Protein AF-0000000084679901 (afdb_homodimer)

Nearest PDB structures (foldseek):
  5kia-assembly1_A-2  TM=9.602E-01  e=1.419E-52  Burkholderia thailandensis E264
  2dfv-assembly3_C  TM=9.747E-01  e=1.383E-44  Pyrococcus horikoshii OT3
  3gfb-assembly1_D  TM=9.696E-01  e=1.530E-42  Thermococcus kodakarensis KOD1
  2d8a-assembly1_A  TM=9.591E-01  e=1.874E-41  Pyrococcus horikoshii OT3
  4ilk-assembly1_A  TM=9.335E-01  e=5.267E-32  Escherichia coli CFT073

InterPro domains:
  IPR002328 Alcohol dehydrogenase, zinc-type, conserved site [PS00059] (62-76)
  IPR004627 L-threonine 3-dehydrogenase [MF_00627] (1-340)
  IPR004627 L-threonine 3-dehydrogenase [TIGR00692] (3-340)
  IPR011032 GroES-like superfamily [SSF50129] (1-173)
  IPR013149 Alcohol dehydrogenase-like, C-terminal [PF00107] (174-300)
  IPR013154 Alcohol dehydrogenase-like, N-terminal [PF08240] (24-133)
  IPR036291 NAD(P)-binding domain superfamily [SSF51735] (142-297)
  IPR050129 Zinc-containing alcohol dehydrogenase [PTHR43401] (1-340)

Organism: Streptomyces collinus (strain DSM 40733 / Tue 365) (NCBI:txid1214242)

Sequence (684 aa):
MKALVKEKAEPGLWLTDVPEPAIGPGDVLIKVMRTGICGTDLHIRAWDGWAQQAISTPLVLGHEFVGQVVETGRDVTEIRVGDRVSGEGHLVCGKCRNCLAGRRHLCRATVGLGVGRDGAFAEYVALPASNVWVHRVAVDLDVAAIFDPFGNAVHTALSFPLVGEDVLITGAGPIGLMAAAVARHAGARNVVVTDVSEERLELARKIGATLALNVSRSSIADGQRELGLREGFDIGLEMSGRPEAMRDMIANMTHGGRIAMLGLPAEEFPVDWARIVTSMITIKGIYGREMFETWYAMSVLLEGGLDLAPVITGRYGYRDFEAAFADAASGTGGKVILDWTAMKALVKEKAEPGLWLTDVPEPAIGPGDVLIKVMRTGICGTDLHIRAWDGWAQQAISTPLVLGHEFVGQVVETGRDVTEIRVGDRVSGEGHLVCGKCRNCLAGRRHLCRATVGLGVGRDGAFAEYVALPASNVWVHRVAVDLDVAAIFDPFGNAVHTALSFPLVGEDVLITGAGPIGLMAAAVARHAGARNVVVTDVSEERLELARKIGATLALNVSRSSIADGQRELGLREGFDIGLEMSGRPEAMRDMIANMTHGGRIAMLGLPAEEFPVDWARIVTSMITIKGIYGREMFETWYAMSVLLEGGLDLAPVITGRYGYRDFEAAFADAASGTGGKVILDWTA

Solvent-accessible surface area (backbone atoms only — not comparable to full-atom values): 34429 Å² total; per-residue (Å²): 71,54,28,40,22,35,63,55,98,46,67,45,73,42,80,42,78,44,82,72,73,77,66,52,48,53,16,26,33,26,41,32,38,29,27,33,65,50,73,68,55,53,40,44,30,55,43,36,77,63,30,66,72,65,47,64,68,64,33,33,27,33,44,25,29,19,26,30,28,71,41,64,19,85,70,47,79,90,67,52,68,67,41,44,29,32,42,56,35,68,40,56,72,66,68,50,74,36,27,67,68,58,40,41,52,42,35,90,65,53,38,35,38,26,52,70,41,64,20,44,38,26,46,49,32,55,42,51,52,91,34,54,42,72,56,86,58,94,65,60,58,74,61,41,4,37,43,49,56,47,22,32,15,50,36,43,53,62,70,51,90,41,63,66,30,36,34,39,32,34,26,44,44,48,46,31,40,50,22,50,37,50,39,52,73,58,41,29,65,36,39,34,38,28,32,74,50,66,59,25,36,51,51,34,46,72,62,59,37,70,38,58,43,46,58,81,80,42,54,70,68,55,51,32,58,76,72,65,52,86,63,55,25,45,35,35,38,37,47,55,30,45,67,69,54,54,45,53,48,65,75,43,38,22,58,58,12,37,32,30,32,52,30,66,37,94,63,66,51,60,41,63,54,44,56,33,18,70,32,26,27,32,40,31,25,34,51,59,40,48,70,59,64,30,56,51,48,51,52,51,40,44,74,71,64,56,78,63,65,83,43,54,68,42,79,34,49,54,89,44,42,68,62,44,51,48,52,54,67,65,68,50,59,41,34,32,35,32,34,52,76,115,71,54,27,39,22,36,66,55,98,45,65,46,72,40,81,42,79,44,82,72,70,77,64,53,49,52,15,26,35,26,39,32,39,29,28,33,66,51,72,68,55,53,40,46,29,56,42,38,76,64,31,66,73,64,48,65,67,64,33,32,27,33,43,26,30,21,25,31,28,69,41,65,19,86,68,46,80,89,67,53,69,66,41,44,29,32,44,56,35,67,43,57,72,66,69,49,74,38,28,66,69,58,41,42,52,43,34,90,63,54,38,36,38,26,53,70,42,64,20,44,38,27,45,50,32,53,42,51,51,90,34,54,41,71,56,86,59,95,65,60,58,74,62,42,4,38,43,49,55,48,21,34,16,49,37,43,51,61,70,50,93,40,64,67,30,36,35,39,31,33,27,44,45,47,46,31,40,50,22,49,38,49,39,52,73,57,40,29,65,35,38,35,38,28,34,77,49,65,60,26,35,52,50,34,45,73,61,58,38,68,40,57,43,46,59,81,80,42,55,70,68,56,52,33,57,75,73,65,52,87,63,53,26,44,35,34,38,37,46,56,28,44,66,67,52,54,44,53,49,65,74,42,39,22,59,58,12,37,32,31,32,51,30,66,36,94,63,64,49,58,41,64,57,44,54,34,17,71,32,26,27,32,40,32,24,36,50,57,42,49,68,58,63,30,57,51,48,50,54,50,42,45,74,70,64,55,76,63,65,81,42,54,66,43,81,34,48,53,88,45,43,66,61,45,51,50,52,54,67,65,67,48,59,41,35,30,36,32,34,52,78,119

Secondary structure (DSSP, 8-state):
-EEEEE-SSSS--EEEE-PPPP--TTEEEEEEEEEE--HHHHHHHHT-HHHHHH--SSEE---EEEEEEEEE-TT--S--TT-EEEE-SEE--S-SHHHHTT-GGG-TT-EEBTTTB--SSBSEEEEEGGGEEE--S---HHHHHTHHHHHHHHHHHTTS--TT-EEEEE--SHHHHHHHHHHHHHT-SEEEEEES-HHHHHHHHHHT-SEEEETTTS-HHHHHHHHT-SS-EEEEEE-S--HHHHHHHHHTEEEEEEEEE----SS-EEE-HHHHHHTT-EEEE--S--TTHHHHHHHHHHHTT---GGGEEEEEEGGGHHHHHHHHHH-SSSEEEEE---/-EEEEE-SSSS--EEEE-PPPP--TTEEEEEEEEEE--HHHHHHHHT-HHHHHH--SSEE---EEEEEEEEE-TT--S--TT-EEEE-SEE--S-SHHHHTT-GGG-TT-EEBTTTB--SSBSEEEEEGGGEEE--S---HHHHHTHHHHHHHHHHHTTS--TT-EEEEE--SHHHHHHHHHHHHHT-SEEEEEES-HHHHHHHHHHT-SEEEETTTS-HHHHHHHHT-SS-EEEEEE-S--HHHHHHHHHTEEEEEEEEE----SS-EEE-HHHHHHTT-EEEE--S--TTHHHHHHHHHHHTT---GGGEEEEEEGGGHHHHHHHHHH-SSSEEEEE---

Foldseek 3Di:
DWFWWPADLAAAIDTDDDDQDDEAQQKWKWFWFKAWDDPVNLCCNHSDPVVVVQADPGAGAGQFTKTFTQDHHNNDDPHDGGFIKHWAQWDAPCPDPCNVVLQRLPGPPTAGARGNHHHDRGRMDMDGPLGIGTCPDDDDRHVSRHLFLLQLLLCQLVVDQAAQFAEEEEDLAQSSLSNLLVSVLSHHPAAEYEDQFVLSLVLSVVSPHPYYYNCVVDAVVVVCVVVVNDFFGQEYEYAAQDPVRVQSNLVGHGQQHEYEYAHNHPDDDDHDVVSCVVSVYHYHYGDTHSVPVSVVVSSVSVVVPRDSVSQEDAEEESVVVVVQSVVVVVRNGGMYMYGDPD/DWFWWPADLAAAIDTDDDDQDDEAQQKWKWFWFKAWDDPVNLCCNHSDPVVVVQADPGAGAGQFTKTFTQGHHNNDDPHDGGFIKHWAQWDADCPDPCNVVLQRLPGPPTAGARTNHHHDRGRMDMDGPLGIGTCPDDDDRHVSRHLFLLQLLLCQLVVDQAAQFAEEEEDLAQSSLSNLLVSVLSHHPAAEYEDQFVLSLVLSVVSPHPYYYNCVVDAVVVVCVVVVNDFFGQEYEYAAQDPVRVQSNLVGHGQQHEYEYEHNHPDDDDHDVVSCVVSVYHYHYGDTHSVPVSVVVSSVSVVVPRDSPSQEDAEEASVVVVVQSVVVVVRNGGMYMYGDPD

pLDDT: mean 97.23, std 2.23, range [77.19, 98.94]

Structure (mmCIF, N/CA/C/O backbone):
data_AF-0000000084679901-model_v1
#
loop_
_entity.id
_entity.type
_entity.pdbx_description
1 polymer 'L-threonine 3-dehydrogenase'
#
loop_
_atom_site.group_PDB
_atom_site.id
_atom_site.type_symbol
_atom_site.label_atom_id
_atom_site.label_alt_id
_atom_site.label_comp_id
_atom_site.label_asym_id
_atom_site.label_entity_id
_atom_site.label_seq_id
_atom_site.pdbx_PDB_ins_code
_atom_site.Cartn_x
_atom_site.Cartn_y
_atom_site.Cartn_z
_atom_site.occupancy
_atom_site.B_iso_or_equiv
_atom_site.auth_seq_id
_atom_site.auth_comp_id
_atom_site.auth_asym_id
_atom_site.auth_atom_id
_atom_site.pdbx_PDB_model_num
ATOM 1 N N . MET A 1 1 ? -7.996 -41.875 -18.469 1 97.38 1 MET A N 1
ATOM 2 C CA . MET A 1 1 ? -6.641 -41.344 -18.406 1 97.38 1 MET A CA 1
ATOM 3 C C . MET A 1 1 ? -6.125 -41.375 -16.969 1 97.38 1 MET A C 1
ATOM 5 O O . MET A 1 1 ? -6.91 -41.406 -16.016 1 97.38 1 MET A O 1
ATOM 9 N N . LYS A 1 2 ? -4.879 -41.469 -16.891 1 98.31 2 LYS A N 1
ATOM 10 C CA . LYS A 1 2 ? -4.277 -41.375 -15.555 1 98.31 2 LYS A CA 1
ATOM 11 C C . LYS A 1 2 ? -4.344 -39.938 -15.016 1 98.31 2 LYS A C 1
ATOM 13 O O . LYS A 1 2 ? -4.133 -38.969 -15.758 1 98.31 2 LYS A O 1
ATOM 18 N N . ALA A 1 3 ? -4.633 -39.812 -13.734 1 98.75 3 ALA A N 1
ATOM 19 C CA . ALA A 1 3 ? -4.648 -38.531 -13.062 1 98.75 3 ALA A CA 1
ATOM 20 C C . ALA A 1 3 ? -4.328 -38.656 -11.578 1 98.75 3 ALA A C 1
ATOM 22 O O . ALA A 1 3 ? -4.57 -39.719 -10.984 1 98.75 3 ALA A O 1
ATOM 23 N N . LEU A 1 4 ? -3.721 -37.75 -11.031 1 98.75 4 LEU A N 1
ATOM 24 C CA . LEU A 1 4 ? -3.574 -37.625 -9.586 1 98.75 4 LEU A CA 1
ATOM 25 C C . LEU A 1 4 ? -4.781 -36.938 -8.969 1 98.75 4 LEU A C 1
ATOM 27 O O . LEU A 1 4 ? -5.008 -35.75 -9.219 1 98.75 4 LEU A O 1
ATOM 31 N N . VAL A 1 5 ? -5.531 -37.625 -8.109 1 98.69 5 VAL A N 1
ATOM 32 C CA . VAL A 1 5 ? -6.855 -37.188 -7.684 1 98.69 5 VAL A CA 1
ATOM 33 C C . VAL A 1 5 ? -6.906 -37.125 -6.16 1 98.69 5 VAL A C 1
ATOM 35 O O . VAL A 1 5 ? -6.383 -38 -5.465 1 98.69 5 VAL A O 1
ATOM 38 N N . LYS A 1 6 ? -7.332 -35.938 -5.656 1 98.56 6 LYS A N 1
ATOM 39 C CA . LYS A 1 6 ? -7.875 -35.969 -4.301 1 98.56 6 LYS A CA 1
ATOM 40 C C . LYS A 1 6 ? -9.219 -36.688 -4.258 1 98.56 6 LYS A C 1
ATOM 42 O O . LYS A 1 6 ? -10.273 -36.031 -4.312 1 98.56 6 LYS A O 1
ATOM 47 N N . GLU A 1 7 ? -9.195 -37.969 -4.039 1 97.75 7 GLU A N 1
ATOM 48 C CA . GLU A 1 7 ? -10.383 -38.812 -4.168 1 97.75 7 GLU A CA 1
ATOM 49 C C . GLU A 1 7 ? -11.227 -38.75 -2.9 1 97.75 7 GLU A C 1
ATOM 51 O O . GLU A 1 7 ? -12.453 -38.844 -2.965 1 97.75 7 GLU A O 1
ATOM 56 N N . LYS A 1 8 ? -10.484 -38.719 -1.784 1 97.44 8 LYS A N 1
ATOM 57 C CA . LYS A 1 8 ? -11.133 -38.781 -0.479 1 97.44 8 LYS A CA 1
ATOM 58 C C . LYS A 1 8 ? -10.797 -37.562 0.368 1 97.44 8 LYS A C 1
ATOM 60 O O . LYS A 1 8 ? -9.719 -36.969 0.219 1 97.44 8 LYS A O 1
ATOM 65 N N . ALA A 1 9 ? -11.672 -37.219 1.255 1 97.25 9 ALA A N 1
ATOM 66 C CA . ALA A 1 9 ? -11.492 -36.125 2.182 1 97.25 9 ALA A CA 1
ATOM 67 C C . ALA A 1 9 ? -10.586 -36.5 3.344 1 97.25 9 ALA A C 1
ATOM 69 O O . ALA A 1 9 ? -11 -36.469 4.504 1 97.25 9 ALA A O 1
ATOM 70 N N . GLU A 1 10 ? -9.43 -36.906 3.141 1 97.94 10 GLU A N 1
ATOM 71 C CA . GLU A 1 10 ? -8.391 -37.281 4.098 1 97.94 10 GLU A CA 1
ATOM 72 C C . GLU A 1 10 ? -7 -37.062 3.506 1 97.94 10 GLU A C 1
ATOM 74 O O . GLU A 1 10 ? -6.855 -36.875 2.299 1 97.94 10 GLU A O 1
ATOM 79 N N . PRO A 1 11 ? -5.953 -37.094 4.266 1 98.12 11 PRO A N 1
ATOM 80 C CA . PRO A 1 11 ? -4.602 -36.938 3.727 1 98.12 11 PRO A CA 1
ATOM 81 C C . PRO A 1 11 ? -4.25 -37.969 2.662 1 98.12 11 PRO A C 1
ATOM 83 O O . PRO A 1 11 ? -4.613 -39.125 2.791 1 98.12 11 PRO A O 1
ATOM 86 N N . GLY A 1 12 ? -3.645 -37.438 1.631 1 97.81 12 GLY A N 1
ATOM 87 C CA . GLY A 1 12 ? -3.221 -38.344 0.567 1 97.81 12 GLY A CA 1
ATOM 88 C C . GLY A 1 12 ? -3.73 -37.906 -0.801 1 97.81 12 GLY A C 1
ATOM 89 O O . GLY A 1 12 ? -4.641 -37.094 -0.907 1 97.81 12 GLY A O 1
ATOM 90 N N . LEU A 1 13 ? -3.094 -38.438 -1.842 1 98.38 13 LEU A N 1
ATOM 91 C CA . LEU A 1 13 ? -3.484 -38.375 -3.246 1 98.38 13 LEU A CA 1
ATOM 92 C C . LEU A 1 13 ? -3.477 -39.75 -3.877 1 98.38 13 LEU A C 1
ATOM 94 O O . LEU A 1 13 ? -2.756 -40.656 -3.422 1 98.38 13 LEU A O 1
ATOM 98 N N . TRP A 1 14 ? -4.262 -39.906 -4.84 1 98.38 14 TRP A N 1
ATOM 99 C CA . TRP A 1 14 ? -4.371 -41.219 -5.496 1 98.38 14 TRP A CA 1
ATOM 100 C C . TRP A 1 14 ? -4.176 -41.094 -7.004 1 98.38 14 TRP A C 1
ATOM 102 O O . TRP A 1 14 ? -4.812 -40.25 -7.648 1 98.38 14 TRP A O 1
ATOM 112 N N . LEU A 1 15 ? -3.262 -41.844 -7.531 1 98.44 15 LEU A N 1
ATOM 113 C CA . LEU A 1 15 ? -3.141 -42 -8.977 1 98.44 15 LEU A CA 1
ATOM 114 C C . LEU A 1 15 ? -4.168 -43 -9.508 1 98.44 15 LEU A C 1
ATOM 116 O O . LEU A 1 15 ? -4.098 -44.188 -9.203 1 98.44 15 LEU A O 1
ATOM 120 N N . THR A 1 16 ? -5.117 -42.531 -10.242 1 97.94 16 THR A N 1
ATOM 121 C CA . THR A 1 16 ? -6.215 -43.375 -10.672 1 97.94 16 THR A CA 1
ATOM 122 C C . THR A 1 16 ? -6.645 -43.031 -12.094 1 97.94 16 THR A C 1
ATOM 124 O O . THR A 1 16 ? -6.102 -42.125 -12.711 1 97.94 16 THR A O 1
ATOM 127 N N . ASP A 1 17 ? -7.496 -43.906 -12.648 1 98.25 17 ASP A N 1
ATOM 128 C CA . ASP A 1 17 ? -8.078 -43.656 -13.961 1 98.25 17 ASP A CA 1
ATOM 129 C C . ASP A 1 17 ? -9.344 -42.812 -13.859 1 98.25 17 ASP A C 1
ATOM 131 O O . ASP A 1 17 ? -10.219 -43.094 -13.039 1 98.25 17 ASP A O 1
ATOM 135 N N . VAL A 1 18 ? -9.383 -41.75 -14.578 1 98.06 18 VAL A N 1
ATOM 136 C CA . VAL A 1 18 ? -10.562 -40.906 -14.68 1 98.06 18 VAL A CA 1
ATOM 137 C C . VAL A 1 18 ? -10.922 -40.688 -16.141 1 98.06 18 VAL A C 1
ATOM 139 O O . VAL A 1 18 ? -10.109 -40.938 -17.031 1 98.06 18 VAL A O 1
ATOM 142 N N . PRO A 1 19 ? -12.164 -40.281 -16.391 1 97.56 19 PRO A N 1
ATOM 143 C CA . PRO A 1 19 ? -12.508 -39.969 -17.781 1 97.56 19 PRO A CA 1
ATOM 144 C C . PRO A 1 19 ? -11.664 -38.812 -18.344 1 97.56 19 PRO A C 1
ATOM 146 O O . PRO A 1 19 ? -11.312 -37.875 -17.625 1 97.56 19 PRO A O 1
ATOM 149 N N . GLU A 1 20 ? -11.289 -38.938 -19.609 1 97.69 20 GLU A N 1
ATOM 150 C CA . GLU A 1 20 ? -10.68 -37.812 -20.281 1 97.69 20 GLU A CA 1
ATOM 151 C C . GLU A 1 20 ? -11.609 -36.594 -20.281 1 97.69 20 GLU A C 1
ATOM 153 O O . GLU A 1 20 ? -12.828 -36.75 -20.453 1 97.69 20 GLU A O 1
ATOM 158 N N . PRO A 1 21 ? -11.07 -35.406 -20.109 1 97.69 21 PRO A N 1
ATOM 159 C CA . PRO A 1 21 ? -11.945 -34.25 -20.078 1 97.69 21 PRO A CA 1
ATOM 160 C C . PRO A 1 21 ? -12.602 -33.969 -21.422 1 97.69 21 PRO A C 1
ATOM 162 O O . PRO A 1 21 ? -11.969 -34.125 -22.469 1 97.69 21 PRO A O 1
ATOM 165 N N . ALA A 1 22 ? -13.797 -33.562 -21.344 1 96.88 22 ALA A N 1
ATOM 166 C CA . ALA A 1 22 ? -14.492 -33.094 -22.547 1 96.88 22 ALA A CA 1
ATOM 167 C C . ALA A 1 22 ? -14.211 -31.609 -22.781 1 96.88 22 ALA A C 1
ATOM 169 O O . ALA A 1 22 ? -13.914 -30.859 -21.859 1 96.88 22 ALA A O 1
ATOM 170 N N . ILE A 1 23 ? -14.242 -31.219 -24.047 1 97.88 23 ILE A N 1
ATOM 171 C CA . ILE A 1 23 ? -14.023 -29.812 -24.359 1 97.88 23 ILE A CA 1
ATOM 172 C C . ILE A 1 23 ? -15.25 -29.25 -25.078 1 97.88 23 ILE A C 1
ATOM 174 O O . ILE A 1 23 ? -15.906 -29.953 -25.844 1 97.88 23 ILE A O 1
ATOM 178 N N . GLY A 1 24 ? -15.594 -28.047 -24.703 1 97.94 24 GLY A N 1
ATOM 179 C CA . GLY A 1 24 ? -16.625 -27.312 -25.406 1 97.94 24 GLY A CA 1
ATOM 180 C C . GLY A 1 24 ? -16.109 -26.547 -26.609 1 97.94 24 GLY A C 1
ATOM 181 O O . GLY A 1 24 ? -14.938 -26.672 -26.969 1 97.94 24 GLY A O 1
ATOM 182 N N . PRO A 1 25 ? -16.969 -25.75 -27.281 1 98.31 25 PRO A N 1
ATOM 183 C CA . PRO A 1 25 ? -16.609 -25.047 -28.531 1 98.31 25 PRO A CA 1
ATOM 184 C C . PRO A 1 25 ? -15.469 -24.062 -28.344 1 98.31 25 PRO A C 1
ATOM 186 O O . PRO A 1 25 ? -14.727 -23.781 -29.281 1 98.31 25 PRO A O 1
ATOM 189 N N . GLY A 1 26 ? -15.258 -23.516 -27.188 1 98.31 26 GLY A N 1
ATOM 190 C CA . GLY A 1 26 ? -14.242 -22.516 -26.938 1 98.31 26 GLY A CA 1
ATOM 191 C C . GLY A 1 26 ? -13.047 -23.047 -26.156 1 98.31 26 GLY A C 1
ATOM 192 O O . GLY A 1 26 ? -12.203 -22.281 -25.703 1 98.31 26 GLY A O 1
ATOM 193 N N . ASP A 1 27 ? -12.953 -24.375 -26.031 1 98.56 27 ASP A N 1
ATOM 194 C CA . ASP A 1 27 ? -11.938 -25.016 -25.203 1 98.56 27 ASP A CA 1
ATOM 195 C C . ASP A 1 27 ? -10.875 -25.688 -26.062 1 98.56 27 ASP A C 1
ATOM 197 O O . ASP A 1 27 ? -11.055 -25.844 -27.266 1 98.56 27 ASP A O 1
ATOM 201 N N . VAL A 1 28 ? -9.797 -26.031 -25.422 1 98.88 28 VAL A N 1
ATOM 202 C CA . VAL A 1 28 ? -8.758 -26.875 -26.016 1 98.88 28 VAL A CA 1
ATOM 203 C C . VAL A 1 28 ? -8.453 -28.047 -25.109 1 98.88 28 VAL A C 1
ATOM 205 O O . VAL A 1 28 ? -8.602 -27.953 -23.875 1 98.88 28 VAL A O 1
ATOM 208 N N . LEU A 1 29 ? -8.109 -29.078 -25.719 1 98.88 29 LEU A N 1
ATOM 209 C CA . LEU A 1 29 ? -7.578 -30.219 -24.984 1 98.88 29 LEU A CA 1
ATOM 210 C C . LEU A 1 29 ? -6.059 -30.281 -25.109 1 98.88 29 LEU A C 1
ATOM 212 O O . LEU A 1 29 ? -5.508 -30.156 -26.203 1 98.88 29 LEU A O 1
ATOM 216 N N . ILE A 1 30 ? -5.418 -30.406 -24.031 1 98.88 30 ILE A N 1
ATOM 217 C CA . ILE A 1 30 ? -3.959 -30.344 -23.984 1 98.88 30 ILE A CA 1
ATOM 218 C C . ILE A 1 30 ? -3.4 -31.656 -23.422 1 98.88 30 ILE A C 1
ATOM 220 O O . ILE A 1 30 ? -3.824 -32.094 -22.344 1 98.88 30 ILE A O 1
ATOM 224 N N . LYS A 1 31 ? -2.562 -32.281 -24.141 1 98.94 31 LYS A N 1
ATOM 225 C CA . LYS A 1 31 ? -1.781 -33.406 -23.594 1 98.94 31 LYS A CA 1
ATOM 226 C C . LYS A 1 31 ? -0.655 -32.875 -22.703 1 98.94 31 LYS A C 1
ATOM 228 O O . LYS A 1 31 ? 0.28 -32.25 -23.172 1 98.94 31 LYS A O 1
ATOM 233 N N . VAL A 1 32 ? -0.704 -33.188 -21.438 1 98.88 32 VAL A N 1
ATOM 234 C CA . VAL A 1 32 ? 0.226 -32.656 -20.453 1 98.88 32 VAL A CA 1
ATOM 235 C C . VAL A 1 32 ? 1.584 -33.344 -20.594 1 98.88 32 VAL A C 1
ATOM 237 O O . VAL A 1 32 ? 1.659 -34.562 -20.75 1 98.88 32 VAL A O 1
ATOM 240 N N . MET A 1 33 ? 2.623 -32.562 -20.562 1 98.81 33 MET A N 1
ATOM 241 C CA . MET A 1 33 ? 3.977 -33.094 -20.672 1 98.81 33 MET A CA 1
ATOM 242 C C . MET A 1 33 ? 4.703 -33 -19.328 1 98.81 33 MET A C 1
ATOM 244 O O . MET A 1 33 ? 5.324 -33.969 -18.891 1 98.81 33 MET A O 1
ATOM 248 N N . ARG A 1 34 ? 4.711 -31.844 -18.719 1 98.81 34 ARG A N 1
ATOM 249 C CA . ARG A 1 34 ? 5.309 -31.578 -17.406 1 98.81 34 ARG A CA 1
ATOM 250 C C . ARG A 1 34 ? 4.352 -30.797 -16.516 1 98.81 34 ARG A C 1
ATOM 252 O O . ARG A 1 34 ? 3.58 -29.969 -17 1 98.81 34 ARG A O 1
ATOM 259 N N . THR A 1 35 ? 4.387 -31.109 -15.258 1 98.81 35 THR A N 1
ATOM 260 C CA . THR A 1 35 ? 3.705 -30.312 -14.25 1 98.81 35 THR A CA 1
ATOM 261 C C . THR A 1 35 ? 4.652 -29.953 -13.109 1 98.81 35 THR A C 1
ATOM 263 O O . THR A 1 35 ? 5.645 -30.641 -12.883 1 98.81 35 THR A O 1
ATOM 266 N N . GLY A 1 36 ? 4.406 -28.797 -12.523 1 98.56 36 GLY A N 1
ATOM 267 C CA . GLY A 1 36 ? 5.07 -28.453 -11.281 1 98.56 36 GLY A CA 1
ATOM 268 C C . GLY A 1 36 ? 4.203 -28.688 -10.055 1 98.56 36 GLY A C 1
ATOM 269 O O . GLY A 1 36 ? 2.973 -28.688 -10.148 1 98.56 36 GLY A O 1
ATOM 270 N N . ILE A 1 37 ? 4.836 -28.953 -8.93 1 98.5 37 ILE A N 1
ATOM 271 C CA . ILE A 1 37 ? 4.125 -29.078 -7.66 1 98.5 37 ILE A CA 1
ATOM 272 C C . ILE A 1 37 ? 4.145 -27.75 -6.918 1 98.5 37 ILE A C 1
ATOM 274 O O . ILE A 1 37 ? 5.203 -27.141 -6.762 1 98.5 37 ILE A O 1
ATOM 278 N N . CYS A 1 38 ? 3.041 -27.234 -6.539 1 96.56 38 CYS A N 1
ATOM 279 C CA . CYS A 1 38 ? 2.887 -25.984 -5.824 1 96.56 38 CYS A CA 1
ATOM 280 C C . CYS A 1 38 ? 2.576 -26.219 -4.352 1 96.56 38 CYS A C 1
ATOM 282 O O . CYS A 1 38 ? 2.129 -27.312 -3.977 1 96.56 38 CYS A O 1
ATOM 284 N N . GLY A 1 39 ? 2.877 -25.219 -3.496 1 93.44 39 GLY A N 1
ATOM 285 C CA . GLY A 1 39 ? 2.482 -25.312 -2.1 1 93.44 39 GLY A CA 1
ATOM 286 C C . GLY A 1 39 ? 1.013 -25.641 -1.915 1 93.44 39 GLY A C 1
ATOM 287 O O . GLY A 1 39 ? 0.645 -26.359 -0.992 1 93.44 39 GLY A O 1
ATOM 288 N N . THR A 1 40 ? 0.183 -25.125 -2.748 1 94.12 40 THR A N 1
ATOM 289 C CA . THR A 1 40 ? -1.25 -25.391 -2.732 1 94.12 40 THR A CA 1
ATOM 290 C C . THR A 1 40 ? -1.517 -26.891 -2.832 1 94.12 40 THR A C 1
ATOM 292 O O . THR A 1 40 ? -2.377 -27.422 -2.129 1 94.12 40 THR A O 1
ATOM 295 N N . ASP A 1 41 ? -0.808 -27.562 -3.613 1 97.62 41 ASP A N 1
ATOM 296 C CA . ASP A 1 41 ? -0.973 -29 -3.783 1 97.62 41 ASP A CA 1
ATOM 297 C C . ASP A 1 41 ? -0.617 -29.75 -2.5 1 97.62 41 ASP A C 1
ATOM 299 O O . ASP A 1 41 ? -1.249 -30.766 -2.166 1 97.62 41 ASP A O 1
ATOM 303 N N . LEU A 1 42 ? 0.387 -29.25 -1.813 1 97.06 42 LEU A N 1
ATOM 304 C CA . LEU A 1 42 ? 0.808 -29.859 -0.559 1 97.06 42 LEU A CA 1
ATOM 305 C C . LEU A 1 42 ? -0.274 -29.719 0.506 1 97.06 42 LEU A C 1
ATOM 307 O O . LEU A 1 42 ? -0.528 -30.656 1.269 1 97.06 42 LEU A O 1
ATOM 311 N N . HIS A 1 43 ? -0.911 -28.562 0.534 1 95.31 43 HIS A N 1
ATOM 312 C CA . HIS A 1 43 ? -2.016 -28.359 1.463 1 95.31 43 HIS A CA 1
ATOM 313 C C . HIS A 1 43 ? -3.16 -29.328 1.187 1 95.31 43 HIS A C 1
ATOM 315 O O . HIS A 1 43 ? -3.752 -29.875 2.117 1 95.31 43 HIS A O 1
ATOM 321 N N . ILE A 1 44 ? -3.48 -29.5 -0.071 1 97.5 44 ILE A N 1
ATOM 322 C CA . ILE A 1 44 ? -4.566 -30.391 -0.457 1 97.5 44 ILE A CA 1
ATOM 323 C C . ILE A 1 44 ? -4.211 -31.828 -0.085 1 97.5 44 ILE A C 1
ATOM 325 O O . ILE A 1 44 ? -5.031 -32.562 0.494 1 97.5 44 ILE A O 1
ATOM 329 N N . ARG A 1 45 ? -2.982 -32.25 -0.367 1 97.94 45 ARG A N 1
ATOM 330 C CA . ARG A 1 45 ? -2.539 -33.594 -0.008 1 97.94 45 ARG A CA 1
ATOM 331 C C . ARG A 1 45 ? -2.645 -33.812 1.496 1 97.94 45 ARG A C 1
ATOM 333 O O . ARG A 1 45 ? -3.086 -34.875 1.94 1 97.94 45 ARG A O 1
ATOM 340 N N . ALA A 1 46 ? -2.262 -32.781 2.221 1 97.06 46 ALA A N 1
ATOM 341 C CA . ALA A 1 46 ? -2.25 -32.875 3.678 1 97.06 46 ALA A CA 1
ATOM 342 C C . ALA A 1 46 ? -3.666 -32.781 4.242 1 97.06 46 ALA A C 1
ATOM 344 O O . ALA A 1 46 ? -3.9 -33.156 5.398 1 97.06 46 ALA A O 1
ATOM 345 N N . TRP A 1 47 ? -4.633 -32.281 3.451 1 97.44 47 TRP A N 1
ATOM 346 C CA . TRP A 1 47 ? -6.023 -32.094 3.844 1 97.44 47 TRP A CA 1
ATOM 347 C C . TRP A 1 47 ? -6.105 -31.234 5.113 1 97.44 47 TRP A C 1
ATOM 349 O O . TRP A 1 47 ? -6.758 -31.625 6.082 1 97.44 47 TRP A O 1
ATOM 359 N N . ASP A 1 48 ? -5.32 -30.188 5.094 1 93.88 48 ASP A N 1
ATOM 360 C CA . ASP A 1 48 ? -5.285 -29.328 6.266 1 93.88 48 ASP A CA 1
ATOM 361 C C . ASP A 1 48 ? -6.516 -28.422 6.32 1 93.88 48 ASP A C 1
ATOM 363 O O . ASP A 1 48 ? -7.457 -28.594 5.543 1 93.88 48 ASP A O 1
ATOM 367 N N . GLY A 1 49 ? -6.602 -27.531 7.27 1 89.38 49 GLY A N 1
ATOM 368 C CA . GLY A 1 49 ? -7.781 -26.719 7.516 1 89.38 49 GLY A CA 1
ATOM 369 C C . GLY A 1 49 ? -8.25 -25.953 6.289 1 89.38 49 GLY A C 1
ATOM 370 O O . GLY A 1 49 ? -9.445 -25.906 6.008 1 89.38 49 GLY A O 1
ATOM 371 N N . TRP A 1 50 ? -7.359 -25.406 5.566 1 87.25 50 TRP A N 1
ATOM 372 C CA . TRP A 1 50 ? -7.734 -24.688 4.355 1 87.25 50 TRP A CA 1
ATOM 373 C C . TRP A 1 50 ? -8.352 -25.625 3.328 1 87.25 50 TRP A C 1
ATOM 375 O O . TRP A 1 50 ? -9.406 -25.328 2.762 1 87.25 50 TRP A O 1
ATOM 385 N N . ALA A 1 51 ? -7.637 -26.703 3.027 1 93.56 51 ALA A N 1
ATOM 386 C CA . ALA A 1 51 ? -8.109 -27.656 2.025 1 93.56 51 ALA A CA 1
ATOM 387 C C . ALA A 1 51 ? -9.508 -28.156 2.373 1 93.56 51 ALA A C 1
ATOM 389 O O . ALA A 1 51 ? -10.359 -28.312 1.492 1 93.56 51 ALA A O 1
ATOM 390 N N . GLN A 1 52 ? -9.742 -28.375 3.662 1 94.56 52 GLN A N 1
ATOM 391 C CA . GLN A 1 52 ? -11.047 -28.859 4.113 1 94.56 52 GLN A CA 1
ATOM 392 C C . GLN A 1 52 ? -12.148 -27.875 3.773 1 94.56 52 GLN A C 1
ATOM 394 O O . GLN A 1 52 ? -13.297 -28.266 3.541 1 94.56 52 GLN A O 1
ATOM 399 N N . GLN A 1 53 ? -11.82 -26.688 3.686 1 91.31 53 GLN A N 1
ATOM 400 C CA . GLN A 1 53 ? -12.812 -25.656 3.42 1 91.31 53 GLN A CA 1
ATOM 401 C C . GLN A 1 53 ? -12.898 -25.344 1.927 1 91.31 53 GLN A C 1
ATOM 403 O O . GLN A 1 53 ? -13.984 -25.047 1.412 1 91.31 53 GLN A O 1
ATOM 408 N N . ALA A 1 54 ? -11.836 -25.516 1.202 1 91.19 54 ALA A N 1
ATOM 409 C CA . ALA A 1 54 ? -11.719 -24.953 -0.144 1 91.19 54 ALA A CA 1
ATOM 410 C C . ALA A 1 54 ? -11.938 -26.031 -1.202 1 91.19 54 ALA A C 1
ATOM 412 O O . ALA A 1 54 ? -12.258 -25.734 -2.354 1 91.19 54 ALA A O 1
ATOM 413 N N . ILE A 1 55 ? -11.789 -27.266 -0.838 1 96.31 55 ILE A N 1
ATOM 414 C CA . ILE A 1 55 ? -11.695 -28.312 -1.847 1 96.31 55 ILE A CA 1
ATOM 415 C C . ILE A 1 55 ? -12.906 -29.234 -1.739 1 96.31 55 ILE A C 1
ATOM 417 O O . ILE A 1 55 ? -13.297 -29.641 -0.64 1 96.31 55 ILE A O 1
ATOM 421 N N . SER A 1 56 ? -13.484 -29.516 -2.848 1 97.12 56 SER A N 1
ATOM 422 C CA . SER A 1 56 ? -14.508 -30.562 -2.949 1 97.12 56 SER A CA 1
ATOM 423 C C . SER A 1 56 ? -13.961 -31.797 -3.641 1 97.12 56 SER A C 1
ATOM 425 O O . SER A 1 56 ? -13.406 -31.719 -4.738 1 97.12 56 SER A O 1
ATOM 427 N N . THR A 1 57 ? -14.102 -32.969 -3.059 1 97 57 THR A N 1
ATOM 428 C CA . THR A 1 57 ? -13.633 -34.219 -3.629 1 97 57 THR A CA 1
ATOM 429 C C . THR A 1 57 ? -14.742 -34.906 -4.418 1 97 57 THR A C 1
ATOM 431 O O . THR A 1 57 ? -15.922 -34.781 -4.094 1 97 57 THR A O 1
ATOM 434 N N . PRO A 1 58 ? -14.445 -35.656 -5.406 1 97.69 58 PRO A N 1
ATOM 435 C CA . PRO A 1 58 ? -13.109 -35.875 -5.961 1 97.69 58 PRO A CA 1
ATOM 436 C C . PRO A 1 58 ? -12.633 -34.688 -6.816 1 97.69 58 PRO A C 1
ATOM 438 O O . PRO A 1 58 ? -13.453 -34 -7.406 1 97.69 58 PRO A O 1
ATOM 441 N N . LEU A 1 59 ? -11.312 -34.438 -6.902 1 98.31 59 LEU A N 1
ATOM 442 C CA . LEU A 1 59 ? -10.719 -33.344 -7.656 1 98.31 59 LEU A CA 1
ATOM 443 C C . LEU A 1 59 ? -9.375 -33.75 -8.234 1 98.31 59 LEU A C 1
ATOM 445 O O . LEU A 1 59 ? -8.508 -34.25 -7.516 1 98.31 59 LEU A O 1
ATOM 449 N N . VAL A 1 60 ? -9.242 -33.656 -9.578 1 98.69 60 VAL A N 1
ATOM 450 C CA . VAL A 1 60 ? -7.902 -33.719 -10.156 1 98.69 60 VAL A CA 1
ATOM 451 C C . VAL A 1 60 ? -7.129 -32.438 -9.82 1 98.69 60 VAL A C 1
ATOM 453 O O . VAL A 1 60 ? -7.578 -31.344 -10.125 1 98.69 60 VAL A O 1
ATOM 456 N N . LEU A 1 61 ? -5.918 -32.594 -9.211 1 98.19 61 LEU A N 1
ATOM 457 C CA . LEU A 1 61 ? -5.156 -31.422 -8.758 1 98.19 61 LEU A CA 1
ATOM 458 C C . LEU A 1 61 ? -4.23 -30.922 -9.859 1 98.19 61 LEU A C 1
ATOM 460 O O . LEU A 1 61 ? -4.266 -31.406 -10.984 1 98.19 61 LEU A O 1
ATOM 464 N N . GLY A 1 62 ? -3.498 -29.875 -9.5 1 98.44 62 GLY A N 1
ATOM 465 C CA . GLY A 1 62 ? -2.424 -29.375 -10.344 1 98.44 62 GLY A CA 1
ATOM 466 C C . GLY A 1 62 ? -2.834 -28.172 -11.172 1 98.44 62 GLY A C 1
ATOM 467 O O . GLY A 1 62 ? -3.859 -28.203 -11.859 1 98.44 62 GLY A O 1
ATOM 468 N N . HIS A 1 63 ? -1.998 -27.125 -11.117 1 98.38 63 HIS A N 1
ATOM 469 C CA . HIS A 1 63 ? -2.32 -25.938 -11.898 1 98.38 63 HIS A CA 1
ATOM 470 C C . HIS A 1 63 ? -1.09 -25.406 -12.633 1 98.38 63 HIS A C 1
ATOM 472 O O . HIS A 1 63 ? -1.191 -24.484 -13.438 1 98.38 63 HIS A O 1
ATOM 478 N N . GLU A 1 64 ? 0.073 -25.953 -12.422 1 98.62 64 GLU A N 1
ATOM 479 C CA . GLU A 1 64 ? 1.303 -25.641 -13.141 1 98.62 64 GLU A CA 1
ATOM 480 C C . GLU A 1 64 ? 1.604 -26.688 -14.203 1 98.62 64 GLU A C 1
ATOM 482 O O . GLU A 1 64 ? 1.841 -27.859 -13.891 1 98.62 64 GLU A O 1
ATOM 487 N N . PHE A 1 65 ? 1.684 -26.203 -15.523 1 98.81 65 PHE A N 1
ATOM 488 C CA . PHE A 1 65 ? 1.91 -27.266 -16.5 1 98.81 65 PHE A CA 1
ATOM 489 C C . PHE A 1 65 ? 2.387 -26.688 -17.828 1 98.81 65 PHE A C 1
ATOM 491 O O . PHE A 1 65 ? 2.297 -25.484 -18.047 1 98.81 65 PHE A O 1
ATOM 498 N N . VAL A 1 66 ? 2.951 -27.547 -18.625 1 98.81 66 VAL A N 1
ATOM 499 C CA . VAL A 1 66 ? 3.17 -27.344 -20.062 1 98.81 66 VAL A CA 1
ATOM 500 C C . VAL A 1 66 ? 2.734 -28.594 -20.828 1 98.81 66 VAL A C 1
ATOM 502 O O . VAL A 1 66 ? 2.863 -29.719 -20.328 1 98.81 66 VAL A O 1
ATOM 505 N N . GLY A 1 67 ? 2.189 -28.391 -21.938 1 98.75 67 GLY A N 1
ATOM 506 C CA . GLY A 1 67 ? 1.751 -29.5 -22.766 1 98.75 67 GLY A CA 1
ATOM 507 C C . GLY A 1 67 ? 1.595 -29.125 -24.234 1 98.75 67 GLY A C 1
ATOM 508 O O . GLY A 1 67 ? 2.125 -28.094 -24.672 1 98.75 67 GLY A O 1
ATOM 509 N N . GLN A 1 68 ? 0.97 -30.047 -24.906 1 98.75 68 GLN A N 1
ATOM 510 C CA . GLN A 1 68 ? 0.714 -29.859 -26.328 1 98.75 68 GLN A CA 1
ATOM 511 C C . GLN A 1 68 ? -0.777 -29.953 -26.641 1 98.75 68 GLN A C 1
ATOM 513 O O . GLN A 1 68 ? -1.454 -30.875 -26.172 1 98.75 68 GLN A O 1
ATOM 518 N N . VAL A 1 69 ? -1.234 -28.984 -27.469 1 98.88 69 VAL A N 1
ATOM 519 C CA . VAL A 1 69 ? -2.641 -29.016 -27.859 1 98.88 69 VAL A CA 1
ATOM 520 C C . VAL A 1 69 ? -2.902 -30.219 -28.766 1 98.88 69 VAL A C 1
ATOM 522 O O . VAL A 1 69 ? -2.191 -30.422 -29.75 1 98.88 69 VAL A O 1
ATOM 525 N N . VAL A 1 70 ? -3.971 -31 -28.469 1 98.75 70 VAL A N 1
ATOM 526 C CA . VAL A 1 70 ? -4.242 -32.188 -29.266 1 98.75 70 VAL A CA 1
ATOM 527 C C . VAL A 1 70 ? -5.629 -32.062 -29.891 1 98.75 70 VAL A C 1
ATOM 529 O O . VAL A 1 70 ? -5.953 -32.812 -30.828 1 98.75 70 VAL A O 1
ATOM 532 N N . GLU A 1 71 ? -6.445 -31.219 -29.344 1 98.69 71 GLU A N 1
ATOM 533 C CA . GLU A 1 71 ? -7.773 -30.938 -29.891 1 98.69 71 GLU A CA 1
ATOM 534 C C . GLU A 1 71 ? -8.211 -29.516 -29.594 1 98.69 71 GLU A C 1
ATOM 536 O O . GLU A 1 71 ? -7.887 -28.969 -28.547 1 98.69 71 GLU A O 1
ATOM 541 N N . THR A 1 72 ? -8.914 -28.875 -30.547 1 98.62 72 THR A N 1
ATOM 542 C CA . THR A 1 72 ? -9.484 -27.547 -30.344 1 98.62 72 THR A CA 1
ATOM 543 C C . THR A 1 72 ? -10.992 -27.562 -30.594 1 98.62 72 THR A C 1
ATOM 545 O O . THR A 1 72 ? -11.469 -28.281 -31.469 1 98.62 72 THR A O 1
ATOM 548 N N . GLY A 1 73 ? -11.711 -26.828 -29.734 1 98.38 73 GLY A N 1
ATOM 549 C CA . GLY A 1 73 ? -13.117 -26.625 -30.031 1 98.38 73 GLY A CA 1
ATOM 550 C C . GLY A 1 73 ? -13.352 -25.891 -31.328 1 98.38 73 GLY A C 1
ATOM 551 O O . GLY A 1 73 ? -12.461 -25.203 -31.844 1 98.38 73 GLY A O 1
ATOM 552 N N . ARG A 1 74 ? -14.594 -25.969 -31.797 1 97.75 74 ARG A N 1
ATOM 553 C CA . ARG A 1 74 ? -14.93 -25.469 -33.125 1 97.75 74 ARG A CA 1
ATOM 554 C C . ARG A 1 74 ? -14.797 -23.953 -33.188 1 97.75 74 ARG A C 1
ATOM 556 O O . ARG A 1 74 ? -14.602 -23.391 -34.281 1 97.75 74 ARG A O 1
ATOM 563 N N . ASP A 1 75 ? -14.852 -23.234 -32.062 1 98.06 75 ASP A N 1
ATOM 564 C CA . ASP A 1 75 ? -14.836 -21.781 -32.094 1 98.06 75 ASP A CA 1
ATOM 565 C C . ASP A 1 75 ? -13.422 -21.25 -31.828 1 98.06 75 ASP A C 1
ATOM 567 O O . ASP A 1 75 ? -13.203 -20.031 -31.844 1 98.06 75 ASP A O 1
ATOM 571 N N . VAL A 1 76 ? -12.453 -22.141 -31.609 1 98.38 76 VAL A N 1
ATOM 572 C CA . VAL A 1 76 ? -11.07 -21.734 -31.328 1 98.38 76 VAL A CA 1
ATOM 573 C C . VAL A 1 76 ? -10.336 -21.516 -32.656 1 98.38 76 VAL A C 1
ATOM 575 O O . VAL A 1 76 ? -10.25 -22.406 -33.5 1 98.38 76 VAL A O 1
ATOM 578 N N . THR A 1 77 ? -9.828 -20.297 -32.875 1 96.25 77 THR A N 1
ATOM 579 C CA . THR A 1 77 ? -9.219 -20 -34.156 1 96.25 77 THR A CA 1
ATOM 580 C C . THR A 1 77 ? -7.738 -19.656 -33.969 1 96.25 77 THR A C 1
ATOM 582 O O . THR A 1 77 ? -6.961 -19.781 -34.938 1 96.25 77 THR A O 1
ATOM 585 N N . GLU A 1 78 ? -7.254 -19.297 -32.844 1 94.88 78 GLU A N 1
ATOM 586 C CA . GLU A 1 78 ? -5.918 -18.719 -32.656 1 94.88 78 GLU A CA 1
ATOM 587 C C . GLU A 1 78 ? -4.941 -19.766 -32.125 1 94.88 78 GLU A C 1
ATOM 589 O O . GLU A 1 78 ? -3.738 -19.5 -32.031 1 94.88 78 GLU A O 1
ATOM 594 N N . ILE A 1 79 ? -5.352 -20.875 -31.656 1 98.31 79 ILE A N 1
ATOM 595 C CA . ILE A 1 79 ? -4.574 -21.984 -31.109 1 98.31 79 ILE A CA 1
ATOM 596 C C . ILE A 1 79 ? -4.738 -23.219 -31.984 1 98.31 79 ILE A C 1
ATOM 598 O O . ILE A 1 79 ? -5.848 -23.531 -32.438 1 98.31 79 ILE A O 1
ATOM 602 N N . ARG A 1 80 ? -3.695 -23.938 -32.25 1 98 80 ARG A N 1
ATOM 603 C CA . ARG A 1 80 ? -3.742 -25.078 -33.156 1 98 80 ARG A CA 1
ATOM 604 C C . ARG A 1 80 ? -3.26 -26.344 -32.469 1 98 80 ARG A C 1
ATOM 606 O O . ARG A 1 80 ? -2.438 -26.297 -31.562 1 98 80 ARG A O 1
ATOM 613 N N . VAL A 1 81 ? -3.797 -27.422 -33 1 98.56 81 VAL A N 1
ATOM 614 C CA . VAL A 1 81 ? -3.271 -28.719 -32.594 1 98.56 81 VAL A CA 1
ATOM 615 C C . VAL A 1 81 ? -1.767 -28.781 -32.875 1 98.56 81 VAL A C 1
ATOM 617 O O . VAL A 1 81 ? -1.298 -28.375 -33.938 1 98.56 81 VAL A O 1
ATOM 620 N N . GLY A 1 82 ? -1.002 -29.188 -31.875 1 98.31 82 GLY A N 1
ATOM 621 C CA . GLY A 1 82 ? 0.447 -29.25 -32 1 98.31 82 GLY A CA 1
ATOM 622 C C . GLY A 1 82 ? 1.148 -28.125 -31.25 1 98.31 82 GLY A C 1
ATOM 623 O O . GLY A 1 82 ? 2.346 -28.219 -30.969 1 98.31 82 GLY A O 1
ATOM 624 N N . ASP A 1 83 ? 0.462 -27 -30.953 1 98.5 83 ASP A N 1
ATOM 625 C CA . ASP A 1 83 ? 1.049 -25.891 -30.219 1 98.5 83 ASP A CA 1
ATOM 626 C C . ASP A 1 83 ? 1.518 -26.328 -28.844 1 98.5 83 ASP A C 1
ATOM 628 O O . ASP A 1 83 ? 0.825 -27.094 -28.156 1 98.5 83 ASP A O 1
ATOM 632 N N . ARG A 1 84 ? 2.754 -25.891 -28.438 1 98.5 84 ARG A N 1
ATOM 633 C CA . ARG A 1 84 ? 3.219 -26.016 -27.062 1 98.5 84 ARG A CA 1
ATOM 634 C C . ARG A 1 84 ? 2.652 -24.906 -26.188 1 98.5 84 ARG A C 1
ATOM 636 O O . ARG A 1 84 ? 2.771 -23.734 -26.516 1 98.5 84 ARG A O 1
ATOM 643 N N . VAL A 1 85 ? 2.023 -25.359 -25.062 1 98.75 85 VAL A N 1
ATOM 644 C CA . VAL A 1 85 ? 1.267 -24.328 -24.344 1 98.75 85 VAL A CA 1
ATOM 645 C C . VAL A 1 85 ? 1.432 -24.516 -22.828 1 98.75 85 VAL A C 1
ATOM 647 O O . VAL A 1 85 ? 1.622 -25.641 -22.359 1 98.75 85 VAL A O 1
ATOM 650 N N . SER A 1 86 ? 1.524 -23.453 -22.109 1 98.62 86 SER A N 1
ATOM 651 C CA . SER A 1 86 ? 1.158 -23.375 -20.703 1 98.62 86 SER A CA 1
ATOM 652 C C . SER A 1 86 ? -0.214 -22.734 -20.516 1 98.62 86 SER A C 1
ATOM 654 O O . SER A 1 86 ? -0.908 -22.453 -21.5 1 98.62 86 SER A O 1
ATOM 656 N N . GLY A 1 87 ? -0.651 -22.609 -19.297 1 98 87 GLY A N 1
ATOM 657 C CA . GLY A 1 87 ? -1.988 -22.078 -19.094 1 98 87 GLY A CA 1
ATOM 658 C C . GLY A 1 87 ? -2.117 -21.25 -17.828 1 98 87 GLY A C 1
ATOM 659 O O . GLY A 1 87 ? -1.521 -21.594 -16.797 1 98 87 GLY A O 1
ATOM 660 N N . GLU A 1 88 ? -2.924 -20.219 -17.938 1 97.75 88 GLU A N 1
ATOM 661 C CA . GLU A 1 88 ? -3.312 -19.438 -16.766 1 97.75 88 GLU A CA 1
ATOM 662 C C . GLU A 1 88 ? -4.281 -20.219 -15.883 1 97.75 88 GLU A C 1
ATOM 664 O O . GLU A 1 88 ? -5.359 -20.609 -16.328 1 97.75 88 GLU A O 1
ATOM 669 N N . GLY A 1 89 ? -3.889 -20.359 -14.641 1 97.06 89 GLY A N 1
ATOM 670 C CA . GLY A 1 89 ? -4.66 -21.188 -13.734 1 97.06 89 GLY A CA 1
ATOM 671 C C . GLY A 1 89 ? -5.867 -20.484 -13.148 1 97.06 89 GLY A C 1
ATOM 672 O O . GLY A 1 89 ? -6.742 -21.125 -12.555 1 97.06 89 GLY A O 1
ATOM 673 N N . HIS A 1 90 ? -5.926 -19.188 -13.242 1 97.06 90 HIS A N 1
ATOM 674 C CA . HIS A 1 90 ? -7.082 -18.422 -12.789 1 97.06 90 HIS A CA 1
ATOM 675 C C . HIS A 1 90 ? -8.102 -18.25 -13.906 1 97.06 90 HIS A C 1
ATOM 677 O O . HIS A 1 90 ? -7.836 -17.594 -14.914 1 97.06 90 HIS A O 1
ATOM 683 N N . LEU A 1 91 ? -9.203 -18.844 -13.734 1 97.69 91 LEU A N 1
ATOM 684 C CA . LEU A 1 91 ? -10.312 -18.688 -14.664 1 97.69 91 LEU A CA 1
ATOM 685 C C . LEU A 1 91 ? -11.297 -17.641 -14.172 1 97.69 91 LEU A C 1
ATOM 687 O O . LEU A 1 91 ? -11.852 -17.766 -13.07 1 97.69 91 LEU A O 1
ATOM 691 N N . VAL A 1 92 ? -11.531 -16.641 -14.992 1 97.56 92 VAL A N 1
ATOM 692 C CA . VAL A 1 92 ? -12.25 -15.453 -14.523 1 97.56 92 VAL A CA 1
ATOM 693 C C . VAL A 1 92 ? -13.641 -15.422 -15.141 1 97.56 92 VAL A C 1
ATOM 695 O O . VAL A 1 92 ? -13.93 -16.172 -16.078 1 97.56 92 VAL A O 1
ATOM 698 N N . CYS A 1 93 ? -14.562 -14.594 -14.664 1 96.44 93 CYS A N 1
ATOM 699 C CA . CYS A 1 93 ? -15.969 -14.602 -15.047 1 96.44 93 CYS A CA 1
ATOM 700 C C . CYS A 1 93 ? -16.172 -13.891 -16.391 1 96.44 93 CYS A C 1
ATOM 702 O O . CYS A 1 93 ? -17.141 -14.164 -17.094 1 96.44 93 CYS A O 1
ATOM 704 N N . GLY A 1 94 ? -15.352 -12.922 -16.703 1 96.06 94 GLY A N 1
ATOM 705 C CA . GLY A 1 94 ? -15.414 -12.203 -17.969 1 96.06 94 GLY A CA 1
ATOM 706 C C . GLY A 1 94 ? -16.484 -11.133 -18 1 96.06 94 GLY A C 1
ATOM 707 O O . GLY A 1 94 ? -16.609 -10.391 -18.969 1 96.06 94 GLY A O 1
ATOM 708 N N . LYS A 1 95 ? -17.25 -11 -16.828 1 95.12 95 LYS A N 1
ATOM 709 C CA . LYS A 1 95 ? -18.391 -10.109 -16.922 1 95.12 95 LYS A CA 1
ATOM 710 C C . LYS A 1 95 ? -18.391 -9.094 -15.781 1 95.12 95 LYS A C 1
ATOM 712 O O . LYS A 1 95 ? -19.156 -8.125 -15.805 1 95.12 95 LYS A O 1
ATOM 717 N N . CYS A 1 96 ? -17.641 -9.281 -14.75 1 94.62 96 CYS A N 1
ATOM 718 C CA . CYS A 1 96 ? -17.609 -8.312 -13.664 1 94.62 96 CYS A CA 1
ATOM 719 C C . CYS A 1 96 ? -16.891 -7.035 -14.102 1 94.62 96 CYS A C 1
ATOM 721 O O . CYS A 1 96 ? -16.297 -6.988 -15.18 1 94.62 96 CYS A O 1
ATOM 723 N N . ARG A 1 97 ? -16.906 -5.992 -13.242 1 94.12 97 ARG A N 1
ATOM 724 C CA . ARG A 1 97 ? -16.312 -4.691 -13.555 1 94.12 97 ARG A CA 1
ATOM 725 C C . ARG A 1 97 ? -14.836 -4.824 -13.898 1 94.12 97 ARG A C 1
ATOM 727 O O . ARG A 1 97 ? -14.375 -4.262 -14.891 1 94.12 97 ARG A O 1
ATOM 734 N N . ASN A 1 98 ? -14.094 -5.594 -13.172 1 96.38 98 ASN A N 1
ATOM 735 C CA . ASN A 1 98 ? -12.664 -5.777 -13.398 1 96.38 98 ASN A CA 1
ATOM 736 C C . ASN A 1 98 ? -12.398 -6.531 -14.695 1 96.38 98 ASN A C 1
ATOM 738 O O . ASN A 1 98 ? -11.523 -6.148 -15.469 1 96.38 98 ASN A O 1
ATOM 742 N N . CYS A 1 99 ? -13.133 -7.559 -14.938 1 96.12 99 CYS A N 1
ATOM 743 C CA . CYS A 1 99 ? -12.945 -8.328 -16.172 1 96.12 99 CYS A CA 1
ATOM 744 C C . CYS A 1 99 ? -13.227 -7.477 -17.391 1 96.12 99 CYS A C 1
ATOM 746 O O . CYS A 1 99 ? -12.461 -7.508 -18.359 1 96.12 99 CYS A O 1
ATOM 748 N N . LEU A 1 100 ? -14.297 -6.695 -17.297 1 95.56 100 LEU A N 1
ATOM 749 C CA . LEU A 1 100 ? -14.664 -5.863 -18.438 1 95.56 100 LEU A CA 1
ATOM 750 C C . LEU A 1 100 ? -13.641 -4.758 -18.672 1 95.56 100 LEU A C 1
ATOM 752 O O . LEU A 1 100 ? -13.453 -4.305 -19.797 1 95.56 100 LEU A O 1
ATOM 756 N N . ALA A 1 101 ? -12.977 -4.371 -17.609 1 94.62 101 ALA A N 1
ATOM 757 C CA . ALA A 1 101 ? -11.969 -3.314 -17.688 1 94.62 101 ALA A CA 1
ATOM 758 C C . ALA A 1 101 ? -10.609 -3.885 -18.078 1 94.62 101 ALA A C 1
ATOM 760 O O . ALA A 1 101 ? -9.617 -3.152 -18.141 1 94.62 101 ALA A O 1
ATOM 761 N N . GLY A 1 102 ? -10.484 -5.16 -18.266 1 94.69 102 GLY A N 1
ATOM 762 C CA . GLY A 1 102 ? -9.227 -5.789 -18.641 1 94.69 102 GLY A CA 1
ATOM 763 C C . GLY A 1 102 ? -8.359 -6.141 -17.453 1 94.69 102 GLY A C 1
ATOM 764 O O . GLY A 1 102 ? -7.219 -6.59 -17.625 1 94.69 102 GLY A O 1
ATOM 765 N N . ARG A 1 103 ? -8.844 -5.859 -16.266 1 96.31 103 ARG A N 1
ATOM 766 C CA . ARG A 1 103 ? -8.125 -6.242 -15.055 1 96.31 103 ARG A CA 1
ATOM 767 C C . ARG A 1 103 ? -8.602 -7.602 -14.547 1 96.31 103 ARG A C 1
ATOM 769 O O . ARG A 1 103 ? -9.016 -7.727 -13.398 1 96.31 103 ARG A O 1
ATOM 776 N N . ARG A 1 104 ? -8.391 -8.609 -15.328 1 96 104 ARG A N 1
ATOM 777 C CA . ARG A 1 104 ? -8.969 -9.938 -15.102 1 96 104 ARG A CA 1
ATOM 778 C C . ARG A 1 104 ? -8.367 -10.586 -13.867 1 96 104 ARG A C 1
ATOM 780 O O . ARG A 1 104 ? -9.023 -11.391 -13.195 1 96 104 ARG A O 1
ATOM 787 N N . HIS A 1 105 ? -7.082 -10.227 -13.594 1 96.19 105 HIS A N 1
ATOM 788 C CA . HIS A 1 105 ? -6.414 -10.781 -12.422 1 96.19 105 HIS A CA 1
ATOM 789 C C . HIS A 1 105 ? -7.098 -10.344 -11.133 1 96.19 105 HIS A C 1
ATOM 791 O O . HIS A 1 105 ? -6.844 -10.906 -10.062 1 96.19 105 HIS A O 1
ATOM 797 N N . LEU A 1 106 ? -8.039 -9.367 -11.203 1 97.75 106 LEU A N 1
ATOM 798 C CA . LEU A 1 106 ? -8.75 -8.844 -10.039 1 97.75 106 LEU A CA 1
ATOM 799 C C . LEU A 1 106 ? -10.18 -9.383 -9.992 1 97.75 106 LEU A C 1
ATOM 801 O O . LEU A 1 106 ? -11.008 -8.883 -9.234 1 97.75 106 LEU A O 1
ATOM 805 N N . CYS A 1 107 ? -10.523 -10.375 -10.781 1 97.06 107 CYS A N 1
ATOM 806 C CA . CYS A 1 107 ? -11.859 -10.953 -10.781 1 97.06 107 CYS A CA 1
ATOM 807 C C . CYS A 1 107 ? -12.188 -11.578 -9.43 1 97.06 107 CYS A C 1
ATOM 809 O O . CYS A 1 107 ? -11.422 -12.391 -8.914 1 97.06 107 CYS A O 1
ATOM 811 N N . ARG A 1 108 ? -13.305 -11.234 -8.867 1 94.38 108 ARG A N 1
ATOM 812 C CA . ARG A 1 108 ? -13.711 -11.742 -7.562 1 94.38 108 ARG A CA 1
ATOM 813 C C . ARG A 1 108 ? -14.297 -13.141 -7.684 1 94.38 108 ARG A C 1
ATOM 815 O O . ARG A 1 108 ? -14.477 -13.836 -6.676 1 94.38 108 ARG A O 1
ATOM 822 N N . ALA A 1 109 ? -14.625 -13.562 -8.883 1 95.31 109 ALA A N 1
ATOM 823 C CA . ALA A 1 109 ? -15.25 -14.859 -9.109 1 95.31 109 ALA A CA 1
ATOM 824 C C . ALA A 1 109 ? -14.273 -15.844 -9.75 1 95.31 109 ALA A C 1
ATOM 826 O O . ALA A 1 109 ? -14.68 -16.734 -10.508 1 95.31 109 ALA A O 1
ATOM 827 N N . THR A 1 110 ? -13.086 -15.672 -9.508 1 96.62 110 THR A N 1
ATOM 828 C CA . THR A 1 110 ? -12.031 -16.5 -10.094 1 96.62 110 THR A CA 1
ATOM 829 C C . THR A 1 110 ? -12.156 -17.938 -9.633 1 96.62 110 THR A C 1
ATOM 831 O O . THR A 1 110 ? -12.438 -18.203 -8.461 1 96.62 110 THR A O 1
ATOM 834 N N . VAL A 1 111 ? -12.047 -18.875 -10.516 1 96.88 111 VAL A N 1
ATOM 835 C CA . VAL A 1 111 ? -11.969 -20.312 -10.219 1 96.88 111 VAL A CA 1
ATOM 836 C C . VAL A 1 111 ? -10.562 -20.828 -10.539 1 96.88 111 VAL A C 1
ATOM 838 O O . VAL A 1 111 ? -10.055 -20.625 -11.641 1 96.88 111 VAL A O 1
ATOM 841 N N . GLY A 1 112 ? -9.977 -21.531 -9.633 1 97 112 GLY A N 1
ATOM 842 C CA . GLY A 1 112 ? -8.617 -22.016 -9.812 1 97 112 GLY A CA 1
ATOM 843 C C . GLY A 1 112 ? -8.555 -23.375 -10.461 1 97 112 GLY A C 1
ATOM 844 O O . GLY A 1 112 ? -9.289 -24.297 -10.07 1 97 112 GLY A O 1
ATOM 845 N N . LEU A 1 113 ? -7.715 -23.469 -11.445 1 98.12 113 LEU A N 1
ATOM 846 C CA . LEU A 1 113 ? -7.406 -24.781 -12.023 1 98.12 113 LEU A CA 1
ATOM 847 C C . LEU A 1 113 ? -6.781 -25.703 -10.977 1 98.12 113 LEU A C 1
ATOM 849 O O . LEU A 1 113 ? -5.844 -25.297 -10.273 1 98.12 113 LEU A O 1
ATOM 853 N N . GLY A 1 114 ? -7.301 -26.906 -10.797 1 98.06 114 GLY A N 1
ATOM 854 C CA . GLY A 1 114 ? -6.773 -27.844 -9.812 1 98.06 114 GLY A CA 1
ATOM 855 C C . GLY A 1 114 ? -7.207 -27.531 -8.398 1 98.06 114 GLY A C 1
ATOM 856 O O . GLY A 1 114 ? -6.695 -28.109 -7.441 1 98.06 114 GLY A O 1
ATOM 857 N N . VAL A 1 115 ? -8.086 -26.562 -8.18 1 96.88 115 VAL A N 1
ATOM 858 C CA . VAL A 1 115 ? -8.602 -26.156 -6.879 1 96.88 115 VAL A CA 1
ATOM 859 C C . VAL A 1 115 ? -10.133 -26.125 -6.914 1 96.88 115 VAL A C 1
ATOM 861 O O . VAL A 1 115 ? -10.789 -26.891 -6.211 1 96.88 115 VAL A O 1
ATOM 864 N N . GLY A 1 116 ? -10.633 -25.297 -7.801 1 96.06 116 GLY A N 1
ATOM 865 C CA . GLY A 1 116 ? -12.07 -25.172 -7.949 1 96.06 116 GLY A CA 1
ATOM 866 C C . GLY A 1 116 ? -12.617 -25.969 -9.117 1 96.06 116 GLY A C 1
ATOM 867 O O . GLY A 1 116 ? -13.836 -26.109 -9.266 1 96.06 116 GLY A O 1
ATOM 868 N N . ARG A 1 117 ? -11.797 -26.438 -9.922 1 96.56 117 ARG A N 1
ATOM 869 C CA . ARG A 1 117 ? -12.094 -27.344 -11.016 1 96.56 117 ARG A CA 1
ATOM 870 C C . ARG A 1 117 ? -10.93 -28.281 -11.281 1 96.56 117 ARG A C 1
ATOM 872 O O . ARG A 1 117 ? -9.82 -28.062 -10.789 1 96.56 117 ARG A O 1
ATOM 879 N N . ASP A 1 118 ? -11.125 -29.266 -12.07 1 98.25 118 ASP A N 1
ATOM 880 C CA . ASP A 1 118 ? -10.102 -30.266 -12.32 1 98.25 118 ASP A CA 1
ATOM 881 C C . ASP A 1 118 ? -8.875 -29.656 -12.992 1 98.25 118 ASP A C 1
ATOM 883 O O . ASP A 1 118 ? -9.008 -28.812 -13.883 1 98.25 118 ASP A O 1
ATOM 887 N N . GLY A 1 119 ? -7.68 -30.219 -12.57 1 98.56 119 GLY A N 1
ATOM 888 C CA . GLY A 1 119 ? -6.441 -29.562 -12.969 1 98.56 119 GLY A CA 1
ATOM 889 C C . GLY A 1 119 ? -5.57 -30.422 -13.859 1 98.56 119 GLY A C 1
ATOM 890 O O . GLY A 1 119 ? -6.078 -31.219 -14.656 1 98.56 119 GLY A O 1
ATOM 891 N N . ALA A 1 120 ? -4.32 -30.156 -13.789 1 98.75 120 ALA A N 1
ATOM 892 C CA . ALA A 1 120 ? -3.396 -30.594 -14.836 1 98.75 120 ALA A CA 1
ATOM 893 C C . ALA A 1 120 ? -2.576 -31.797 -14.375 1 98.75 120 ALA A C 1
ATOM 895 O O . ALA A 1 120 ? -1.767 -32.312 -15.133 1 98.75 120 ALA A O 1
ATOM 896 N N . PHE A 1 121 ? -2.717 -32.219 -13.086 1 98.81 121 PHE A N 1
ATOM 897 C CA . PHE A 1 121 ? -2.061 -33.469 -12.711 1 98.81 121 PHE A CA 1
ATOM 898 C C . PHE A 1 121 ? -2.748 -34.656 -13.359 1 98.81 121 PHE A C 1
ATOM 900 O O . PHE A 1 121 ? -3.33 -35.5 -12.672 1 98.81 121 PHE A O 1
ATOM 907 N N . ALA A 1 122 ? -2.654 -34.75 -14.633 1 98.81 122 ALA A N 1
ATOM 908 C CA . ALA A 1 122 ? -3.309 -35.75 -15.477 1 98.81 122 ALA A CA 1
ATOM 909 C C . ALA A 1 122 ? -2.662 -35.812 -16.859 1 98.81 122 ALA A C 1
ATOM 911 O O . ALA A 1 122 ? -1.882 -34.938 -17.219 1 98.81 122 ALA A O 1
ATOM 912 N N . GLU A 1 123 ? -3.018 -36.844 -17.562 1 98.81 123 GLU A N 1
ATOM 913 C CA . GLU A 1 123 ? -2.471 -37 -18.906 1 98.81 123 GLU A CA 1
ATOM 914 C C . GLU A 1 123 ? -2.992 -35.906 -19.828 1 98.81 123 GLU A C 1
ATOM 916 O O . GLU A 1 123 ? -2.285 -35.469 -20.734 1 98.81 123 GLU A O 1
ATOM 921 N N . TYR A 1 124 ? -4.246 -35.438 -19.594 1 98.81 124 TYR A N 1
ATOM 922 C CA . TYR A 1 124 ? -4.852 -34.375 -20.375 1 98.81 124 TYR A CA 1
ATOM 923 C C . TYR A 1 124 ? -5.527 -33.344 -19.469 1 98.81 124 TYR A C 1
ATOM 925 O O . TYR A 1 124 ? -6.008 -33.688 -18.391 1 98.81 124 TYR A O 1
ATOM 933 N N . VAL A 1 125 ? -5.613 -32.156 -19.938 1 98.81 125 VAL A N 1
ATOM 934 C CA . VAL A 1 125 ? -6.355 -31.109 -19.25 1 98.81 125 VAL A CA 1
ATOM 935 C C . VAL A 1 125 ? -7.102 -30.25 -20.266 1 98.81 125 VAL A C 1
ATOM 937 O O . VAL A 1 125 ? -6.586 -30 -21.359 1 98.81 125 VAL A O 1
ATOM 940 N N . ALA A 1 126 ? -8.305 -29.938 -19.969 1 98.75 126 ALA A N 1
ATOM 941 C CA . ALA A 1 126 ? -9.102 -29.031 -20.797 1 98.75 126 ALA A CA 1
ATOM 942 C C . ALA A 1 126 ? -9.047 -27.609 -20.234 1 98.75 126 ALA A C 1
ATOM 944 O O . ALA A 1 126 ? -9.125 -27.406 -19.016 1 98.75 126 ALA A O 1
ATOM 945 N N . LEU A 1 127 ? -8.891 -26.641 -21.078 1 98.44 127 LEU A N 1
ATOM 946 C CA . LEU A 1 127 ? -8.852 -25.219 -20.703 1 98.44 127 LEU A CA 1
ATOM 947 C C . LEU A 1 127 ? -9.594 -24.375 -21.734 1 98.44 127 LEU A C 1
ATOM 949 O O . LEU A 1 127 ? -9.539 -24.656 -22.938 1 98.44 127 LEU A O 1
ATOM 953 N N . PRO A 1 128 ? -10.32 -23.328 -21.219 1 98.12 128 PRO A N 1
ATOM 954 C CA . PRO A 1 128 ? -10.742 -22.344 -22.219 1 98.12 128 PRO A CA 1
ATOM 955 C C . PRO A 1 128 ? -9.578 -21.766 -23.016 1 98.12 128 PRO A C 1
ATOM 957 O O . PRO A 1 128 ? -8.508 -21.516 -22.453 1 98.12 128 PRO A O 1
ATOM 960 N N . ALA A 1 129 ? -9.805 -21.594 -24.328 1 98.38 129 ALA A N 1
ATOM 961 C CA . ALA A 1 129 ? -8.766 -21.016 -25.172 1 98.38 129 ALA A CA 1
ATOM 962 C C . ALA A 1 129 ? -8.234 -19.719 -24.594 1 98.38 129 ALA A C 1
ATOM 964 O O . ALA A 1 129 ? -7.047 -19.406 -24.719 1 98.38 129 ALA A O 1
ATOM 965 N N . SER A 1 130 ? -9.055 -18.969 -23.875 1 96.69 130 SER A N 1
ATOM 966 C CA . SER A 1 130 ? -8.711 -17.656 -23.328 1 96.69 130 SER A CA 1
ATOM 967 C C . SER A 1 130 ? -7.711 -17.781 -22.188 1 96.69 130 SER A C 1
ATOM 969 O O . SER A 1 130 ? -7.102 -16.797 -21.766 1 96.69 130 SER A O 1
ATOM 971 N N . ASN A 1 131 ? -7.465 -18.984 -21.688 1 97.81 131 ASN A N 1
ATOM 972 C CA . ASN A 1 131 ? -6.543 -19.188 -20.578 1 97.81 131 ASN A CA 1
ATOM 973 C C . ASN A 1 131 ? -5.238 -19.828 -21.047 1 97.81 131 ASN A C 1
ATOM 975 O O . ASN A 1 131 ? -4.375 -20.156 -20.219 1 97.81 131 ASN A O 1
ATOM 979 N N . VAL A 1 132 ? -5.09 -20 -22.328 1 98.38 132 VAL A N 1
ATOM 980 C CA . VAL A 1 132 ? -3.938 -20.719 -22.859 1 98.38 132 VAL A CA 1
ATOM 981 C C . VAL A 1 132 ? -2.84 -19.734 -23.25 1 98.38 132 VAL A C 1
ATOM 983 O O . VAL A 1 132 ? -3.119 -18.688 -23.828 1 98.38 132 VAL A O 1
ATOM 986 N N . TRP A 1 133 ? -1.622 -20 -22.906 1 98.25 133 TRP A N 1
ATOM 987 C CA . TRP A 1 133 ? -0.439 -19.281 -23.375 1 98.25 133 TRP A CA 1
ATOM 988 C C . TRP A 1 133 ? 0.358 -20.125 -24.359 1 98.25 133 TRP A C 1
ATOM 990 O O . TRP A 1 133 ? 0.884 -21.188 -24 1 98.25 133 TRP A O 1
ATOM 1000 N N . VAL A 1 134 ? 0.432 -19.688 -25.547 1 98.31 134 VAL A N 1
ATOM 1001 C CA . VAL A 1 134 ? 1.182 -20.422 -26.562 1 98.31 134 VAL A CA 1
ATOM 1002 C C . VAL A 1 134 ? 2.646 -19.984 -26.531 1 98.31 134 VAL A C 1
ATOM 1004 O O . VAL A 1 134 ? 2.955 -18.797 -26.672 1 98.31 134 VAL A O 1
ATOM 1007 N N . HIS A 1 135 ? 3.547 -20.938 -26.328 1 97.81 135 HIS A N 1
ATOM 1008 C CA . HIS A 1 135 ? 4.973 -20.641 -26.391 1 97.81 135 HIS A CA 1
ATOM 1009 C C . HIS A 1 135 ? 5.441 -20.5 -27.828 1 97.81 135 HIS A C 1
ATOM 1011 O O . HIS A 1 135 ? 5.762 -21.5 -28.484 1 97.81 135 HIS A O 1
ATOM 1017 N N . ARG A 1 136 ? 5.574 -19.312 -28.25 1 94.06 136 ARG A N 1
ATOM 1018 C CA . ARG A 1 136 ? 5.961 -19.062 -29.625 1 94.06 136 ARG A CA 1
ATOM 1019 C C . ARG A 1 136 ? 7.477 -19.141 -29.797 1 94.06 136 ARG A C 1
ATOM 1021 O O . ARG A 1 136 ? 7.973 -19.328 -30.906 1 94.06 136 ARG A O 1
ATOM 1028 N N . VAL A 1 137 ? 8.133 -18.953 -28.719 1 91.62 137 VAL A N 1
ATOM 1029 C CA . VAL A 1 137 ? 9.578 -19.141 -28.688 1 91.62 137 VAL A CA 1
ATOM 1030 C C . VAL A 1 137 ? 9.93 -20.375 -27.844 1 91.62 137 VAL A C 1
ATOM 1032 O O . VAL A 1 137 ? 9.242 -20.672 -26.859 1 91.62 137 VAL A O 1
ATOM 1035 N N . ALA A 1 138 ? 11.008 -20.984 -28.266 1 90.88 138 ALA A N 1
ATOM 1036 C CA . ALA A 1 138 ? 11.398 -22.203 -27.578 1 90.88 138 ALA A CA 1
ATOM 1037 C C . ALA A 1 138 ? 11.742 -21.922 -26.109 1 90.88 138 ALA A C 1
ATOM 1039 O O . ALA A 1 138 ? 12.461 -20.969 -25.812 1 90.88 138 ALA A O 1
ATOM 1040 N N . VAL A 1 139 ? 11.172 -22.672 -25.234 1 95.25 139 VAL A N 1
ATOM 1041 C CA . VAL A 1 139 ? 11.43 -22.625 -23.797 1 95.25 139 VAL A CA 1
ATOM 1042 C C . VAL A 1 139 ? 11.609 -24.047 -23.266 1 95.25 139 VAL A C 1
ATOM 1044 O O . VAL A 1 139 ? 10.938 -24.984 -23.703 1 95.25 139 VAL A O 1
ATOM 1047 N N . ASP A 1 140 ? 12.625 -24.156 -22.422 1 97 140 ASP A N 1
ATOM 1048 C CA . ASP A 1 140 ? 12.797 -25.438 -21.75 1 97 140 ASP A CA 1
ATOM 1049 C C . ASP A 1 140 ? 11.477 -25.922 -21.141 1 97 140 ASP A C 1
ATOM 1051 O O . ASP A 1 140 ? 10.758 -25.141 -20.516 1 97 140 ASP A O 1
ATOM 1055 N N . LEU A 1 141 ? 11.125 -27.203 -21.281 1 97.62 141 LEU A N 1
ATOM 1056 C CA . LEU A 1 141 ? 9.836 -27.75 -20.859 1 97.62 141 LEU A CA 1
ATOM 1057 C C . LEU A 1 141 ? 9.648 -27.609 -19.359 1 97.62 141 LEU A C 1
ATOM 1059 O O . LEU A 1 141 ? 8.555 -27.312 -18.875 1 97.62 141 LEU A O 1
ATOM 1063 N N . ASP A 1 142 ? 10.703 -27.859 -18.625 1 98.25 142 ASP A N 1
ATOM 1064 C CA . ASP A 1 142 ? 10.594 -27.734 -17.172 1 98.25 142 ASP A CA 1
ATOM 1065 C C . ASP A 1 142 ? 10.312 -26.297 -16.75 1 98.25 142 ASP A C 1
ATOM 1067 O O . ASP A 1 142 ? 9.516 -26.047 -15.844 1 98.25 142 ASP A O 1
ATOM 1071 N N . VAL A 1 143 ? 10.961 -25.344 -17.422 1 98.19 143 VAL A N 1
ATOM 1072 C CA . VAL A 1 143 ? 10.734 -23.938 -17.141 1 98.19 143 VAL A CA 1
ATOM 1073 C C . VAL A 1 143 ? 9.32 -23.547 -17.562 1 98.19 143 VAL A C 1
ATOM 1075 O O . VAL A 1 143 ? 8.617 -22.859 -16.812 1 98.19 143 VAL A O 1
ATOM 1078 N N . ALA A 1 144 ? 8.875 -24.031 -18.719 1 98.31 144 ALA A N 1
ATOM 1079 C CA . ALA A 1 144 ? 7.531 -23.75 -19.203 1 98.31 144 ALA A CA 1
ATOM 1080 C C . ALA A 1 144 ? 6.477 -24.25 -18.234 1 98.31 144 ALA A C 1
ATOM 1082 O O . ALA A 1 144 ? 5.434 -23.625 -18.047 1 98.31 144 ALA A O 1
ATOM 1083 N N . ALA A 1 145 ? 6.754 -25.359 -17.547 1 98.56 145 ALA A N 1
ATOM 1084 C CA . ALA A 1 145 ? 5.805 -25.984 -16.641 1 98.56 145 ALA A CA 1
ATOM 1085 C C . ALA A 1 145 ? 5.57 -25.125 -15.406 1 98.56 145 ALA A C 1
ATOM 1087 O O . ALA A 1 145 ? 4.555 -25.266 -14.719 1 98.56 145 ALA A O 1
ATOM 1088 N N . ILE A 1 146 ? 6.523 -24.234 -15.102 1 98.25 146 ILE A N 1
ATOM 1089 C CA . ILE A 1 146 ? 6.371 -23.453 -13.883 1 98.25 146 ILE A CA 1
ATOM 1090 C C . ILE A 1 146 ? 6.109 -22 -14.234 1 98.25 146 ILE A C 1
ATOM 1092 O O . ILE A 1 146 ? 6.418 -21.094 -13.445 1 98.25 146 ILE A O 1
ATOM 1096 N N . PHE A 1 147 ? 5.504 -21.719 -15.398 1 97.75 147 PHE A N 1
ATOM 1097 C CA . PHE A 1 147 ? 5.164 -20.359 -15.812 1 97.75 147 PHE A CA 1
ATOM 1098 C C . PHE A 1 147 ? 4.152 -19.734 -14.859 1 97.75 147 PHE A C 1
ATOM 1100 O O . PHE A 1 147 ? 4.219 -18.547 -14.57 1 97.75 147 PHE A O 1
ATOM 1107 N N . ASP A 1 148 ? 3.252 -20.531 -14.375 1 97.19 148 ASP A N 1
ATOM 1108 C CA . ASP A 1 148 ? 2.236 -20.016 -13.461 1 97.19 148 ASP A CA 1
ATOM 1109 C C . ASP A 1 148 ? 2.875 -19.391 -12.219 1 97.19 148 ASP A C 1
ATOM 1111 O O . ASP A 1 148 ? 2.814 -18.172 -12.031 1 97.19 148 ASP A O 1
ATOM 1115 N N . PRO A 1 149 ? 3.707 -20.125 -11.43 1 97.81 149 PRO A N 1
ATOM 1116 C CA . PRO A 1 149 ? 4.355 -19.516 -10.266 1 97.81 149 PRO A CA 1
ATOM 1117 C C . PRO A 1 149 ? 5.438 -18.5 -10.656 1 97.81 149 PRO A C 1
ATOM 1119 O O . PRO A 1 149 ? 5.719 -17.578 -9.891 1 97.81 149 PRO A O 1
ATOM 1122 N N . PHE A 1 150 ? 6.082 -18.719 -11.883 1 98.62 150 PHE A N 1
ATOM 1123 C CA . PHE A 1 150 ? 6.996 -17.688 -12.391 1 98.62 150 PHE A CA 1
ATOM 1124 C C . PHE A 1 150 ? 6.273 -16.359 -12.578 1 98.62 150 PHE A C 1
ATOM 1126 O O . PHE A 1 150 ? 6.812 -15.305 -12.242 1 98.62 150 PHE A O 1
ATOM 1133 N N . GLY A 1 151 ? 5.051 -16.453 -13.023 1 98.38 151 GLY A N 1
ATOM 1134 C CA . GLY A 1 151 ? 4.238 -15.258 -13.172 1 98.38 151 GLY A CA 1
ATOM 1135 C C . GLY A 1 151 ? 3.979 -14.547 -11.859 1 98.38 151 GLY A C 1
ATOM 1136 O O . GLY A 1 151 ? 3.979 -13.312 -11.805 1 98.38 151 GLY A O 1
ATOM 1137 N N . ASN A 1 152 ? 3.73 -15.305 -10.789 1 98.06 152 ASN A N 1
ATOM 1138 C CA . ASN A 1 152 ? 3.596 -14.703 -9.469 1 98.06 152 ASN A CA 1
ATOM 1139 C C . ASN A 1 152 ? 4.848 -13.93 -9.07 1 98.06 152 ASN A C 1
ATOM 1141 O O . ASN A 1 152 ? 4.758 -12.82 -8.547 1 98.06 152 ASN A O 1
ATOM 1145 N N . ALA A 1 153 ? 5.996 -14.523 -9.312 1 98.62 153 ALA A N 1
ATOM 1146 C CA . ALA A 1 153 ? 7.273 -13.891 -8.984 1 98.62 153 ALA A CA 1
ATOM 1147 C C . ALA A 1 153 ? 7.457 -12.602 -9.781 1 98.62 153 ALA A C 1
ATOM 1149 O O . ALA A 1 153 ? 7.836 -11.57 -9.219 1 98.62 153 ALA A O 1
ATOM 1150 N N . VAL A 1 154 ? 7.172 -12.672 -11.07 1 98.75 154 VAL A N 1
ATOM 1151 C CA . VAL A 1 154 ? 7.371 -11.531 -11.961 1 98.75 154 VAL A CA 1
ATOM 1152 C C . VAL A 1 154 ? 6.398 -10.406 -11.586 1 98.75 154 VAL A C 1
ATOM 1154 O O . VAL A 1 154 ? 6.793 -9.25 -11.484 1 98.75 154 VAL A O 1
ATOM 1157 N N . HIS A 1 155 ? 5.129 -10.797 -11.391 1 98.62 155 HIS A N 1
ATOM 1158 C CA . HIS A 1 155 ? 4.145 -9.805 -10.977 1 98.62 155 HIS A CA 1
ATOM 1159 C C . HIS A 1 155 ? 4.578 -9.094 -9.703 1 98.62 155 HIS A C 1
ATOM 1161 O O . HIS A 1 155 ? 4.523 -7.867 -9.609 1 98.62 155 HIS A O 1
ATOM 1167 N N . THR A 1 156 ? 5.035 -9.828 -8.734 1 98.75 156 THR A N 1
ATOM 1168 C CA . THR A 1 156 ? 5.449 -9.273 -7.445 1 98.75 156 THR A CA 1
ATOM 1169 C C . THR A 1 156 ? 6.688 -8.398 -7.605 1 98.75 156 THR A C 1
ATOM 1171 O O . THR A 1 156 ? 6.699 -7.242 -7.18 1 98.75 156 THR A O 1
ATOM 1174 N N . ALA A 1 157 ? 7.711 -8.93 -8.234 1 98.75 157 ALA A N 1
ATOM 1175 C CA . ALA A 1 157 ? 9 -8.258 -8.352 1 98.75 157 ALA A CA 1
ATOM 1176 C C . ALA A 1 157 ? 8.883 -6.965 -9.148 1 98.75 157 ALA A C 1
ATOM 1178 O O . ALA A 1 157 ? 9.547 -5.973 -8.836 1 98.75 157 ALA A O 1
ATOM 1179 N N . LEU A 1 158 ? 8.008 -6.957 -10.133 1 98.44 158 LEU A N 1
ATOM 1180 C CA . LEU A 1 158 ? 7.965 -5.809 -11.031 1 98.44 158 LEU A CA 1
ATOM 1181 C C . LEU A 1 158 ? 6.773 -4.91 -10.711 1 98.44 158 LEU A C 1
ATOM 1183 O O . LEU A 1 158 ? 6.391 -4.066 -11.516 1 98.44 158 LEU A O 1
ATOM 1187 N N . SER A 1 159 ? 6.168 -5.129 -9.555 1 98.44 159 SER A N 1
ATOM 1188 C CA . SER A 1 159 ? 5.098 -4.242 -9.102 1 98.44 159 SER A CA 1
ATOM 1189 C C . SER A 1 159 ? 5.605 -2.814 -8.93 1 98.44 159 SER A C 1
ATOM 1191 O O . SER A 1 159 ? 4.824 -1.861 -8.992 1 98.44 159 SER A O 1
ATOM 1193 N N . PHE A 1 160 ? 6.902 -2.66 -8.648 1 98.31 160 PHE A N 1
ATOM 1194 C CA . PHE A 1 160 ? 7.59 -1.381 -8.516 1 98.31 160 PHE A CA 1
ATOM 1195 C C . PHE A 1 160 ? 8.898 -1.386 -9.297 1 98.31 160 PHE A C 1
ATOM 1197 O O . PHE A 1 160 ? 9.469 -2.447 -9.562 1 98.31 160 PHE A O 1
ATOM 1204 N N . PRO A 1 161 ? 9.406 -0.206 -9.703 1 97.75 161 PRO A N 1
ATOM 1205 C CA . PRO A 1 161 ? 10.703 -0.165 -10.391 1 97.75 161 PRO A CA 1
ATOM 1206 C C . PRO A 1 161 ? 11.859 -0.64 -9.516 1 97.75 161 PRO A C 1
ATOM 1208 O O . PRO A 1 161 ? 11.953 -0.242 -8.352 1 97.75 161 PRO A O 1
ATOM 1211 N N . LEU A 1 162 ? 12.742 -1.416 -10.109 1 98.19 162 LEU A N 1
ATOM 1212 C CA . LEU A 1 162 ? 13.773 -2.062 -9.305 1 98.19 162 LEU A CA 1
ATOM 1213 C C . LEU A 1 162 ? 15.156 -1.539 -9.672 1 98.19 162 LEU A C 1
ATOM 1215 O O . LEU A 1 162 ? 16.125 -1.774 -8.953 1 98.19 162 LEU A O 1
ATOM 1219 N N . VAL A 1 163 ? 15.312 -0.841 -10.852 1 98.06 163 VAL A N 1
ATOM 1220 C CA . VAL A 1 163 ? 16.625 -0.455 -11.367 1 98.06 163 VAL A CA 1
ATOM 1221 C C . VAL A 1 163 ? 17.344 0.426 -10.344 1 98.06 163 VAL A C 1
ATOM 1223 O O . VAL A 1 163 ? 16.828 1.485 -9.969 1 98.06 163 VAL A O 1
ATOM 1226 N N . GLY A 1 164 ? 18.469 -0.047 -9.93 1 97.69 164 GLY A N 1
ATOM 1227 C CA . GLY A 1 164 ? 19.297 0.731 -9.023 1 97.69 164 GLY A CA 1
ATOM 1228 C C . GLY A 1 164 ? 18.828 0.691 -7.586 1 97.69 164 GLY A C 1
ATOM 1229 O O . GLY A 1 164 ? 19.422 1.324 -6.711 1 97.69 164 GLY A O 1
ATOM 1230 N N . GLU A 1 165 ? 17.781 -0.063 -7.266 1 98.06 165 GLU A N 1
ATOM 1231 C CA . GLU A 1 165 ? 17.188 -0.084 -5.93 1 98.06 165 GLU A CA 1
ATOM 1232 C C . GLU A 1 165 ? 17.75 -1.233 -5.098 1 98.06 165 GLU A C 1
ATOM 1234 O O . GLU A 1 165 ? 18.266 -2.207 -5.645 1 98.06 165 GLU A O 1
ATOM 1239 N N . ASP A 1 166 ? 17.75 -1.063 -3.781 1 98.75 166 ASP A N 1
ATOM 1240 C CA . ASP A 1 166 ? 18.047 -2.146 -2.85 1 98.75 166 ASP A CA 1
ATOM 1241 C C . ASP A 1 166 ? 16.781 -2.939 -2.51 1 98.75 166 ASP A C 1
ATOM 1243 O O . ASP A 1 166 ? 15.82 -2.385 -1.98 1 98.75 166 ASP A O 1
ATOM 1247 N N . VAL A 1 167 ? 16.797 -4.25 -2.807 1 98.94 167 VAL A N 1
ATOM 1248 C CA . VAL A 1 167 ? 15.609 -5.09 -2.736 1 98.94 167 VAL A CA 1
ATOM 1249 C C . VAL A 1 167 ? 15.773 -6.121 -1.623 1 98.94 167 VAL A C 1
ATOM 1251 O O . VAL A 1 167 ? 16.812 -6.785 -1.529 1 98.94 167 VAL A O 1
ATOM 1254 N N . LEU A 1 168 ? 14.805 -6.188 -0.722 1 98.94 168 LEU A N 1
ATOM 1255 C CA . LEU A 1 168 ? 14.727 -7.203 0.321 1 98.94 168 LEU A CA 1
ATOM 1256 C C . LEU A 1 168 ? 13.641 -8.227 0.008 1 98.94 168 LEU A C 1
ATOM 1258 O O . LEU A 1 168 ? 12.477 -7.867 -0.161 1 98.94 168 LEU A O 1
ATOM 1262 N N . ILE A 1 169 ? 13.992 -9.461 -0.129 1 98.94 169 ILE A N 1
ATOM 1263 C CA . ILE A 1 169 ? 13.055 -10.555 -0.37 1 98.94 169 ILE A CA 1
ATOM 1264 C C . ILE A 1 169 ? 13.016 -11.477 0.85 1 98.94 169 ILE A C 1
ATOM 1266 O O . ILE A 1 169 ? 14.039 -12.016 1.266 1 98.94 169 ILE A O 1
ATOM 1270 N N . THR A 1 170 ? 11.859 -11.609 1.458 1 98.75 170 THR A N 1
ATOM 1271 C CA . THR A 1 170 ? 11.711 -12.547 2.562 1 98.75 170 THR A CA 1
ATOM 1272 C C . THR A 1 170 ? 11.031 -13.828 2.088 1 98.75 170 THR A C 1
ATOM 1274 O O . THR A 1 170 ? 9.922 -13.797 1.55 1 98.75 170 THR A O 1
ATOM 1277 N N . GLY A 1 171 ? 11.648 -14.945 2.361 1 97.75 171 GLY A N 1
ATOM 1278 C CA . GLY A 1 171 ? 11.219 -16.234 1.848 1 97.75 171 GLY A CA 1
ATOM 1279 C C . GLY A 1 171 ? 12.016 -16.688 0.637 1 97.75 171 GLY A C 1
ATOM 1280 O O . GLY A 1 171 ? 11.922 -16.094 -0.434 1 97.75 171 GLY A O 1
ATOM 1281 N N . ALA A 1 172 ? 12.781 -17.781 0.822 1 97.75 172 ALA A N 1
ATOM 1282 C CA . ALA A 1 172 ? 13.609 -18.312 -0.252 1 97.75 172 ALA A CA 1
ATOM 1283 C C . ALA A 1 172 ? 13 -19.594 -0.837 1 97.75 172 ALA A C 1
ATOM 1285 O O . ALA A 1 172 ? 13.727 -20.5 -1.243 1 97.75 172 ALA A O 1
ATOM 1286 N N . GLY A 1 173 ? 11.664 -19.672 -0.742 1 96.25 173 GLY A N 1
ATOM 1287 C CA . GLY A 1 173 ? 11.008 -20.703 -1.536 1 96.25 173 GLY A CA 1
ATOM 1288 C C . GLY A 1 173 ? 11.141 -20.469 -3.031 1 96.25 173 GLY A C 1
ATOM 1289 O O . GLY A 1 173 ? 11.781 -19.516 -3.465 1 96.25 173 GLY A O 1
ATOM 1290 N N . PRO A 1 174 ? 10.5 -21.344 -3.791 1 96.5 174 PRO A N 1
ATOM 1291 C CA . PRO A 1 174 ? 10.664 -21.266 -5.246 1 96.5 174 PRO A CA 1
ATOM 1292 C C . PRO A 1 174 ? 10.266 -19.906 -5.812 1 96.5 174 PRO A C 1
ATOM 1294 O O . PRO A 1 174 ? 10.977 -19.344 -6.656 1 96.5 174 PRO A O 1
ATOM 1297 N N . ILE A 1 175 ? 9.156 -19.359 -5.398 1 97.56 175 ILE A N 1
ATOM 1298 C CA . ILE A 1 175 ? 8.703 -18.078 -5.93 1 97.56 175 ILE A CA 1
ATOM 1299 C C . ILE A 1 175 ? 9.664 -16.969 -5.512 1 97.56 175 ILE A C 1
ATOM 1301 O O . ILE A 1 175 ? 10.008 -16.109 -6.316 1 97.56 175 ILE A O 1
ATOM 1305 N N . GLY A 1 176 ? 10.102 -17.016 -4.234 1 98.19 176 GLY A N 1
ATOM 1306 C CA . GLY A 1 176 ? 11.094 -16.062 -3.777 1 98.19 176 GLY A CA 1
ATOM 1307 C C . GLY A 1 176 ? 12.391 -16.109 -4.566 1 98.19 176 GLY A C 1
ATOM 1308 O O . GLY A 1 176 ? 12.969 -15.078 -4.906 1 98.19 176 GLY A O 1
ATOM 1309 N N . LEU A 1 177 ? 12.836 -17.312 -4.855 1 98.12 177 LEU A N 1
ATOM 1310 C CA . LEU A 1 177 ? 14.055 -17.5 -5.637 1 98.12 177 LEU A CA 1
ATOM 1311 C C . LEU A 1 177 ? 13.883 -16.953 -7.047 1 98.12 177 LEU A C 1
ATOM 1313 O O . LEU A 1 177 ? 14.781 -16.281 -7.57 1 98.12 177 LEU A O 1
ATOM 1317 N N . MET A 1 178 ? 12.758 -17.203 -7.645 1 98.5 178 MET A N 1
ATOM 1318 C CA . MET A 1 178 ? 12.516 -16.672 -8.984 1 98.5 178 MET A CA 1
ATOM 1319 C C . MET A 1 178 ? 12.438 -15.156 -8.961 1 98.5 178 MET A C 1
ATOM 1321 O O . MET A 1 178 ? 12.93 -14.492 -9.875 1 98.5 178 MET A O 1
ATOM 1325 N N . ALA A 1 179 ? 11.82 -14.594 -7.902 1 98.69 179 ALA A N 1
ATOM 1326 C CA . ALA A 1 179 ? 11.758 -13.141 -7.762 1 98.69 179 ALA A CA 1
ATOM 1327 C C . ALA A 1 179 ? 13.156 -12.547 -7.633 1 98.69 179 ALA A C 1
ATOM 1329 O O . ALA A 1 179 ? 13.43 -11.461 -8.164 1 98.69 179 ALA A O 1
ATOM 1330 N N . ALA A 1 180 ? 14.039 -13.242 -6.918 1 98.69 180 ALA A N 1
ATOM 1331 C CA . ALA A 1 180 ? 15.422 -12.789 -6.789 1 98.69 180 ALA A CA 1
ATOM 1332 C C . ALA A 1 180 ? 16.109 -12.734 -8.148 1 98.69 180 ALA A C 1
ATOM 1334 O O . ALA A 1 180 ? 16.797 -11.758 -8.469 1 98.69 180 ALA A O 1
ATOM 1335 N N . ALA A 1 181 ? 15.875 -13.773 -8.922 1 98.5 181 ALA A N 1
ATOM 1336 C CA . ALA A 1 181 ? 16.453 -13.805 -10.273 1 98.5 181 ALA A CA 1
ATOM 1337 C C . ALA A 1 181 ? 15.93 -12.641 -11.109 1 98.5 181 ALA A C 1
ATOM 1339 O O . ALA A 1 181 ? 16.703 -11.992 -11.82 1 98.5 181 ALA A O 1
ATOM 1340 N N . VAL A 1 182 ? 14.648 -12.391 -11.039 1 98.62 182 VAL A N 1
ATOM 1341 C CA . VAL A 1 182 ? 14.023 -11.305 -11.781 1 98.62 182 VAL A CA 1
ATOM 1342 C C . VAL A 1 182 ? 14.602 -9.961 -11.336 1 98.62 182 VAL A C 1
ATOM 1344 O O . VAL A 1 182 ? 14.953 -9.125 -12.164 1 98.62 182 VAL A O 1
ATOM 1347 N N . ALA A 1 183 ? 14.711 -9.75 -10 1 98.69 183 ALA A N 1
ATOM 1348 C CA . ALA A 1 183 ? 15.227 -8.5 -9.461 1 98.69 183 ALA A CA 1
ATOM 1349 C C . ALA A 1 183 ? 16.656 -8.234 -9.93 1 98.69 183 ALA A C 1
ATOM 1351 O O . ALA A 1 183 ? 16.984 -7.117 -10.336 1 98.69 183 ALA A O 1
ATOM 1352 N N . ARG A 1 184 ? 17.453 -9.258 -9.922 1 98.06 184 ARG A N 1
ATOM 1353 C CA . ARG A 1 184 ? 18.828 -9.133 -10.414 1 98.06 184 ARG A CA 1
ATOM 1354 C C . ARG A 1 184 ? 18.859 -8.773 -11.891 1 98.06 184 ARG A C 1
ATOM 1356 O O . ARG A 1 184 ? 19.578 -7.859 -12.305 1 98.06 184 ARG A O 1
ATOM 1363 N N . HIS A 1 185 ? 18.094 -9.469 -12.609 1 97.88 185 HIS A N 1
ATOM 1364 C CA . HIS A 1 185 ? 18.047 -9.266 -14.055 1 97.88 185 HIS A CA 1
ATOM 1365 C C . HIS A 1 185 ? 17.547 -7.863 -1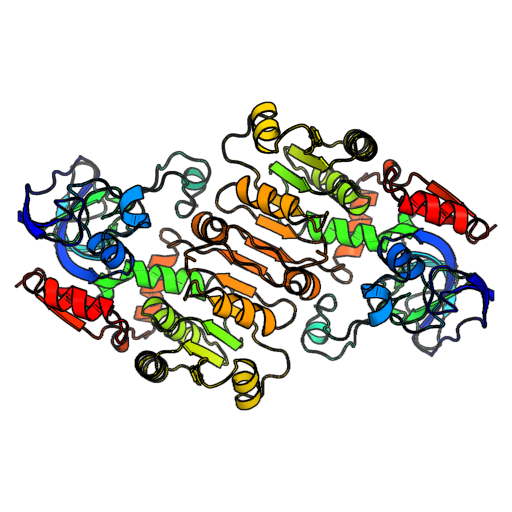4.391 1 97.88 185 HIS A C 1
ATOM 1367 O O . HIS A 1 185 ? 17.984 -7.266 -15.383 1 97.88 185 HIS A O 1
ATOM 1373 N N . ALA A 1 186 ? 16.703 -7.328 -13.555 1 97.44 186 ALA A N 1
ATOM 1374 C CA . ALA A 1 186 ? 16.062 -6.039 -13.805 1 97.44 186 ALA A CA 1
ATOM 1375 C C . ALA A 1 186 ? 17 -4.887 -13.43 1 97.44 186 ALA A C 1
ATOM 1377 O O . ALA A 1 186 ? 16.688 -3.723 -13.695 1 97.44 186 ALA A O 1
ATOM 1378 N N . GLY A 1 187 ? 18.078 -5.141 -12.734 1 98 187 GLY A N 1
ATOM 1379 C CA . GLY A 1 187 ? 19.062 -4.098 -12.492 1 98 187 GLY A CA 1
ATOM 1380 C C . GLY A 1 187 ? 19.062 -3.596 -11.062 1 98 187 GLY A C 1
ATOM 1381 O O . GLY A 1 187 ? 19.578 -2.508 -10.781 1 98 187 GLY A O 1
ATOM 1382 N N . ALA A 1 188 ? 18.5 -4.375 -10.125 1 98.56 188 ALA A N 1
ATOM 1383 C CA . ALA A 1 188 ? 18.578 -3.998 -8.719 1 98.56 188 ALA A CA 1
ATOM 1384 C C . ALA A 1 188 ? 20.031 -3.867 -8.266 1 98.56 188 ALA A C 1
ATOM 1386 O O . ALA A 1 188 ? 20.891 -4.613 -8.719 1 98.56 188 ALA A O 1
ATOM 1387 N N . ARG A 1 189 ? 20.312 -2.891 -7.371 1 98.19 189 ARG A N 1
ATOM 1388 C CA . ARG A 1 189 ? 21.656 -2.721 -6.844 1 98.19 189 ARG A CA 1
ATOM 1389 C C . ARG A 1 189 ? 22.031 -3.865 -5.906 1 98.19 189 ARG A C 1
ATOM 1391 O O . ARG A 1 189 ? 23.062 -4.508 -6.082 1 98.19 189 ARG A O 1
ATOM 1398 N N . ASN A 1 190 ? 21.219 -4.09 -4.934 1 98.62 190 ASN A N 1
ATOM 1399 C CA . ASN A 1 190 ? 21.344 -5.23 -4.035 1 98.62 190 ASN A CA 1
ATOM 1400 C C . ASN A 1 190 ? 20.062 -6.059 -3.984 1 98.62 190 ASN A C 1
ATOM 1402 O O . ASN A 1 190 ? 18.969 -5.504 -3.998 1 98.62 190 ASN A O 1
ATOM 1406 N N . VAL A 1 191 ? 20.25 -7.344 -4.004 1 98.88 191 VAL A N 1
ATOM 1407 C CA . VAL A 1 191 ? 19.172 -8.297 -3.773 1 98.88 191 VAL A CA 1
ATOM 1408 C C . VAL A 1 191 ? 19.484 -9.141 -2.543 1 98.88 191 VAL A C 1
ATOM 1410 O O . VAL A 1 191 ? 20.359 -10.008 -2.584 1 98.88 191 VAL A O 1
ATOM 1413 N N . VAL A 1 192 ? 18.797 -8.875 -1.467 1 98.94 192 VAL A N 1
ATOM 1414 C CA . VAL A 1 192 ? 18.984 -9.602 -0.218 1 98.94 192 VAL A CA 1
ATOM 1415 C C . VAL A 1 192 ? 17.828 -10.594 -0.025 1 98.94 192 VAL A C 1
ATOM 1417 O O . VAL A 1 192 ? 16.656 -10.211 -0.06 1 98.94 192 VAL A O 1
ATOM 1420 N N . VAL A 1 193 ? 18.172 -11.859 0.123 1 98.88 193 VAL A N 1
ATOM 1421 C CA . VAL A 1 193 ? 17.188 -12.906 0.344 1 98.88 193 VAL A CA 1
ATOM 1422 C C . VAL A 1 193 ? 17.328 -13.461 1.76 1 98.88 193 VAL A C 1
ATOM 1424 O O . VAL A 1 193 ? 18.438 -13.797 2.195 1 98.88 193 VAL A O 1
ATOM 1427 N N . THR A 1 194 ? 16.188 -13.5 2.432 1 98.81 194 THR A N 1
ATOM 1428 C CA . THR A 1 194 ? 16.25 -14.023 3.791 1 98.81 194 THR A CA 1
ATOM 1429 C C . THR A 1 194 ? 15.445 -15.32 3.9 1 98.81 194 THR A C 1
ATOM 1431 O O . THR A 1 194 ? 14.438 -15.492 3.215 1 98.81 194 THR A O 1
ATOM 1434 N N . ASP A 1 195 ? 15.852 -16.203 4.703 1 98.19 195 ASP A N 1
ATOM 1435 C CA . ASP A 1 195 ? 15.195 -17.453 5.055 1 98.19 195 ASP A CA 1
ATOM 1436 C C . ASP A 1 195 ? 15.844 -18.094 6.285 1 98.19 195 ASP A C 1
ATOM 1438 O O . ASP A 1 195 ? 16.891 -17.641 6.738 1 98.19 195 ASP A O 1
ATOM 1442 N N . VAL A 1 196 ? 15.141 -19.047 6.859 1 96.88 196 VAL A N 1
ATOM 1443 C CA . VAL A 1 196 ? 15.742 -19.766 7.98 1 96.88 196 VAL A CA 1
ATOM 1444 C C . VAL A 1 196 ? 16.484 -21 7.469 1 96.88 196 VAL A C 1
ATOM 1446 O O . VAL A 1 196 ? 17.297 -21.594 8.188 1 96.88 196 VAL A O 1
ATOM 1449 N N . SER A 1 197 ? 16.188 -21.453 6.234 1 95.62 197 SER A N 1
ATOM 1450 C CA . SER A 1 197 ? 16.781 -22.656 5.652 1 95.62 197 SER A CA 1
ATOM 1451 C C . SER A 1 197 ? 18.078 -22.328 4.922 1 95.62 197 SER A C 1
ATOM 1453 O O . SER A 1 197 ? 18.062 -21.703 3.863 1 95.62 197 SER A O 1
ATOM 1455 N N . GLU A 1 198 ? 19.203 -22.891 5.398 1 96 198 GLU A N 1
ATOM 1456 C CA . GLU A 1 198 ? 20.484 -22.656 4.734 1 96 198 GLU A CA 1
ATOM 1457 C C . GLU A 1 198 ? 20.516 -23.297 3.348 1 96 198 GLU A C 1
ATOM 1459 O O . GLU A 1 198 ? 21.125 -22.766 2.422 1 96 198 GLU A O 1
ATOM 1464 N N . GLU A 1 199 ? 19.828 -24.391 3.238 1 94.81 199 GLU A N 1
ATOM 1465 C CA . GLU A 1 199 ? 19.781 -25.062 1.946 1 94.81 199 GLU A CA 1
ATOM 1466 C C . GLU A 1 199 ? 19.125 -24.172 0.889 1 94.81 199 GLU A C 1
ATOM 1468 O O . GLU A 1 199 ? 19.625 -24.062 -0.233 1 94.81 199 GLU A O 1
ATOM 1473 N N . ARG A 1 200 ? 18.062 -23.516 1.252 1 95.75 200 ARG A N 1
ATOM 1474 C CA . ARG A 1 200 ? 17.391 -22.609 0.325 1 95.75 200 ARG A CA 1
ATOM 1475 C C . ARG A 1 200 ? 18.219 -21.375 0.052 1 95.75 200 ARG A C 1
ATOM 1477 O O . ARG A 1 200 ? 18.234 -20.859 -1.07 1 95.75 200 ARG A O 1
ATOM 1484 N N . LEU A 1 201 ? 18.938 -20.922 1.08 1 97.81 201 LEU A N 1
ATOM 1485 C CA . LEU A 1 201 ? 19.781 -19.75 0.916 1 97.81 201 LEU A CA 1
ATOM 1486 C C . LEU A 1 201 ? 20.953 -20.047 -0.006 1 97.81 201 LEU A C 1
ATOM 1488 O O . LEU A 1 201 ? 21.422 -19.156 -0.729 1 97.81 201 LEU A O 1
ATOM 1492 N N . GLU A 1 202 ? 21.391 -21.328 0.018 1 97.31 202 GLU A N 1
ATOM 1493 C CA . GLU A 1 202 ? 22.422 -21.719 -0.938 1 97.31 202 GLU A CA 1
ATOM 1494 C C . GLU A 1 202 ? 21.922 -21.594 -2.373 1 97.31 202 GLU A C 1
ATOM 1496 O O . GLU A 1 202 ? 22.656 -21.156 -3.26 1 97.31 202 GLU A O 1
ATOM 1501 N N . LEU A 1 203 ? 20.672 -21.969 -2.553 1 96.25 203 LEU A N 1
ATOM 1502 C CA . LEU A 1 203 ? 20.062 -21.797 -3.871 1 96.25 203 LEU A CA 1
ATOM 1503 C C . LEU A 1 203 ? 19.969 -20.312 -4.238 1 96.25 203 LEU A C 1
ATOM 1505 O O . LEU A 1 203 ? 20.203 -19.938 -5.391 1 96.25 203 LEU A O 1
ATOM 1509 N N . ALA A 1 204 ? 19.625 -19.453 -3.27 1 97.94 204 ALA A N 1
ATOM 1510 C CA . ALA A 1 204 ? 19.562 -18.016 -3.5 1 97.94 204 ALA A CA 1
ATOM 1511 C C . ALA A 1 204 ? 20.906 -17.453 -3.969 1 97.94 204 ALA A C 1
ATOM 1513 O O . ALA A 1 204 ? 20.953 -16.625 -4.879 1 97.94 204 ALA A O 1
ATOM 1514 N N . ARG A 1 205 ? 21.969 -17.969 -3.361 1 97.56 205 ARG A N 1
ATOM 1515 C CA . ARG A 1 205 ? 23.312 -17.562 -3.762 1 97.56 205 ARG A CA 1
ATOM 1516 C C . ARG A 1 205 ? 23.609 -17.969 -5.199 1 97.56 205 ARG A C 1
ATOM 1518 O O . ARG A 1 205 ? 24.156 -17.188 -5.98 1 97.56 205 ARG A O 1
ATOM 1525 N N . LYS A 1 206 ? 23.156 -19.125 -5.523 1 95.25 206 LYS A N 1
ATOM 1526 C CA . LYS A 1 206 ? 23.391 -19.641 -6.871 1 95.25 206 LYS A CA 1
ATOM 1527 C C . LYS A 1 206 ? 22.656 -18.797 -7.91 1 95.25 206 LYS A C 1
ATOM 1529 O O . LYS A 1 206 ? 23.141 -18.641 -9.039 1 95.25 206 LYS A O 1
ATOM 1534 N N . ILE A 1 207 ? 21.594 -18.266 -7.512 1 94.62 207 ILE A N 1
ATOM 1535 C CA . ILE A 1 207 ? 20.75 -17.516 -8.438 1 94.62 207 ILE A CA 1
ATOM 1536 C C . ILE A 1 207 ? 21.266 -16.078 -8.547 1 94.62 207 ILE A C 1
ATOM 1538 O O . ILE A 1 207 ? 20.906 -15.344 -9.477 1 94.62 207 ILE A O 1
ATOM 1542 N N . GLY A 1 208 ? 22.141 -15.633 -7.578 1 93.88 208 GLY A N 1
ATOM 1543 C CA . GLY A 1 208 ? 22.797 -14.336 -7.727 1 93.88 208 GLY A CA 1
ATOM 1544 C C . GLY A 1 208 ? 22.391 -13.336 -6.66 1 93.88 208 GLY A C 1
ATOM 1545 O O . GLY A 1 208 ? 22.562 -12.133 -6.832 1 93.88 208 GLY A O 1
ATOM 1546 N N . ALA A 1 209 ? 21.781 -13.773 -5.605 1 97.81 209 ALA A N 1
ATOM 1547 C CA . ALA A 1 209 ? 21.516 -12.859 -4.496 1 97.81 209 ALA A CA 1
ATOM 1548 C C . ALA A 1 209 ? 22.781 -12.164 -4.039 1 97.81 209 ALA A C 1
ATOM 1550 O O . ALA A 1 209 ? 23.844 -12.781 -3.959 1 97.81 209 ALA A O 1
ATOM 1551 N N . THR A 1 210 ? 22.703 -10.883 -3.832 1 98.5 210 THR A N 1
ATOM 1552 C CA . THR A 1 210 ? 23.844 -10.148 -3.299 1 98.5 210 THR A CA 1
ATOM 1553 C C . THR A 1 210 ? 24.219 -10.664 -1.91 1 98.5 210 THR A C 1
ATOM 1555 O O . THR A 1 210 ? 25.391 -10.797 -1.589 1 98.5 210 THR A O 1
ATOM 1558 N N . LEU A 1 211 ? 23.234 -10.938 -1.16 1 98.62 211 LEU A N 1
ATOM 1559 C CA . LEU A 1 211 ? 23.375 -11.461 0.192 1 98.62 211 LEU A CA 1
ATOM 1560 C C . LEU A 1 211 ? 22.234 -12.422 0.525 1 98.62 211 LEU A C 1
ATOM 1562 O O . LEU A 1 211 ? 21.062 -12.117 0.278 1 98.62 211 LEU A O 1
ATOM 1566 N N . ALA A 1 212 ? 22.562 -13.609 0.906 1 98.69 212 ALA A N 1
ATOM 1567 C CA . ALA A 1 212 ? 21.625 -14.578 1.467 1 98.69 212 ALA A CA 1
ATOM 1568 C C . ALA A 1 212 ? 21.75 -14.648 2.986 1 98.69 212 ALA A C 1
ATOM 1570 O O . ALA A 1 212 ? 22.781 -15.086 3.51 1 98.69 212 ALA A O 1
ATOM 1571 N N . LEU A 1 213 ? 20.703 -14.234 3.674 1 98.75 213 LEU A N 1
ATOM 1572 C CA . LEU A 1 213 ? 20.781 -13.992 5.109 1 98.75 213 LEU A CA 1
ATOM 1573 C C . LEU A 1 213 ? 19.906 -14.984 5.875 1 98.75 213 LEU A C 1
ATOM 1575 O O . LEU A 1 213 ? 18.688 -15.008 5.688 1 98.75 213 LEU A O 1
ATOM 1579 N N . ASN A 1 214 ? 20.547 -15.82 6.715 1 98.56 214 ASN A N 1
ATOM 1580 C CA . ASN A 1 214 ? 19.797 -16.672 7.629 1 98.56 214 ASN A CA 1
ATOM 1581 C C . ASN A 1 214 ? 19.297 -15.891 8.836 1 98.56 214 ASN A C 1
ATOM 1583 O O . ASN A 1 214 ? 20.078 -15.578 9.742 1 98.56 214 ASN A O 1
ATOM 1587 N N . VAL A 1 215 ? 18 -15.633 8.898 1 97.94 215 VAL A N 1
ATOM 1588 C CA . VAL A 1 215 ? 17.438 -14.703 9.875 1 97.94 215 VAL A CA 1
ATOM 1589 C C . VAL A 1 215 ? 17.25 -15.414 11.219 1 97.94 215 VAL A C 1
ATOM 1591 O O . VAL A 1 215 ? 16.844 -14.797 12.203 1 97.94 215 VAL A O 1
ATOM 1594 N N . SER A 1 216 ? 17.531 -16.703 11.266 1 97.31 216 SER A N 1
ATOM 1595 C CA . SER A 1 216 ? 17.594 -17.375 12.555 1 97.31 216 SER A CA 1
ATOM 1596 C C . SER A 1 216 ? 18.922 -17.078 13.266 1 97.31 216 SER A C 1
ATOM 1598 O O . SER A 1 216 ? 19.047 -17.328 14.469 1 97.31 216 SER A O 1
ATOM 1600 N N . ARG A 1 217 ? 19.859 -16.547 12.555 1 97.12 217 ARG A N 1
ATOM 1601 C CA . ARG A 1 217 ? 21.188 -16.359 13.117 1 97.12 217 ARG A CA 1
ATOM 1602 C C . ARG A 1 217 ? 21.578 -14.883 13.102 1 97.12 217 ARG A C 1
ATOM 1604 O O . ARG A 1 217 ? 22.453 -14.453 13.867 1 97.12 217 ARG A O 1
ATOM 1611 N N . SER A 1 218 ? 21.078 -14.18 12.195 1 97.25 218 SER A N 1
ATOM 1612 C CA . SER A 1 218 ? 21.391 -12.766 12.023 1 97.25 218 SER A CA 1
ATOM 1613 C C . SER A 1 218 ? 20.156 -11.945 11.719 1 97.25 218 SER A C 1
ATOM 1615 O O . SER A 1 218 ? 19.172 -12.477 11.195 1 97.25 218 SER A O 1
ATOM 1617 N N . SER A 1 219 ? 20.219 -10.609 12.031 1 98.12 219 SER A N 1
ATOM 1618 C CA . SER A 1 219 ? 19.094 -9.734 11.75 1 98.12 219 SER A CA 1
ATOM 1619 C C . SER A 1 219 ? 19.25 -9.078 10.375 1 98.12 219 SER A C 1
ATOM 1621 O O . SER A 1 219 ? 20.344 -9.039 9.812 1 98.12 219 SER A O 1
ATOM 1623 N N . ILE A 1 220 ? 18.172 -8.609 9.836 1 98.5 220 ILE A N 1
ATOM 1624 C CA . ILE A 1 220 ? 18.203 -7.871 8.57 1 98.5 220 ILE A CA 1
ATOM 1625 C C . ILE A 1 220 ? 19.047 -6.613 8.734 1 98.5 220 ILE A C 1
ATOM 1627 O O . ILE A 1 220 ? 19.766 -6.215 7.809 1 98.5 220 ILE A O 1
ATOM 1631 N N . ALA A 1 221 ? 18.984 -5.945 9.938 1 97.62 221 ALA A N 1
ATOM 1632 C CA . ALA A 1 221 ? 19.828 -4.793 10.234 1 97.62 221 ALA A CA 1
ATOM 1633 C C . ALA A 1 221 ? 21.312 -5.145 10.094 1 97.62 221 ALA A C 1
ATOM 1635 O O . ALA A 1 221 ? 22.109 -4.336 9.602 1 97.62 221 ALA A O 1
ATOM 1636 N N . ASP A 1 222 ? 21.672 -6.352 10.539 1 97.75 222 ASP A N 1
ATOM 1637 C CA . ASP A 1 222 ? 23.047 -6.832 10.352 1 97.75 222 ASP A CA 1
ATOM 1638 C C . ASP A 1 222 ? 23.406 -6.891 8.867 1 97.75 222 ASP A C 1
ATOM 1640 O O . ASP A 1 222 ? 24.516 -6.508 8.484 1 97.75 222 ASP A O 1
ATOM 1644 N N . GLY A 1 223 ? 22.5 -7.391 8.07 1 98.06 223 GLY A N 1
ATOM 1645 C CA . GLY A 1 223 ? 22.719 -7.43 6.633 1 98.06 223 GLY A CA 1
ATOM 1646 C C . GLY A 1 223 ? 22.906 -6.059 6.02 1 98.06 223 GLY A C 1
ATOM 1647 O O . GLY A 1 223 ? 23.781 -5.875 5.156 1 98.06 223 GLY A O 1
ATOM 1648 N N . GLN A 1 224 ? 22.109 -5.086 6.445 1 98.19 224 GLN A N 1
ATOM 1649 C CA . GLN A 1 224 ? 22.266 -3.713 5.977 1 98.19 224 GLN A CA 1
ATOM 1650 C C . GLN A 1 224 ? 23.656 -3.184 6.273 1 98.19 224 GLN A C 1
ATOM 1652 O O . GLN A 1 224 ? 24.297 -2.572 5.414 1 98.19 224 GLN A O 1
ATOM 1657 N N . ARG A 1 225 ? 24.109 -3.418 7.488 1 97.56 225 ARG A N 1
ATOM 1658 C CA . ARG A 1 225 ? 25.438 -2.975 7.879 1 97.56 225 ARG A CA 1
ATOM 1659 C C . ARG A 1 225 ? 26.516 -3.629 7.012 1 97.56 225 ARG A C 1
ATOM 1661 O O . ARG A 1 225 ? 27.453 -2.963 6.566 1 97.56 225 ARG A O 1
ATOM 1668 N N . GLU A 1 226 ? 26.375 -4.918 6.789 1 97.75 226 GLU A N 1
ATOM 1669 C CA . GLU A 1 226 ? 27.328 -5.656 5.957 1 97.75 226 GLU A CA 1
ATOM 1670 C C . GLU A 1 226 ? 27.422 -5.055 4.559 1 97.75 226 GLU A C 1
ATOM 1672 O O . GLU A 1 226 ? 28.5 -4.98 3.977 1 97.75 226 GLU A O 1
ATOM 1677 N N . LEU A 1 227 ? 26.312 -4.586 4.012 1 98 227 LEU A N 1
ATOM 1678 C CA . LEU A 1 227 ? 26.25 -4.086 2.645 1 98 227 LEU A CA 1
ATOM 1679 C C . LEU A 1 227 ? 26.5 -2.58 2.609 1 98 227 LEU A C 1
ATOM 1681 O O . LEU A 1 227 ? 26.594 -1.987 1.531 1 98 227 LEU A O 1
ATOM 1685 N N . GLY A 1 228 ? 26.5 -1.923 3.783 1 97.12 228 GLY A N 1
ATOM 1686 C CA . GLY A 1 228 ? 26.734 -0.49 3.861 1 97.12 228 GLY A CA 1
ATOM 1687 C C . GLY A 1 228 ? 25.516 0.335 3.537 1 97.12 228 GLY A C 1
ATOM 1688 O O . GLY A 1 228 ? 25.625 1.469 3.068 1 97.12 228 GLY A O 1
ATOM 1689 N N . LEU A 1 229 ? 24.359 -0.28 3.697 1 95.19 229 LEU A N 1
ATOM 1690 C CA . LEU A 1 229 ? 23.141 0.48 3.469 1 95.19 229 LEU A CA 1
ATOM 1691 C C . LEU A 1 229 ? 22.891 1.467 4.605 1 95.19 229 LEU A C 1
ATOM 1693 O O . LEU A 1 229 ? 22.953 1.097 5.781 1 95.19 229 LEU A O 1
ATOM 1697 N N . ARG A 1 230 ? 22.547 2.736 4.32 1 89.12 230 ARG A N 1
ATOM 1698 C CA . ARG A 1 230 ? 22.438 3.783 5.328 1 89.12 230 ARG A CA 1
ATOM 1699 C C . ARG A 1 230 ? 20.969 4.059 5.676 1 89.12 230 ARG A C 1
ATOM 1701 O O . ARG A 1 230 ? 20.672 4.496 6.785 1 89.12 230 ARG A O 1
ATOM 1708 N N . GLU A 1 231 ? 20.047 3.809 4.738 1 91 231 GLU A N 1
ATOM 1709 C CA . GLU A 1 231 ? 18.688 4.285 4.969 1 91 231 GLU A CA 1
ATOM 1710 C C . GLU A 1 231 ? 17.672 3.137 4.902 1 91 231 GLU A C 1
ATOM 1712 O O . GLU A 1 231 ? 16.484 3.34 5.117 1 91 231 GLU A O 1
ATOM 1717 N N . GLY A 1 232 ? 18.109 1.887 4.586 1 96 232 GLY A N 1
ATOM 1718 C CA . GLY A 1 232 ? 17.203 0.752 4.5 1 96 232 GLY A CA 1
ATOM 1719 C C . GLY A 1 232 ? 16.922 0.325 3.072 1 96 232 GLY A C 1
ATOM 1720 O O . GLY A 1 232 ? 17.625 0.735 2.145 1 96 232 GLY A O 1
ATOM 1721 N N . PHE A 1 233 ? 15.977 -0.51 2.9 1 98.75 233 PHE A N 1
ATOM 1722 C CA . PHE A 1 233 ? 15.664 -1.072 1.592 1 98.75 233 PHE A CA 1
ATOM 1723 C C . PHE A 1 233 ? 14.578 -0.255 0.897 1 98.75 233 PHE A C 1
ATOM 1725 O O . PHE A 1 233 ? 13.664 0.255 1.549 1 98.75 233 PHE A O 1
ATOM 1732 N N . ASP A 1 234 ? 14.617 -0.142 -0.426 1 98.5 234 ASP A N 1
ATOM 1733 C CA . ASP A 1 234 ? 13.664 0.612 -1.235 1 98.5 234 ASP A CA 1
ATOM 1734 C C . ASP A 1 234 ? 12.43 -0.229 -1.555 1 98.5 234 ASP A C 1
ATOM 1736 O O . ASP A 1 234 ? 11.312 0.281 -1.55 1 98.5 234 ASP A O 1
ATOM 1740 N N . ILE A 1 235 ? 12.703 -1.5 -1.872 1 98.94 235 ILE A N 1
ATOM 1741 C CA . ILE A 1 235 ? 11.648 -2.41 -2.305 1 98.94 235 ILE A CA 1
ATOM 1742 C C . ILE A 1 235 ? 11.672 -3.674 -1.448 1 98.94 235 ILE A C 1
ATOM 1744 O O . ILE A 1 235 ? 12.742 -4.25 -1.214 1 98.94 235 ILE A O 1
ATOM 1748 N N . GLY A 1 236 ? 10.555 -3.996 -0.896 1 98.94 236 GLY A N 1
ATOM 1749 C CA . GLY A 1 236 ? 10.375 -5.27 -0.214 1 98.94 236 GLY A CA 1
ATOM 1750 C C . GLY A 1 236 ? 9.469 -6.227 -0.971 1 98.94 236 GLY A C 1
ATOM 1751 O O . GLY A 1 236 ? 8.438 -5.82 -1.504 1 98.94 236 GLY A O 1
ATOM 1752 N N . LEU A 1 237 ? 9.891 -7.445 -1.108 1 98.94 237 LEU A N 1
ATOM 1753 C CA . LEU A 1 237 ? 9.078 -8.539 -1.633 1 98.94 237 LEU A CA 1
ATOM 1754 C C . LEU A 1 237 ? 8.836 -9.594 -0.563 1 98.94 237 LEU A C 1
ATOM 1756 O O . LEU A 1 237 ? 9.742 -10.352 -0.214 1 98.94 237 LEU A O 1
ATOM 1760 N N . GLU A 1 238 ? 7.66 -9.602 -0.012 1 98.88 238 GLU A N 1
ATOM 1761 C CA . GLU A 1 238 ? 7.355 -10.562 1.039 1 98.88 238 GLU A CA 1
ATOM 1762 C C . GLU A 1 238 ? 6.758 -11.844 0.458 1 98.88 238 GLU A C 1
ATOM 1764 O O . GLU A 1 238 ? 5.629 -11.836 -0.035 1 98.88 238 GLU A O 1
ATOM 1769 N N . MET A 1 239 ? 7.531 -12.938 0.522 1 97.88 239 MET A N 1
ATOM 1770 C CA . MET A 1 239 ? 7.184 -14.172 -0.168 1 97.88 239 MET A CA 1
ATOM 1771 C C . MET A 1 239 ? 6.891 -15.289 0.83 1 97.88 239 MET A C 1
ATOM 1773 O O . MET A 1 239 ? 6.48 -16.391 0.44 1 97.88 239 MET A O 1
ATOM 1777 N N . SER A 1 240 ? 7.004 -15.047 2.08 1 96.56 240 SER A N 1
ATOM 1778 C CA . SER A 1 240 ? 6.953 -16.125 3.064 1 96.56 240 SER A CA 1
ATOM 1779 C C . SER A 1 240 ? 5.566 -16.234 3.689 1 96.56 240 SER A C 1
ATOM 1781 O O . SER A 1 240 ? 5.137 -17.328 4.051 1 96.56 240 SER A O 1
ATOM 1783 N N . GLY A 1 241 ? 4.895 -15.117 3.9 1 96.25 241 GLY A N 1
ATOM 1784 C CA . GLY A 1 241 ? 3.629 -15.094 4.621 1 96.25 241 GLY A CA 1
ATOM 1785 C C . GLY A 1 241 ? 3.797 -15.164 6.125 1 96.25 241 GLY A C 1
ATOM 1786 O O . GLY A 1 241 ? 2.816 -15.297 6.859 1 96.25 241 GLY A O 1
ATOM 1787 N N . ARG A 1 242 ? 5.008 -15.055 6.625 1 97 242 ARG A N 1
ATOM 1788 C CA . ARG A 1 242 ? 5.273 -15.164 8.055 1 97 242 ARG A CA 1
ATOM 1789 C C . ARG A 1 242 ? 5.168 -13.797 8.734 1 97 242 ARG A C 1
ATOM 1791 O O . ARG A 1 242 ? 5.684 -12.805 8.219 1 97 242 ARG A O 1
ATOM 1798 N N . PRO A 1 243 ? 4.535 -13.773 9.961 1 98.06 243 PRO A N 1
ATOM 1799 C CA . PRO A 1 243 ? 4.402 -12.5 10.68 1 98.06 243 PRO A CA 1
ATOM 1800 C C . PRO A 1 243 ? 5.75 -11.828 10.93 1 98.06 243 PRO A C 1
ATOM 1802 O O . PRO A 1 243 ? 5.902 -10.625 10.664 1 98.06 243 PRO A O 1
ATOM 1805 N N . GLU A 1 244 ? 6.758 -12.625 11.344 1 97.81 244 GLU A N 1
ATOM 1806 C CA . GLU A 1 244 ? 8.062 -12.07 11.68 1 97.81 244 GLU A CA 1
ATOM 1807 C C . GLU A 1 244 ? 8.734 -11.461 10.453 1 97.81 244 GLU A C 1
ATOM 1809 O O . GLU A 1 244 ? 9.414 -10.438 10.555 1 97.81 244 GLU A O 1
ATOM 1814 N N . ALA A 1 245 ? 8.562 -12.078 9.328 1 98.38 245 ALA A N 1
ATOM 1815 C CA . ALA A 1 245 ? 9.172 -11.594 8.094 1 98.38 245 ALA A CA 1
ATOM 1816 C C . ALA A 1 245 ? 8.594 -10.242 7.688 1 98.38 245 ALA A C 1
ATOM 1818 O O . ALA A 1 245 ? 9.336 -9.328 7.328 1 98.38 245 ALA A O 1
ATOM 1819 N N . MET A 1 246 ? 7.289 -10.125 7.738 1 98.62 246 MET A N 1
ATOM 1820 C CA . MET A 1 246 ? 6.641 -8.867 7.387 1 98.62 246 MET A CA 1
ATOM 1821 C C . MET A 1 246 ? 7.039 -7.762 8.359 1 98.62 246 MET A C 1
ATOM 1823 O O . MET A 1 246 ? 7.352 -6.645 7.949 1 98.62 246 MET A O 1
ATOM 1827 N N . ARG A 1 247 ? 7 -8.039 9.656 1 98.56 247 ARG A N 1
ATOM 1828 C CA . ARG A 1 247 ? 7.371 -7.062 10.672 1 98.56 247 ARG A CA 1
ATOM 1829 C C . ARG A 1 247 ? 8.805 -6.582 10.477 1 98.56 247 ARG A C 1
ATOM 1831 O O . ARG A 1 247 ? 9.07 -5.379 10.508 1 98.56 247 ARG A O 1
ATOM 1838 N N . ASP A 1 248 ? 9.711 -7.551 10.266 1 98.44 248 ASP A N 1
ATOM 1839 C CA . ASP A 1 248 ? 11.109 -7.207 10.055 1 98.44 248 ASP A CA 1
ATOM 1840 C C . ASP A 1 248 ? 11.289 -6.383 8.781 1 98.44 248 ASP A C 1
ATOM 1842 O O . ASP A 1 248 ? 12.094 -5.453 8.742 1 98.44 248 ASP A O 1
ATOM 1846 N N . MET A 1 249 ? 10.578 -6.77 7.738 1 98.81 249 MET A N 1
ATOM 1847 C CA . MET A 1 249 ? 10.664 -6.016 6.492 1 98.81 249 MET A CA 1
ATOM 1848 C C . MET A 1 249 ? 10.227 -4.566 6.699 1 98.81 249 MET A C 1
ATOM 1850 O O . MET A 1 249 ? 10.953 -3.639 6.344 1 98.81 249 MET A O 1
ATOM 1854 N N . ILE A 1 250 ? 9.078 -4.32 7.328 1 98.75 250 ILE A N 1
ATOM 1855 C CA . ILE A 1 250 ? 8.562 -2.979 7.582 1 98.75 250 ILE A CA 1
ATOM 1856 C C . ILE A 1 250 ? 9.594 -2.17 8.367 1 98.75 250 ILE A C 1
ATOM 1858 O O . ILE A 1 250 ? 9.844 -1.004 8.062 1 98.75 250 ILE A O 1
ATOM 1862 N N . ALA A 1 251 ? 10.234 -2.799 9.312 1 98.38 251 ALA A N 1
ATOM 1863 C CA . ALA A 1 251 ? 11.172 -2.133 10.203 1 98.38 251 ALA A CA 1
ATOM 1864 C C . ALA A 1 251 ? 12.445 -1.726 9.461 1 98.38 251 ALA A C 1
ATOM 1866 O O . ALA A 1 251 ? 13.234 -0.921 9.961 1 98.38 251 ALA A O 1
ATOM 1867 N N . ASN A 1 252 ? 12.672 -2.248 8.266 1 98.56 252 ASN A N 1
ATOM 1868 C CA . ASN A 1 252 ? 13.961 -2.051 7.613 1 98.56 252 ASN A CA 1
ATOM 1869 C C . ASN A 1 252 ? 13.812 -1.365 6.258 1 98.56 252 ASN A C 1
ATOM 1871 O O . ASN A 1 252 ? 14.734 -1.379 5.441 1 98.56 252 ASN A O 1
ATOM 1875 N N . MET A 1 253 ? 12.672 -0.781 5.965 1 98.5 253 MET A N 1
ATOM 1876 C CA . MET A 1 253 ? 12.445 -0.029 4.734 1 98.5 253 MET A CA 1
ATOM 1877 C C . MET A 1 253 ? 12.93 1.41 4.883 1 98.5 253 MET A C 1
ATOM 1879 O O . MET A 1 253 ? 12.938 1.956 5.988 1 98.5 253 MET A O 1
ATOM 1883 N N . THR A 1 254 ? 13.344 2.008 3.822 1 97.5 254 THR A N 1
ATOM 1884 C CA . THR A 1 254 ? 13.555 3.449 3.785 1 97.5 254 THR A CA 1
ATOM 1885 C C . THR A 1 254 ? 12.227 4.195 3.785 1 97.5 254 THR A C 1
ATOM 1887 O O . THR A 1 254 ? 11.172 3.598 3.541 1 97.5 254 THR A O 1
ATOM 1890 N N . HIS A 1 255 ? 12.219 5.512 4.133 1 98 255 HIS A N 1
ATOM 1891 C CA . HIS A 1 255 ? 11.023 6.324 3.959 1 98 255 HIS A CA 1
ATOM 1892 C C . HIS A 1 255 ? 10.57 6.332 2.504 1 98 255 HIS A C 1
ATOM 1894 O O . HIS A 1 255 ? 11.375 6.551 1.598 1 98 255 HIS A O 1
ATOM 1900 N N . GLY A 1 256 ? 9.289 6.047 2.336 1 98.06 256 GLY A N 1
ATOM 1901 C CA . GLY A 1 256 ? 8.766 5.949 0.982 1 98.06 256 GLY A CA 1
ATOM 1902 C C . GLY A 1 256 ? 8.945 4.57 0.373 1 98.06 256 GLY A C 1
ATOM 1903 O O . GLY A 1 256 ? 8.648 4.367 -0.808 1 98.06 256 GLY A O 1
ATOM 1904 N N . GLY A 1 257 ? 9.5 3.631 1.208 1 98.56 257 GLY A N 1
ATOM 1905 C CA . GLY A 1 257 ? 9.68 2.273 0.718 1 98.56 257 GLY A CA 1
ATOM 1906 C C . GLY A 1 257 ? 8.383 1.64 0.24 1 98.56 257 GLY A C 1
ATOM 1907 O O . GLY A 1 257 ? 7.297 2.061 0.638 1 98.56 257 GLY A O 1
ATOM 1908 N N . ARG A 1 258 ? 8.5 0.708 -0.635 1 98.81 258 ARG A N 1
ATOM 1909 C CA . ARG A 1 258 ? 7.359 0.009 -1.207 1 98.81 258 ARG A CA 1
ATOM 1910 C C . ARG A 1 258 ? 7.5 -1.501 -1.04 1 98.81 258 ARG A C 1
ATOM 1912 O O . ARG A 1 258 ? 8.578 -2.057 -1.265 1 98.81 258 ARG A O 1
ATOM 1919 N N . ILE A 1 259 ? 6.418 -2.131 -0.642 1 98.94 259 ILE A N 1
ATOM 1920 C CA . ILE A 1 259 ? 6.41 -3.564 -0.372 1 98.94 259 ILE A CA 1
ATOM 1921 C C . ILE A 1 259 ? 5.352 -4.246 -1.236 1 98.94 259 ILE A C 1
ATOM 1923 O O . ILE A 1 259 ? 4.191 -3.826 -1.255 1 98.94 259 ILE A O 1
ATOM 1927 N N . ALA A 1 260 ? 5.73 -5.203 -2.01 1 98.94 260 ALA A N 1
ATOM 1928 C CA . ALA A 1 260 ? 4.797 -6.141 -2.631 1 98.94 260 ALA A CA 1
ATOM 1929 C C . ALA A 1 260 ? 4.695 -7.43 -1.821 1 98.94 260 ALA A C 1
ATOM 1931 O O . ALA A 1 260 ? 5.703 -8.102 -1.582 1 98.94 260 ALA A O 1
ATOM 1932 N N . MET A 1 261 ? 3.506 -7.73 -1.378 1 98.88 261 MET A N 1
ATOM 1933 C CA . MET A 1 261 ? 3.295 -8.891 -0.516 1 98.88 261 MET A CA 1
ATOM 1934 C C . MET A 1 261 ? 2.516 -9.977 -1.247 1 98.88 261 MET A C 1
ATOM 1936 O O . MET A 1 261 ? 1.373 -9.766 -1.655 1 98.88 261 MET A O 1
ATOM 1940 N N . LEU A 1 262 ? 3.148 -11.109 -1.427 1 98.31 262 LEU A N 1
ATOM 1941 C CA . LEU A 1 262 ? 2.541 -12.266 -2.082 1 98.31 262 LEU A CA 1
ATOM 1942 C C . LEU A 1 262 ? 2.299 -13.391 -1.083 1 98.31 262 LEU A C 1
ATOM 1944 O O . LEU A 1 262 ? 1.342 -14.156 -1.225 1 98.31 262 LEU A O 1
ATOM 1948 N N . GLY A 1 263 ? 3.154 -13.516 -0.074 1 96.81 263 GLY A N 1
ATOM 1949 C CA . GLY A 1 263 ? 3.012 -14.578 0.91 1 96.81 263 GLY A CA 1
ATOM 1950 C C . GLY A 1 263 ? 1.678 -14.547 1.631 1 96.81 263 GLY A C 1
ATOM 1951 O O . GLY A 1 263 ? 1.296 -13.523 2.199 1 96.81 263 GLY A O 1
ATOM 1952 N N . LEU A 1 264 ? 0.977 -15.656 1.671 1 93.69 264 LEU A N 1
ATOM 1953 C CA . LEU A 1 264 ? -0.323 -15.742 2.326 1 93.69 264 LEU A CA 1
ATOM 1954 C C . LEU A 1 264 ? -0.172 -16.203 3.771 1 93.69 264 LEU A C 1
ATOM 1956 O O . LEU A 1 264 ? 0.281 -17.328 4.023 1 93.69 264 LEU A O 1
ATOM 1960 N N . PRO A 1 265 ? -0.53 -15.344 4.66 1 93.81 265 PRO A N 1
ATOM 1961 C CA . PRO A 1 265 ? -0.407 -15.781 6.055 1 93.81 265 PRO A CA 1
ATOM 1962 C C . PRO A 1 265 ? -1.528 -16.719 6.477 1 93.81 265 PRO A C 1
ATOM 1964 O O . PRO A 1 265 ? -2.619 -16.688 5.902 1 93.81 265 PRO A O 1
ATOM 1967 N N . ALA A 1 266 ? -1.254 -17.547 7.531 1 88.44 266 ALA A N 1
ATOM 1968 C CA . ALA A 1 266 ? -2.23 -18.484 8.062 1 88.44 266 ALA A CA 1
ATOM 1969 C C . ALA A 1 266 ? -3.205 -17.797 9.016 1 88.44 266 ALA A C 1
ATOM 1971 O O . ALA A 1 266 ? -4.328 -18.266 9.211 1 88.44 266 ALA A O 1
ATOM 1972 N N . GLU A 1 267 ? -2.746 -16.719 9.594 1 93.38 267 GLU A N 1
ATOM 1973 C CA . GLU A 1 267 ? -3.555 -16 10.578 1 93.38 267 GLU A CA 1
ATOM 1974 C C . GLU A 1 267 ? -3.295 -14.492 10.516 1 93.38 267 GLU A C 1
ATOM 1976 O O . GLU A 1 267 ? -2.322 -14.055 9.898 1 93.38 267 GLU A O 1
ATOM 1981 N N . GLU A 1 268 ? -4.242 -13.797 11.141 1 97.06 268 GLU A N 1
ATOM 1982 C CA . GLU A 1 268 ? -4.016 -12.359 11.305 1 97.06 268 GLU A CA 1
ATOM 1983 C C . GLU A 1 268 ? -2.848 -12.094 12.242 1 97.06 268 GLU A C 1
ATOM 1985 O O . GLU A 1 268 ? -2.604 -12.867 13.172 1 97.06 268 GLU A O 1
ATOM 1990 N N . PHE A 1 269 ? -2.119 -11.07 12.023 1 97.94 269 PHE A N 1
ATOM 1991 C CA . PHE A 1 269 ? -1.049 -10.68 12.93 1 97.94 269 PHE A CA 1
ATOM 1992 C C . PHE A 1 269 ? -0.854 -9.164 12.914 1 97.94 269 PHE A C 1
ATOM 1994 O O . PHE A 1 269 ? -1.2 -8.5 11.938 1 97.94 269 PHE A O 1
ATOM 2001 N N . PRO A 1 270 ? -0.378 -8.617 14.016 1 98.5 270 PRO A N 1
ATOM 2002 C CA . PRO A 1 270 ? -0.172 -7.172 14.102 1 98.5 270 PRO A CA 1
ATOM 2003 C C . PRO A 1 270 ? 1.113 -6.715 13.414 1 98.5 270 PRO A C 1
ATOM 2005 O O . PRO A 1 270 ? 2.047 -7.504 13.258 1 98.5 270 PRO A O 1
ATOM 2008 N N . VAL A 1 271 ? 1.139 -5.531 12.93 1 98.31 271 VAL A N 1
ATOM 2009 C CA . VAL A 1 271 ? 2.35 -4.844 12.5 1 98.31 271 VAL A CA 1
ATOM 2010 C C . VAL A 1 271 ? 2.393 -3.439 13.094 1 98.31 271 VAL A C 1
ATOM 2012 O O . VAL A 1 271 ? 1.435 -3.002 13.734 1 98.31 271 VAL A O 1
ATOM 2015 N N . ASP A 1 272 ? 3.529 -2.795 12.945 1 97.88 272 ASP A N 1
ATOM 2016 C CA . ASP A 1 272 ? 3.699 -1.409 13.375 1 97.88 272 ASP A CA 1
ATOM 2017 C C . ASP A 1 272 ? 3.084 -0.444 12.359 1 97.88 272 ASP A C 1
ATOM 2019 O O . ASP A 1 272 ? 3.795 0.138 11.539 1 97.88 272 ASP A O 1
ATOM 2023 N N . TRP A 1 273 ? 1.788 -0.135 12.461 1 98.25 273 TRP A N 1
ATOM 2024 C CA . TRP A 1 273 ? 1.076 0.743 11.539 1 98.25 273 TRP A CA 1
ATOM 2025 C C . TRP A 1 273 ? 1.594 2.174 11.641 1 98.25 273 TRP A C 1
ATOM 2027 O O . TRP A 1 273 ? 1.57 2.92 10.656 1 98.25 273 TRP A O 1
ATOM 2037 N N . ALA A 1 274 ? 2.004 2.58 12.82 1 96.5 274 ALA A N 1
ATOM 2038 C CA . ALA A 1 274 ? 2.566 3.92 12.977 1 96.5 274 ALA A CA 1
ATOM 2039 C C . ALA A 1 274 ? 3.783 4.113 12.078 1 96.5 274 ALA A C 1
ATOM 2041 O O . ALA A 1 274 ? 3.936 5.16 11.445 1 96.5 274 ALA A O 1
ATOM 2042 N N . ARG A 1 275 ? 4.594 3.078 12.023 1 96.88 275 ARG A N 1
ATOM 2043 C CA . ARG A 1 275 ? 5.762 3.141 11.156 1 96.88 275 ARG A CA 1
ATOM 2044 C C . ARG A 1 275 ? 5.355 3.205 9.688 1 96.88 275 ARG A C 1
ATOM 2046 O O . ARG A 1 275 ? 5.945 3.949 8.906 1 96.88 275 ARG A O 1
ATOM 2053 N N . ILE A 1 276 ? 4.344 2.428 9.25 1 98.62 276 ILE A N 1
ATOM 2054 C CA . ILE A 1 276 ? 3.85 2.438 7.883 1 98.62 276 ILE A CA 1
ATOM 2055 C C . ILE A 1 276 ? 3.385 3.846 7.512 1 98.62 276 ILE A C 1
ATOM 2057 O O . ILE A 1 276 ? 3.701 4.348 6.43 1 98.62 276 ILE A O 1
ATOM 2061 N N . VAL A 1 277 ? 2.717 4.516 8.414 1 98 277 VAL A N 1
ATOM 2062 C CA . VAL A 1 277 ? 2.186 5.852 8.156 1 98 277 VAL A CA 1
ATOM 2063 C C . VAL A 1 277 ? 3.322 6.871 8.164 1 98 277 VAL A C 1
ATOM 2065 O O . VAL A 1 277 ? 3.523 7.59 7.184 1 98 277 VAL A O 1
ATOM 2068 N N . THR A 1 278 ? 4.199 6.91 9.195 1 96.06 278 THR A N 1
ATOM 2069 C CA . THR A 1 278 ? 5.188 7.965 9.383 1 96.06 278 THR A CA 1
ATOM 2070 C C . THR A 1 278 ? 6.309 7.852 8.359 1 96.06 278 THR A C 1
ATOM 2072 O O . THR A 1 278 ? 6.918 8.852 7.98 1 96.06 278 THR A O 1
ATOM 2075 N N . SER A 1 279 ? 6.555 6.574 7.902 1 97.75 279 SER A N 1
ATOM 2076 C CA . SER A 1 279 ? 7.574 6.387 6.875 1 97.75 279 SER A CA 1
ATOM 2077 C C . SER A 1 279 ? 6.961 6.359 5.48 1 97.75 279 SER A C 1
ATOM 2079 O O . SER A 1 279 ? 7.668 6.188 4.488 1 97.75 279 SER A O 1
ATOM 2081 N N . MET A 1 280 ? 5.648 6.492 5.473 1 98.38 280 MET A N 1
ATOM 2082 C CA . MET A 1 280 ? 4.875 6.52 4.234 1 98.38 280 MET A CA 1
ATOM 2083 C C . MET A 1 280 ? 5.219 5.324 3.352 1 98.38 280 MET A C 1
ATOM 2085 O O . MET A 1 280 ? 5.527 5.488 2.17 1 98.38 280 MET A O 1
ATOM 2089 N N . ILE A 1 281 ? 5.199 4.164 3.955 1 98.81 281 ILE A N 1
ATOM 2090 C CA . ILE A 1 281 ? 5.426 2.908 3.246 1 98.81 281 ILE A CA 1
ATOM 2091 C C . ILE A 1 281 ? 4.176 2.527 2.457 1 98.81 281 ILE A C 1
ATOM 2093 O O . ILE A 1 281 ? 3.055 2.682 2.947 1 98.81 281 ILE A O 1
ATOM 2097 N N . THR A 1 282 ? 4.375 2.076 1.226 1 98.94 282 THR A N 1
ATOM 2098 C CA . THR A 1 282 ? 3.295 1.51 0.427 1 98.94 282 THR A CA 1
ATOM 2099 C C . THR A 1 282 ? 3.346 -0.015 0.453 1 98.94 282 THR A C 1
ATOM 2101 O O . THR A 1 282 ? 4.41 -0.61 0.262 1 98.94 282 THR A O 1
ATOM 2104 N N . ILE A 1 283 ? 2.213 -0.629 0.765 1 98.94 283 ILE A N 1
ATOM 2105 C CA . ILE A 1 283 ? 2.082 -2.082 0.74 1 98.94 283 ILE A CA 1
ATOM 2106 C C . ILE A 1 283 ? 1.046 -2.488 -0.304 1 98.94 283 ILE A C 1
ATOM 2108 O O . ILE A 1 283 ? -0.086 -1.998 -0.288 1 98.94 283 ILE A O 1
ATOM 2112 N N . LYS A 1 284 ? 1.458 -3.326 -1.212 1 98.88 284 LYS A N 1
ATOM 2113 C CA . LYS A 1 284 ? 0.567 -3.846 -2.246 1 98.88 284 LYS A CA 1
ATOM 2114 C C . LYS A 1 284 ? 0.448 -5.363 -2.156 1 98.88 284 LYS A C 1
ATOM 2116 O O . LYS A 1 284 ? 1.453 -6.074 -2.213 1 98.88 284 LYS A O 1
ATOM 2121 N N . GLY A 1 285 ? -0.814 -5.824 -1.959 1 98.75 285 GLY A N 1
ATOM 2122 C CA . GLY A 1 285 ? -1.035 -7.258 -2.068 1 98.75 285 GLY A CA 1
ATOM 2123 C C . GLY A 1 285 ? -0.967 -7.766 -3.496 1 98.75 285 GLY A C 1
ATOM 2124 O O . GLY A 1 285 ? -1.433 -7.098 -4.422 1 98.75 285 GLY A O 1
ATOM 2125 N N . ILE A 1 286 ? -0.387 -8.945 -3.6 1 98.31 286 ILE A N 1
ATOM 2126 C CA . ILE A 1 286 ? -0.262 -9.57 -4.914 1 98.31 286 ILE A CA 1
ATOM 2127 C C . ILE A 1 286 ? -0.882 -10.969 -4.883 1 98.31 286 ILE A C 1
ATOM 2129 O O . ILE A 1 286 ? -0.55 -11.781 -4.02 1 98.31 286 ILE A O 1
ATOM 2133 N N . TYR A 1 287 ? -1.779 -11.211 -5.754 1 96.38 287 TYR A N 1
ATOM 2134 C CA . TYR A 1 287 ? -2.363 -12.539 -5.906 1 96.38 287 TYR A CA 1
ATOM 2135 C C . TYR A 1 287 ? -2.424 -12.945 -7.371 1 96.38 287 TYR A C 1
ATOM 2137 O O . TYR A 1 287 ? -3.354 -12.57 -8.086 1 96.38 287 TYR A O 1
ATOM 2145 N N . GLY A 1 288 ? -1.453 -13.695 -7.762 1 95.31 288 GLY A N 1
ATOM 2146 C CA . GLY A 1 288 ? -1.438 -14.203 -9.125 1 95.31 288 GLY A CA 1
ATOM 2147 C C . GLY A 1 288 ? -0.684 -13.305 -10.086 1 95.31 288 GLY A C 1
ATOM 2148 O O . GLY A 1 288 ? 0.398 -12.812 -9.766 1 95.31 288 GLY A O 1
ATOM 2149 N N . ARG A 1 289 ? -1.201 -13.305 -11.406 1 95.81 289 ARG A N 1
ATOM 2150 C CA . ARG A 1 289 ? -0.532 -12.648 -12.523 1 95.81 289 ARG A CA 1
ATOM 2151 C C . ARG A 1 289 ? -1.484 -11.703 -13.258 1 95.81 289 ARG A C 1
ATOM 2153 O O . ARG A 1 289 ? -2.695 -11.938 -13.281 1 95.81 289 ARG A O 1
ATOM 2160 N N . GLU A 1 290 ? -0.89 -10.625 -13.742 1 95.69 290 GLU A N 1
ATOM 2161 C CA . GLU A 1 290 ? -1.673 -9.797 -14.656 1 95.69 290 GLU A CA 1
ATOM 2162 C C . GLU A 1 290 ? -1.807 -10.461 -16.031 1 95.69 290 GLU A C 1
ATOM 2164 O O . GLU A 1 290 ? -0.837 -10.531 -16.781 1 95.69 290 GLU A O 1
ATOM 2169 N N . MET A 1 291 ? -3.072 -10.914 -16.391 1 93 291 MET A N 1
ATOM 2170 C CA . MET A 1 291 ? -3.373 -11.617 -17.641 1 93 291 MET A CA 1
ATOM 2171 C C . MET A 1 291 ? -3.455 -10.633 -18.812 1 93 291 MET A C 1
ATOM 2173 O O . MET A 1 291 ? -4.27 -9.711 -18.797 1 93 291 MET A O 1
ATOM 2177 N N . PHE A 1 292 ? -2.486 -10.797 -19.828 1 94.19 292 PHE A N 1
ATOM 2178 C CA . PHE A 1 292 ? -1.329 -11.68 -19.906 1 94.19 292 PHE A CA 1
ATOM 2179 C C . PHE A 1 292 ? -0.039 -10.875 -20 1 94.19 292 PHE A C 1
ATOM 2181 O O . PHE A 1 292 ? 0.985 -11.375 -20.469 1 94.19 292 PHE A O 1
ATOM 2188 N N . GLU A 1 293 ? -0.133 -9.531 -19.422 1 95.69 293 GLU A N 1
ATOM 2189 C CA . GLU A 1 293 ? 1.057 -8.688 -19.438 1 95.69 293 GLU A CA 1
ATOM 2190 C C . GLU A 1 293 ? 2.213 -9.344 -18.688 1 95.69 293 GLU A C 1
ATOM 2192 O O . GLU A 1 293 ? 3.363 -9.273 -19.125 1 95.69 293 GLU A O 1
ATOM 2197 N N . THR A 1 294 ? 1.876 -10.016 -17.672 1 97.44 294 THR A N 1
ATOM 2198 C CA . THR A 1 294 ? 2.918 -10.703 -16.906 1 97.44 294 THR A CA 1
ATOM 2199 C C . THR A 1 294 ? 3.502 -11.859 -17.719 1 97.44 294 THR A C 1
ATOM 2201 O O . THR A 1 294 ? 4.719 -12.062 -17.734 1 97.44 294 THR A O 1
ATOM 2204 N N . TRP A 1 295 ? 2.689 -12.617 -18.391 1 96.69 295 TRP A N 1
ATOM 2205 C CA . TRP A 1 295 ? 3.141 -13.75 -19.188 1 96.69 295 TRP A CA 1
ATOM 2206 C C . TRP A 1 295 ? 4.055 -13.281 -20.328 1 96.69 295 TRP A C 1
ATOM 2208 O O . TRP A 1 295 ? 5.07 -13.922 -20.609 1 96.69 295 TRP A O 1
ATOM 2218 N N . TYR A 1 296 ? 3.658 -12.172 -20.922 1 96.44 296 TYR A N 1
ATOM 2219 C CA . TYR A 1 296 ? 4.512 -11.578 -21.938 1 96.44 296 TYR A CA 1
ATOM 2220 C C . TYR A 1 296 ? 5.867 -11.195 -21.359 1 96.44 296 TYR A C 1
ATOM 2222 O O . TYR A 1 296 ? 6.91 -11.523 -21.938 1 96.44 296 TYR A O 1
ATOM 2230 N N . ALA A 1 297 ? 5.812 -10.555 -20.203 1 97.19 297 ALA A N 1
ATOM 2231 C CA . ALA A 1 297 ? 7.047 -10.141 -19.547 1 97.19 297 ALA A CA 1
ATOM 2232 C C . ALA A 1 297 ? 7.938 -11.344 -19.234 1 97.19 297 ALA A C 1
ATOM 2234 O O . ALA A 1 297 ? 9.156 -11.289 -19.422 1 97.19 297 ALA A O 1
ATOM 2235 N N . MET A 1 298 ? 7.336 -12.375 -18.781 1 97.56 298 MET A N 1
ATOM 2236 C CA . MET A 1 298 ? 8.062 -13.594 -18.453 1 97.56 298 MET A CA 1
ATOM 2237 C C . MET A 1 298 ? 8.82 -14.117 -19.672 1 97.56 298 MET A C 1
ATOM 2239 O O . MET A 1 298 ? 10 -14.445 -19.578 1 97.56 298 MET A O 1
ATOM 2243 N N . SER A 1 299 ? 8.141 -14.141 -20.766 1 96.88 299 SER A N 1
ATOM 2244 C CA . SER A 1 299 ? 8.742 -14.641 -21.984 1 96.88 299 SER A CA 1
ATOM 2245 C C . SER A 1 299 ? 9.914 -13.766 -22.422 1 96.88 299 SER A C 1
ATOM 2247 O O . SER A 1 299 ? 10.961 -14.273 -22.828 1 96.88 299 SER A O 1
ATOM 2249 N N . VAL A 1 300 ? 9.727 -12.461 -22.281 1 96.38 300 VAL A N 1
ATOM 2250 C CA . VAL A 1 300 ? 10.758 -11.508 -22.688 1 96.38 300 VAL A CA 1
ATOM 2251 C C . VAL A 1 300 ? 11.961 -11.641 -21.75 1 96.38 300 VAL A C 1
ATOM 2253 O O . VAL A 1 300 ? 13.109 -11.586 -22.203 1 96.38 300 VAL A O 1
ATOM 2256 N N . LEU A 1 301 ? 11.719 -11.836 -20.516 1 97.25 301 LEU A N 1
ATOM 2257 C CA . LEU A 1 301 ? 12.805 -12.008 -19.547 1 97.25 301 LEU A CA 1
ATOM 2258 C C . LEU A 1 301 ? 13.633 -13.242 -19.891 1 97.25 301 LEU A C 1
ATOM 2260 O O . LEU A 1 301 ? 14.859 -13.195 -19.859 1 97.25 301 LEU A O 1
ATOM 2264 N N . LEU A 1 302 ? 12.977 -14.32 -20.172 1 97.12 302 LEU A N 1
ATOM 2265 C CA . LEU A 1 302 ? 13.688 -15.539 -20.547 1 97.12 302 LEU A CA 1
ATOM 2266 C C . LEU A 1 302 ? 14.484 -15.328 -21.828 1 97.12 302 LEU A C 1
ATOM 2268 O O . LEU A 1 302 ? 15.648 -15.734 -21.906 1 97.12 302 LEU A O 1
ATOM 2272 N N . GLU A 1 303 ? 13.875 -14.656 -22.797 1 96.06 303 GLU A N 1
ATOM 2273 C CA . GLU A 1 303 ? 14.578 -14.336 -24.031 1 96.06 303 GLU A CA 1
ATOM 2274 C C . GLU A 1 303 ? 15.789 -13.445 -23.766 1 96.06 303 GLU A C 1
ATOM 2276 O O . GLU A 1 303 ? 16.797 -13.523 -24.469 1 96.06 303 GLU A O 1
ATOM 2281 N N . GLY A 1 304 ? 15.633 -12.664 -22.75 1 96.19 304 GLY A N 1
ATOM 2282 C CA . GLY A 1 304 ? 16.688 -11.742 -22.375 1 96.19 304 GLY A CA 1
ATOM 2283 C C . GLY A 1 304 ? 17.797 -12.383 -21.562 1 96.19 304 GLY A C 1
ATOM 2284 O O . GLY A 1 304 ? 18.734 -11.711 -21.125 1 96.19 304 GLY A O 1
ATOM 2285 N N . GLY A 1 305 ? 17.688 -13.656 -21.281 1 96 305 GLY A N 1
ATOM 2286 C CA . GLY A 1 305 ? 18.812 -14.367 -20.672 1 96 305 GLY A CA 1
ATOM 2287 C C . GLY A 1 305 ? 18.547 -14.758 -19.234 1 96 305 GLY A C 1
ATOM 2288 O O . GLY A 1 305 ? 19.438 -15.297 -18.562 1 96 305 GLY A O 1
ATOM 2289 N N . LEU A 1 306 ? 17.359 -14.469 -18.766 1 97 306 LEU A N 1
ATOM 2290 C CA . LEU A 1 306 ? 17.047 -14.93 -17.406 1 97 306 LEU A CA 1
ATOM 2291 C C . LEU A 1 306 ? 17.078 -16.453 -17.328 1 97 306 LEU A C 1
ATOM 2293 O O . LEU A 1 306 ? 16.453 -17.125 -18.156 1 97 306 LEU A O 1
ATOM 2297 N N . ASP A 1 307 ? 17.781 -16.969 -16.359 1 95.88 307 ASP A N 1
ATOM 2298 C CA . ASP A 1 307 ? 17.922 -18.406 -16.203 1 95.88 307 ASP A CA 1
ATOM 2299 C C . ASP A 1 307 ? 17.203 -18.891 -14.93 1 95.88 307 ASP A C 1
ATOM 2301 O O . ASP A 1 307 ? 17.594 -18.516 -13.82 1 95.88 307 ASP A O 1
ATOM 2305 N N . LEU A 1 308 ? 16.25 -19.734 -15.062 1 96.75 308 LEU A N 1
ATOM 2306 C CA . LEU A 1 308 ? 15.484 -20.219 -13.922 1 96.75 308 LEU A CA 1
ATOM 2307 C C . LEU A 1 308 ? 15.82 -21.688 -13.633 1 96.75 308 LEU A C 1
ATOM 2309 O O . LEU A 1 308 ? 15.305 -22.266 -12.68 1 96.75 308 LEU A O 1
ATOM 2313 N N . ALA A 1 309 ? 16.672 -22.203 -14.391 1 94.81 309 ALA A N 1
ATOM 2314 C CA . ALA A 1 309 ? 16.969 -23.641 -14.297 1 94.81 309 ALA A CA 1
ATOM 2315 C C . ALA A 1 309 ? 17.406 -24.016 -12.883 1 94.81 309 ALA A C 1
ATOM 2317 O O . ALA A 1 309 ? 16.984 -25.047 -12.359 1 94.81 309 ALA A O 1
ATOM 2318 N N . PRO A 1 310 ? 18.156 -23.141 -12.219 1 94.31 310 PRO A N 1
ATOM 2319 C CA . PRO A 1 310 ? 18.641 -23.516 -10.883 1 94.31 310 PRO A CA 1
ATOM 2320 C C . PRO A 1 310 ? 17.516 -23.625 -9.859 1 94.31 310 PRO A C 1
ATOM 2322 O O . PRO A 1 310 ? 17.703 -24.219 -8.797 1 94.31 310 PRO A O 1
ATOM 2325 N N . VAL A 1 311 ? 16.391 -23.047 -10.117 1 96.38 311 VAL A N 1
ATOM 2326 C CA . VAL A 1 311 ? 15.281 -23.078 -9.172 1 96.38 311 VAL A CA 1
ATOM 2327 C C . VAL A 1 311 ? 14.641 -24.469 -9.164 1 96.38 311 VAL A C 1
ATOM 2329 O O . VAL A 1 311 ? 14 -24.844 -8.18 1 96.38 311 VAL A O 1
ATOM 2332 N N . ILE A 1 312 ? 14.758 -25.172 -10.266 1 97.56 312 ILE A N 1
ATOM 2333 C CA . ILE A 1 312 ? 14.188 -26.516 -10.398 1 97.56 312 ILE A CA 1
ATOM 2334 C C . ILE A 1 312 ? 15.172 -27.547 -9.859 1 97.56 312 ILE A C 1
ATOM 2336 O O . ILE A 1 312 ? 16.234 -27.781 -10.453 1 97.56 312 ILE A O 1
ATOM 2340 N N . THR A 1 313 ? 14.812 -28.219 -8.742 1 97.19 313 THR A N 1
ATOM 2341 C CA . THR A 1 313 ? 15.789 -29.078 -8.078 1 97.19 313 THR A CA 1
ATOM 2342 C C . THR A 1 313 ? 15.336 -30.531 -8.094 1 97.19 313 THR A C 1
ATOM 2344 O O . THR A 1 313 ? 16.125 -31.438 -7.828 1 97.19 313 THR A O 1
ATOM 2347 N N . GLY A 1 314 ? 14.062 -30.734 -8.328 1 97.75 314 GLY A N 1
ATOM 2348 C CA . GLY A 1 314 ? 13.547 -32.094 -8.352 1 97.75 314 GLY A CA 1
ATOM 2349 C C . GLY A 1 314 ? 12.852 -32.438 -9.656 1 97.75 314 GLY A C 1
ATOM 2350 O O . GLY A 1 314 ? 12.156 -31.609 -10.234 1 97.75 314 GLY A O 1
ATOM 2351 N N . ARG A 1 315 ? 13.078 -33.719 -10.164 1 98.12 315 ARG A N 1
ATOM 2352 C CA . ARG A 1 315 ? 12.414 -34.25 -11.336 1 98.12 315 ARG A CA 1
ATOM 2353 C C . ARG A 1 315 ? 12.016 -35.719 -11.109 1 98.12 315 ARG A C 1
ATOM 2355 O O . ARG A 1 315 ? 12.852 -36.531 -10.734 1 98.12 315 ARG A O 1
ATOM 2362 N N . TYR A 1 316 ? 10.773 -35.938 -11.25 1 98.69 316 TYR A N 1
ATOM 2363 C CA . TYR A 1 316 ? 10.227 -37.281 -11.07 1 98.69 316 TYR A CA 1
ATOM 2364 C C . TYR A 1 316 ? 9.266 -37.625 -12.195 1 98.69 316 TYR A C 1
ATOM 2366 O O . TYR A 1 316 ? 8.727 -36.75 -12.859 1 98.69 316 TYR A O 1
ATOM 2374 N N . GLY A 1 317 ? 9.07 -39 -12.445 1 98.62 317 GLY A N 1
ATOM 2375 C CA . GLY A 1 317 ? 7.898 -39.406 -13.203 1 98.62 317 GLY A CA 1
ATOM 2376 C C . GLY A 1 317 ? 6.609 -39.312 -12.414 1 98.62 317 GLY A C 1
ATOM 2377 O O . GLY A 1 317 ? 6.609 -39.406 -11.188 1 98.62 317 GLY A O 1
ATOM 2378 N N . TYR A 1 318 ? 5.477 -39.062 -13.133 1 98.44 318 TYR A N 1
ATOM 2379 C CA . TYR A 1 318 ? 4.219 -38.844 -12.422 1 98.44 318 TYR A CA 1
ATOM 2380 C C . TYR A 1 318 ? 3.842 -40.062 -11.602 1 98.44 318 TYR A C 1
ATOM 2382 O O . TYR A 1 318 ? 3.115 -39.969 -10.609 1 98.44 318 TYR A O 1
ATOM 2390 N N . ARG A 1 319 ? 4.332 -41.25 -11.914 1 98.25 319 ARG A N 1
ATOM 2391 C CA . ARG A 1 319 ? 4.031 -42.469 -11.164 1 98.25 319 ARG A CA 1
ATOM 2392 C C . ARG A 1 319 ? 4.75 -42.469 -9.812 1 98.25 319 ARG A C 1
ATOM 2394 O O . ARG A 1 319 ? 4.371 -43.188 -8.906 1 98.25 319 ARG A O 1
ATOM 2401 N N . ASP A 1 320 ? 5.812 -41.688 -9.727 1 98.31 320 ASP A N 1
ATOM 2402 C CA . ASP A 1 320 ? 6.566 -41.562 -8.477 1 98.31 320 ASP A CA 1
ATOM 2403 C C . ASP A 1 320 ? 6.117 -40.312 -7.703 1 98.31 320 ASP A C 1
ATOM 2405 O O . ASP A 1 320 ? 6.93 -39.656 -7.051 1 98.31 320 ASP A O 1
ATOM 2409 N N . PHE A 1 321 ? 4.828 -39.969 -7.789 1 98.5 321 PHE A N 1
ATOM 2410 C CA . PHE A 1 321 ? 4.293 -38.75 -7.227 1 98.5 321 PHE A CA 1
ATOM 2411 C C . PHE A 1 321 ? 4.492 -38.719 -5.715 1 98.5 321 PHE A C 1
ATOM 2413 O O . PHE A 1 321 ? 4.664 -37.625 -5.133 1 98.5 321 PHE A O 1
ATOM 2420 N N . GLU A 1 322 ? 4.504 -39.844 -5.039 1 98.31 322 GLU A N 1
ATOM 2421 C CA . GLU A 1 322 ? 4.684 -39.844 -3.59 1 98.31 322 GLU A CA 1
ATOM 2422 C C . GLU A 1 322 ? 6.059 -39.312 -3.205 1 98.31 322 GLU A C 1
ATOM 2424 O O . GLU A 1 322 ? 6.176 -38.469 -2.307 1 98.31 322 GLU A O 1
ATOM 2429 N N . ALA A 1 323 ? 7.035 -39.844 -3.896 1 98.25 323 ALA A N 1
ATOM 2430 C CA . ALA A 1 323 ? 8.391 -39.344 -3.654 1 98.25 323 ALA A CA 1
ATOM 2431 C C . ALA A 1 323 ? 8.516 -37.875 -4.023 1 98.25 323 ALA A C 1
ATOM 2433 O O . ALA A 1 323 ? 9.172 -37.094 -3.318 1 98.25 323 ALA A O 1
ATOM 2434 N N . ALA A 1 324 ? 7.926 -37.5 -5.125 1 98.44 324 ALA A N 1
ATOM 2435 C CA . ALA A 1 324 ? 7.961 -36.094 -5.582 1 98.44 324 ALA A CA 1
ATOM 2436 C C . ALA A 1 324 ? 7.324 -35.188 -4.559 1 98.44 324 ALA A C 1
ATOM 2438 O O . ALA A 1 324 ? 7.895 -34.125 -4.223 1 98.44 324 ALA A O 1
ATOM 2439 N N . PHE A 1 325 ? 6.137 -35.531 -4.035 1 98.44 325 PHE A N 1
ATOM 2440 C CA . PHE A 1 325 ? 5.43 -34.719 -3.062 1 98.44 325 PHE A CA 1
ATOM 2441 C C . PHE A 1 325 ? 6.184 -34.656 -1.739 1 98.44 325 PHE A C 1
ATOM 2443 O O . PHE A 1 325 ? 6.168 -33.656 -1.043 1 98.44 325 PHE A O 1
ATOM 2450 N N . ALA A 1 326 ? 6.828 -35.75 -1.364 1 97.94 326 ALA A N 1
ATOM 2451 C CA . ALA A 1 326 ? 7.66 -35.75 -0.166 1 97.94 326 ALA A CA 1
ATOM 2452 C C . ALA A 1 326 ? 8.836 -34.781 -0.317 1 97.94 326 ALA A C 1
ATOM 2454 O O . ALA A 1 326 ? 9.172 -34.062 0.618 1 97.94 326 ALA A O 1
ATOM 2455 N N . ASP A 1 327 ? 9.414 -34.844 -1.467 1 97.38 327 ASP A N 1
ATOM 2456 C CA . ASP A 1 327 ? 10.508 -33.938 -1.778 1 97.38 327 ASP A CA 1
ATOM 2457 C C . ASP A 1 327 ? 10.055 -32.5 -1.666 1 97.38 327 ASP A C 1
ATOM 2459 O O . ASP A 1 327 ? 10.688 -31.688 -0.967 1 97.38 327 ASP A O 1
ATOM 2463 N N . ALA A 1 328 ? 8.977 -32.125 -2.289 1 96.81 328 ALA A N 1
ATOM 2464 C CA . ALA A 1 328 ? 8.43 -30.781 -2.244 1 96.81 328 ALA A CA 1
ATOM 2465 C C . ALA A 1 328 ? 8.086 -30.375 -0.813 1 96.81 328 ALA A C 1
ATOM 2467 O O . ALA A 1 328 ? 8.328 -29.234 -0.409 1 96.81 328 ALA A O 1
ATOM 2468 N N . ALA A 1 329 ? 7.574 -31.312 -0.025 1 95.62 329 ALA A N 1
ATOM 2469 C CA . ALA A 1 329 ? 7.113 -31.031 1.333 1 95.62 329 ALA A CA 1
ATOM 2470 C C . ALA A 1 329 ? 8.289 -30.859 2.287 1 95.62 329 ALA A C 1
ATOM 2472 O O . ALA A 1 329 ? 8.133 -30.297 3.377 1 95.62 329 ALA A O 1
ATOM 2473 N N . SER A 1 330 ? 9.438 -31.391 1.882 1 93.19 330 SER A N 1
ATOM 2474 C CA . SER A 1 330 ? 10.609 -31.297 2.754 1 93.19 330 SER A CA 1
ATOM 2475 C C . SER A 1 330 ? 11 -29.844 3.002 1 93.19 330 SER A C 1
ATOM 2477 O O . SER A 1 330 ? 11.609 -29.531 4.027 1 93.19 330 SER A O 1
ATOM 2479 N N . GLY A 1 331 ? 10.695 -28.984 2.012 1 88.19 331 GLY A N 1
ATOM 2480 C CA . GLY A 1 331 ? 10.969 -27.562 2.145 1 88.19 331 GLY A CA 1
ATOM 2481 C C . GLY A 1 331 ? 12.445 -27.219 2.047 1 88.19 331 GLY A C 1
ATOM 2482 O O . GLY A 1 331 ? 12.883 -26.172 2.529 1 88.19 331 GLY A O 1
ATOM 2483 N N . THR A 1 332 ? 13.219 -28.031 1.497 1 88.62 332 THR A N 1
ATOM 2484 C CA . THR A 1 332 ? 14.656 -27.797 1.451 1 88.62 332 THR A CA 1
ATOM 2485 C C . THR A 1 332 ? 15.109 -27.469 0.03 1 88.62 332 THR A C 1
ATOM 2487 O O . THR A 1 332 ? 16.188 -26.906 -0.17 1 88.62 332 THR A O 1
ATOM 2490 N N . GLY A 1 333 ? 14.344 -27.828 -0.918 1 91.5 333 GLY A N 1
ATOM 2491 C CA . GLY A 1 333 ? 14.727 -27.609 -2.303 1 91.5 333 GLY A CA 1
ATOM 2492 C C . GLY A 1 333 ? 13.883 -26.547 -2.984 1 91.5 333 GLY A C 1
ATOM 2493 O O . GLY A 1 333 ? 13.273 -25.703 -2.316 1 91.5 333 GLY A O 1
ATOM 2494 N N . GLY A 1 334 ? 14.062 -26.453 -4.324 1 94.81 334 GLY A N 1
ATOM 2495 C CA . GLY A 1 334 ? 13.289 -25.562 -5.168 1 94.81 334 GLY A CA 1
ATOM 2496 C C . GLY A 1 334 ? 12.047 -26.219 -5.746 1 94.81 334 GLY A C 1
ATOM 2497 O O . GLY A 1 334 ? 11.32 -26.922 -5.039 1 94.81 334 GLY A O 1
ATOM 2498 N N . LYS A 1 335 ? 11.758 -25.984 -6.934 1 97.56 335 LYS A N 1
ATOM 2499 C CA . LYS A 1 335 ? 10.586 -26.516 -7.633 1 97.56 335 LYS A CA 1
ATOM 2500 C C . LYS A 1 335 ? 10.773 -27.984 -7.996 1 97.56 335 LYS A C 1
ATOM 2502 O O . LYS A 1 335 ? 11.867 -28.391 -8.391 1 97.56 335 LYS A O 1
ATOM 2507 N N . VAL A 1 336 ? 9.719 -28.734 -7.879 1 98.5 336 VAL A N 1
ATOM 2508 C CA . VAL A 1 336 ? 9.703 -30.156 -8.25 1 98.5 336 VAL A CA 1
ATOM 2509 C C . VAL A 1 336 ? 8.797 -30.359 -9.461 1 98.5 336 VAL A C 1
ATOM 2511 O O . VAL A 1 336 ? 7.66 -29.875 -9.484 1 98.5 336 VAL A O 1
ATOM 2514 N N . ILE A 1 337 ? 9.32 -31.078 -10.453 1 98.69 337 ILE A N 1
ATOM 2515 C CA . ILE A 1 337 ? 8.625 -31.312 -11.719 1 98.69 337 ILE A CA 1
ATOM 2516 C C . ILE A 1 337 ? 8.18 -32.781 -11.805 1 98.69 337 ILE A C 1
ATOM 2518 O O . ILE A 1 337 ? 8.914 -33.688 -11.406 1 98.69 337 ILE A O 1
ATOM 2522 N N . LEU A 1 338 ? 6.961 -33 -12.305 1 98.81 338 LEU A N 1
ATOM 2523 C CA . LEU A 1 338 ? 6.48 -34.312 -12.672 1 98.81 338 LEU A CA 1
ATOM 2524 C C . LEU A 1 338 ? 6.434 -34.469 -14.188 1 98.81 338 LEU A C 1
ATOM 2526 O O . LEU A 1 338 ? 5.867 -33.625 -14.891 1 98.81 338 LEU A O 1
ATOM 2530 N N . ASP A 1 339 ? 7.02 -35.469 -14.664 1 98.75 339 ASP A N 1
ATOM 2531 C CA . ASP A 1 339 ? 7.016 -35.812 -16.078 1 98.75 339 ASP A CA 1
ATOM 2532 C C . ASP A 1 339 ? 5.863 -36.75 -16.422 1 98.75 339 ASP A C 1
ATOM 2534 O O . ASP A 1 339 ? 5.742 -37.844 -15.836 1 98.75 339 ASP A O 1
ATOM 2538 N N . TRP A 1 340 ? 5.031 -36.438 -17.375 1 98.56 340 TRP A N 1
ATOM 2539 C CA . TRP A 1 340 ? 3.838 -37.188 -17.734 1 98.56 340 TRP A CA 1
ATOM 2540 C C . TRP A 1 340 ? 4.035 -37.938 -19.047 1 98.56 340 TRP A C 1
ATOM 2542 O O . TRP A 1 340 ? 3.105 -38.562 -19.562 1 98.56 340 TRP A O 1
ATOM 2552 N N . THR A 1 341 ? 5.152 -37.844 -19.641 1 95.19 341 THR A N 1
ATOM 2553 C CA . THR A 1 341 ? 5.406 -38.469 -20.938 1 95.19 341 THR A CA 1
ATOM 2554 C C . THR A 1 341 ? 6.047 -39.844 -20.75 1 95.19 341 THR A C 1
ATOM 2556 O O . THR A 1 341 ? 6.262 -40.562 -21.734 1 95.19 341 THR A O 1
ATOM 2559 N N . ALA A 1 342 ? 6.355 -40.281 -19.656 1 77.19 342 ALA A N 1
ATOM 2560 C CA . ALA A 1 342 ? 7.031 -41.562 -19.453 1 77.19 342 ALA A CA 1
ATOM 2561 C C . ALA A 1 342 ? 6.035 -42.656 -19.109 1 77.19 342 ALA A C 1
ATOM 2563 O O . ALA A 1 342 ? 4.977 -42.375 -18.531 1 77.19 342 ALA A O 1
ATOM 2564 N N . MET B 1 1 ? 7.395 38.656 23.797 1 97.44 1 MET B N 1
ATOM 2565 C CA . MET B 1 1 ? 6.133 38.438 23.094 1 97.44 1 MET B CA 1
ATOM 2566 C C . MET B 1 1 ? 5.297 37.375 23.828 1 97.44 1 MET B C 1
ATOM 2568 O O . MET B 1 1 ? 5.836 36.562 24.578 1 97.44 1 MET B O 1
ATOM 2572 N N . LYS B 1 2 ? 4.066 37.5 23.641 1 98.31 2 LYS B N 1
ATOM 2573 C CA . LYS B 1 2 ? 3.191 36.469 24.203 1 98.31 2 LYS B CA 1
ATOM 2574 C C . LYS B 1 2 ? 3.295 35.188 23.406 1 98.31 2 LYS B C 1
ATOM 2576 O O . LYS B 1 2 ? 3.377 35.188 22.172 1 98.31 2 LYS B O 1
ATOM 2581 N N . ALA B 1 3 ? 3.295 34.062 24.125 1 98.75 3 ALA B N 1
ATOM 2582 C CA . ALA B 1 3 ? 3.301 32.75 23.5 1 98.75 3 ALA B CA 1
ATOM 2583 C C . ALA B 1 3 ? 2.635 31.719 24.391 1 98.75 3 ALA B C 1
ATOM 2585 O O . ALA B 1 3 ? 2.604 31.875 25.625 1 98.75 3 ALA B O 1
ATOM 2586 N N . LEU B 1 4 ? 2.025 30.781 23.844 1 98.75 4 LEU B N 1
ATOM 2587 C CA . LEU B 1 4 ? 1.562 29.609 24.547 1 98.75 4 LEU B CA 1
ATOM 2588 C C . LEU B 1 4 ? 2.662 28.547 24.641 1 98.75 4 LEU B C 1
ATOM 2590 O O . LEU B 1 4 ? 3.074 28 23.609 1 98.75 4 LEU B O 1
ATOM 2594 N N . VAL B 1 5 ? 3.111 28.234 25.875 1 98.69 5 VAL B N 1
ATOM 2595 C CA . VAL B 1 5 ? 4.344 27.484 26.078 1 98.69 5 VAL B CA 1
ATOM 2596 C C . VAL B 1 5 ? 4.055 26.234 26.891 1 98.69 5 VAL B C 1
ATOM 2598 O O . VAL B 1 5 ? 3.287 26.281 27.859 1 98.69 5 VAL B O 1
ATOM 2601 N N . LYS B 1 6 ? 4.488 25.078 26.375 1 98.56 6 LYS B N 1
ATOM 2602 C CA . LYS B 1 6 ? 4.695 23.953 27.297 1 98.56 6 LYS B CA 1
ATOM 2603 C C . LYS B 1 6 ? 5.902 24.203 28.188 1 98.56 6 LYS B C 1
ATOM 2605 O O . LYS B 1 6 ? 7.004 23.734 27.906 1 98.56 6 LYS B O 1
ATOM 2610 N N . GLU B 1 7 ? 5.676 24.828 29.312 1 97.81 7 GLU B N 1
ATOM 2611 C CA . GLU B 1 7 ? 6.75 25.312 30.188 1 97.81 7 GLU B CA 1
ATOM 2612 C C . GLU B 1 7 ? 7.277 24.203 31.078 1 97.81 7 GLU B C 1
ATOM 2614 O O . GLU B 1 7 ? 8.469 24.156 31.406 1 97.81 7 GLU B O 1
ATOM 2619 N N . LYS B 1 8 ? 6.305 23.375 31.5 1 97.56 8 LYS B N 1
ATOM 2620 C CA . LYS B 1 8 ? 6.621 22.328 32.469 1 97.56 8 LYS B CA 1
ATOM 2621 C C . LYS B 1 8 ? 6.242 20.953 31.922 1 97.56 8 LYS B C 1
ATOM 2623 O O . LYS B 1 8 ? 5.309 20.828 31.125 1 97.56 8 LYS B O 1
ATOM 2628 N N . ALA B 1 9 ? 6.922 19.953 32.375 1 97.31 9 ALA B N 1
ATOM 2629 C CA . ALA B 1 9 ? 6.668 18.562 32 1 97.31 9 ALA B CA 1
ATOM 2630 C C . ALA B 1 9 ? 5.477 18 32.781 1 97.31 9 ALA B C 1
ATOM 2632 O O . ALA B 1 9 ? 5.613 17.016 33.5 1 97.31 9 ALA B O 1
ATOM 2633 N N . GLU B 1 10 ? 4.371 18.531 32.719 1 97.94 10 GLU B N 1
ATOM 2634 C CA . GLU B 1 10 ? 3.107 18.125 33.312 1 97.94 10 GLU B CA 1
ATOM 2635 C C . GLU B 1 10 ? 1.919 18.625 32.5 1 97.94 10 GLU B C 1
ATOM 2637 O O . GLU B 1 10 ? 2.08 19.469 31.609 1 97.94 10 GLU B O 1
ATOM 2642 N N . PRO B 1 11 ? 0.725 18.156 32.719 1 98.12 11 PRO B N 1
ATOM 2643 C CA . PRO B 1 11 ? -0.435 18.625 31.953 1 98.12 11 PRO B CA 1
ATOM 2644 C C . PRO B 1 11 ? -0.652 20.141 32.062 1 98.12 11 PRO B C 1
ATOM 2646 O O . PRO B 1 11 ? -0.47 20.703 33.125 1 98.12 11 PRO B O 1
ATOM 2649 N N . GLY B 1 12 ? -0.924 20.688 30.922 1 97.81 12 GLY B N 1
ATOM 2650 C CA . GLY B 1 12 ? -1.191 22.125 30.906 1 97.81 12 GLY B CA 1
ATOM 2651 C C . GLY B 1 12 ? -0.344 22.875 29.906 1 97.81 12 GLY B C 1
ATOM 2652 O O . GLY B 1 12 ? 0.649 22.359 29.391 1 97.81 12 GLY B O 1
ATOM 2653 N N . LEU B 1 13 ? -0.779 24.078 29.547 1 98.38 13 LEU B N 1
ATOM 2654 C CA . LEU B 1 13 ? -0.076 25.094 28.766 1 98.38 13 LEU B CA 1
ATOM 2655 C C . LEU B 1 13 ? -0.099 26.438 29.484 1 98.38 13 LEU B C 1
ATOM 2657 O O . LEU B 1 13 ? -1.005 26.703 30.281 1 98.38 13 LEU B O 1
ATOM 2661 N N . TRP B 1 14 ? 0.867 27.203 29.25 1 98.44 14 TRP B N 1
ATOM 2662 C CA . TRP B 1 14 ? 0.973 28.5 29.922 1 98.44 14 TRP B CA 1
ATOM 2663 C C . TRP B 1 14 ? 1.149 29.625 28.891 1 98.44 14 TRP B C 1
ATOM 2665 O O . TRP B 1 14 ? 2.01 29.547 28.016 1 98.44 14 TRP B O 1
ATOM 2675 N N . LEU B 1 15 ? 0.299 30.594 28.969 1 98.44 15 LEU B N 1
ATOM 2676 C CA . LEU B 1 15 ? 0.499 31.844 28.219 1 98.44 15 LEU B CA 1
ATOM 2677 C C . LEU B 1 15 ? 1.497 32.75 28.938 1 98.44 15 LEU B C 1
ATOM 2679 O O . LEU B 1 15 ? 1.222 33.25 30.031 1 98.44 15 LEU B O 1
ATOM 2683 N N . THR B 1 16 ? 2.637 32.938 28.359 1 97.94 16 THR B N 1
ATOM 2684 C CA . THR B 1 16 ? 3.699 33.656 29.047 1 97.94 16 THR B CA 1
ATOM 2685 C C . THR B 1 16 ? 4.477 34.531 28.062 1 97.94 16 THR B C 1
ATOM 2687 O O . THR B 1 16 ? 4.199 34.531 26.859 1 97.94 16 THR B O 1
ATOM 2690 N N . ASP B 1 17 ? 5.332 35.375 28.625 1 98.25 17 ASP B N 1
ATOM 2691 C CA . ASP B 1 17 ? 6.223 36.219 27.797 1 98.25 17 ASP B CA 1
ATOM 2692 C C . ASP B 1 17 ? 7.52 35.469 27.5 1 98.25 17 ASP B C 1
ATOM 2694 O O . ASP B 1 17 ? 8.148 34.906 28.391 1 98.25 17 ASP B O 1
ATOM 2698 N N . VAL B 1 18 ? 7.844 35.375 26.25 1 98.06 18 VAL B N 1
ATOM 2699 C CA . VAL B 1 18 ? 9.102 34.781 25.797 1 98.06 18 VAL B CA 1
ATOM 2700 C C . VAL B 1 18 ? 9.812 35.781 24.859 1 98.06 18 VAL B C 1
ATOM 2702 O O . VAL B 1 18 ? 9.203 36.719 24.359 1 98.06 18 VAL B O 1
ATOM 2705 N N . PRO B 1 19 ? 11.117 35.562 24.688 1 97.56 19 PRO B N 1
ATOM 2706 C CA . PRO B 1 19 ? 11.805 36.406 23.719 1 97.56 19 PRO B CA 1
ATOM 2707 C C . PRO B 1 19 ? 11.258 36.281 22.297 1 97.56 19 PRO B C 1
ATOM 2709 O O . PRO B 1 19 ? 10.859 35.156 21.906 1 97.56 19 PRO B O 1
ATOM 2712 N N . GLU B 1 20 ? 11.188 37.375 21.578 1 97.75 20 GLU B N 1
ATOM 2713 C CA . GLU B 1 20 ? 10.883 37.281 20.156 1 97.75 20 GLU B CA 1
ATOM 2714 C C . GLU B 1 20 ? 11.922 36.406 19.422 1 97.75 20 GLU B C 1
ATOM 2716 O O . GLU B 1 20 ? 13.117 36.5 19.734 1 97.75 20 GLU B O 1
ATOM 2721 N N . PRO B 1 21 ? 11.484 35.625 18.484 1 97.69 21 PRO B N 1
ATOM 2722 C CA . PRO B 1 21 ? 12.453 34.781 17.781 1 97.69 21 PRO B CA 1
ATOM 2723 C C . PRO B 1 21 ? 13.43 35.594 16.938 1 97.69 21 PRO B C 1
ATOM 2725 O O . PRO B 1 21 ? 13.039 36.562 16.312 1 97.69 21 PRO B O 1
ATOM 2728 N N . ALA B 1 22 ? 14.617 35.125 16.938 1 96.88 22 ALA B N 1
ATOM 2729 C CA . ALA B 1 22 ? 15.617 35.688 16.047 1 96.88 22 ALA B CA 1
ATOM 2730 C C . ALA B 1 22 ? 15.57 35.031 14.68 1 96.88 22 ALA B C 1
ATOM 2732 O O . ALA B 1 22 ? 15.148 33.875 14.562 1 96.88 22 ALA B O 1
ATOM 2733 N N . ILE B 1 23 ? 15.945 35.75 13.648 1 97.88 23 ILE B N 1
ATOM 2734 C CA . ILE B 1 23 ? 15.969 35.188 12.312 1 97.88 23 ILE B CA 1
ATOM 2735 C C . ILE B 1 23 ? 17.375 35.25 11.742 1 97.88 23 ILE B C 1
ATOM 2737 O O . ILE B 1 23 ? 18.109 36.188 12.008 1 97.88 23 ILE B O 1
ATOM 2741 N N . GLY B 1 24 ? 17.75 34.188 11.102 1 97.88 24 GLY B N 1
ATOM 2742 C CA . GLY B 1 24 ? 19 34.156 10.359 1 97.88 24 GLY B CA 1
ATOM 2743 C C . GLY B 1 24 ? 18.875 34.688 8.945 1 97.88 24 GLY B C 1
ATOM 2744 O O . GLY B 1 24 ? 17.797 35.188 8.562 1 97.88 24 GLY B O 1
ATOM 2745 N N . PRO B 1 25 ? 19.938 34.625 8.133 1 98.31 25 PRO B N 1
ATOM 2746 C CA . PRO B 1 25 ? 19.969 35.219 6.785 1 98.31 25 PRO B CA 1
ATOM 2747 C C . PRO B 1 25 ? 18.938 34.594 5.852 1 98.31 25 PRO B C 1
ATOM 2749 O O . PRO B 1 25 ? 18.469 35.25 4.914 1 98.31 25 PRO B O 1
ATOM 2752 N N . GLY B 1 26 ? 18.531 33.375 6.055 1 98.31 26 GLY B N 1
ATOM 2753 C CA . GLY B 1 26 ? 17.609 32.688 5.172 1 98.31 26 GLY B CA 1
ATOM 2754 C C . GLY B 1 26 ? 16.219 32.562 5.766 1 98.31 26 GLY B C 1
ATOM 2755 O O . GLY B 1 26 ? 15.383 31.812 5.234 1 98.31 26 GLY B O 1
ATOM 2756 N N . ASP B 1 27 ? 15.938 33.281 6.852 1 98.56 27 ASP B N 1
ATOM 2757 C CA . ASP B 1 27 ? 14.688 33.125 7.594 1 98.56 27 ASP B CA 1
ATOM 2758 C C . ASP B 1 27 ? 13.781 34.344 7.387 1 98.56 27 ASP B C 1
ATOM 2760 O O . ASP B 1 27 ? 14.219 35.375 6.855 1 98.56 27 ASP B O 1
ATOM 2764 N N . VAL B 1 28 ? 12.555 34.188 7.773 1 98.88 28 VAL B N 1
ATOM 2765 C CA . VAL B 1 28 ? 11.602 35.281 7.84 1 98.88 28 VAL B CA 1
ATOM 2766 C C . VAL B 1 28 ? 10.953 35.312 9.227 1 98.88 28 VAL B C 1
ATOM 2768 O O . VAL B 1 28 ? 10.828 34.281 9.883 1 98.88 28 VAL B O 1
ATOM 2771 N N . LEU B 1 29 ? 10.641 36.469 9.586 1 98.88 29 LEU B N 1
ATOM 2772 C CA . LEU B 1 29 ? 9.828 36.688 10.781 1 98.88 29 LEU B CA 1
ATOM 2773 C C . LEU B 1 29 ? 8.383 36.969 10.406 1 98.88 29 LEU B C 1
ATOM 2775 O O . LEU B 1 29 ? 8.117 37.812 9.555 1 98.88 29 LEU B O 1
ATOM 2779 N N . ILE B 1 30 ? 7.496 36.281 10.992 1 98.88 30 ILE B N 1
ATOM 2780 C CA . ILE B 1 30 ? 6.086 36.375 10.633 1 98.88 30 ILE B CA 1
ATOM 2781 C C . ILE B 1 30 ? 5.266 36.781 11.852 1 98.88 30 ILE B C 1
ATOM 2783 O O . ILE B 1 30 ? 5.379 36.188 12.922 1 98.88 30 ILE B O 1
ATOM 2787 N N . LYS B 1 31 ? 4.559 37.844 11.75 1 98.94 31 LYS B N 1
ATOM 2788 C CA . LYS B 1 31 ? 3.551 38.188 12.75 1 98.94 31 LYS B CA 1
ATOM 2789 C C . LYS B 1 31 ? 2.314 37.312 12.602 1 98.94 31 LYS B C 1
ATOM 2791 O O . LYS B 1 31 ? 1.596 37.375 11.609 1 98.94 31 LYS B O 1
ATOM 2796 N N . VAL B 1 32 ? 2.031 36.5 13.586 1 98.88 32 VAL B N 1
ATOM 2797 C CA . VAL B 1 32 ? 0.968 35.5 13.508 1 98.88 32 VAL B CA 1
ATOM 2798 C C . VAL B 1 32 ? -0.391 36.188 13.648 1 98.88 32 VAL B C 1
ATOM 2800 O O . VAL B 1 32 ? -0.569 37.062 14.508 1 98.88 32 VAL B O 1
ATOM 2803 N N . MET B 1 33 ? -1.312 35.812 12.828 1 98.81 33 MET B N 1
ATOM 2804 C CA . MET B 1 33 ? -2.656 36.375 12.867 1 98.81 33 MET B CA 1
ATOM 2805 C C . MET B 1 33 ? -3.66 35.375 13.406 1 98.81 33 MET B C 1
ATOM 2807 O O . MET B 1 33 ? -4.469 35.688 14.281 1 98.81 33 MET B O 1
ATOM 2811 N N . ARG B 1 34 ? -3.678 34.156 12.844 1 98.81 34 ARG B N 1
ATOM 2812 C CA . ARG B 1 34 ? -4.527 33.062 13.258 1 98.81 34 ARG B CA 1
ATOM 2813 C C . ARG B 1 34 ? -3.723 31.766 13.383 1 98.81 34 ARG B C 1
ATOM 2815 O O . ARG B 1 34 ? -2.771 31.547 12.633 1 98.81 34 ARG B O 1
ATOM 2822 N N . THR B 1 35 ? -4.078 30.969 14.352 1 98.81 35 THR B N 1
ATOM 2823 C CA . THR B 1 35 ? -3.557 29.609 14.461 1 98.81 35 THR B CA 1
ATOM 2824 C C . THR B 1 35 ? -4.695 28.609 14.617 1 98.81 35 THR B C 1
ATOM 2826 O O . THR B 1 35 ? -5.789 28.969 15.055 1 98.81 35 THR B O 1
ATOM 2829 N N . GLY B 1 36 ? -4.457 27.422 14.117 1 98.62 36 GLY B N 1
ATOM 2830 C CA . GLY B 1 36 ? -5.348 26.312 14.414 1 98.62 36 GLY B CA 1
ATOM 2831 C C . GLY B 1 36 ? -4.816 25.391 15.5 1 98.62 36 GLY B C 1
ATOM 2832 O O . GLY B 1 36 ? -3.607 25.312 15.727 1 98.62 36 GLY B O 1
ATOM 2833 N N . ILE B 1 37 ? -5.73 24.75 16.219 1 98.5 37 ILE B N 1
ATOM 2834 C CA . ILE B 1 37 ? -5.352 23.75 17.203 1 98.5 37 ILE B CA 1
ATOM 2835 C C . ILE B 1 37 ? -5.395 22.359 16.594 1 98.5 37 ILE B C 1
ATOM 2837 O O . ILE B 1 37 ? -6.379 21.984 15.953 1 98.5 37 ILE B O 1
ATOM 2841 N N . CYS B 1 38 ? -4.352 21.609 16.672 1 96.56 38 CYS B N 1
ATOM 2842 C CA . CYS B 1 38 ? -4.23 20.266 16.125 1 96.56 38 CYS B CA 1
ATOM 2843 C C . CYS B 1 38 ? -4.293 19.219 17.234 1 96.56 38 CYS B C 1
ATOM 2845 O O . CYS B 1 38 ? -4.074 19.547 18.406 1 96.56 38 CYS B O 1
ATOM 2847 N N . GLY B 1 39 ? -4.656 17.984 16.875 1 93.44 39 GLY B N 1
ATOM 2848 C CA . GLY B 1 39 ? -4.609 16.891 17.844 1 93.44 39 GLY B CA 1
ATOM 2849 C C . GLY B 1 39 ? -3.268 16.781 18.5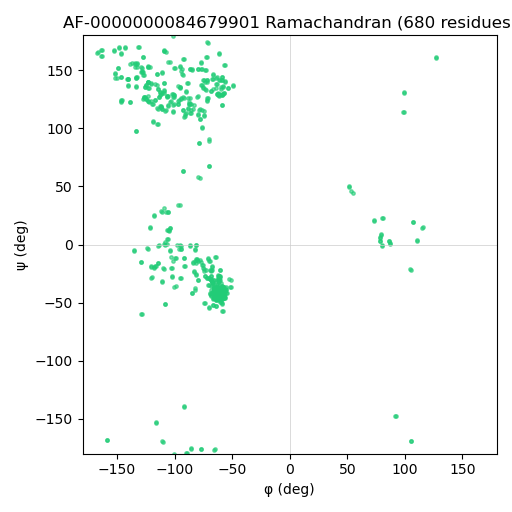47 1 93.44 39 GLY B C 1
ATOM 2850 O O . GLY B 1 39 ? -3.209 16.469 19.734 1 93.44 39 GLY B O 1
ATOM 2851 N N . THR B 1 40 ? -2.217 17.031 17.859 1 94.12 40 THR B N 1
ATOM 2852 C CA . THR B 1 40 ? -0.866 17.016 18.406 1 94.12 40 THR B CA 1
ATOM 2853 C C . THR B 1 40 ? -0.756 17.984 19.594 1 94.12 40 THR B C 1
ATOM 2855 O O . THR B 1 40 ? -0.145 17.656 20.609 1 94.12 40 THR B O 1
ATOM 2858 N N . ASP B 1 41 ? -1.339 19.078 19.5 1 97.56 41 ASP B N 1
ATOM 2859 C CA . ASP B 1 41 ? -1.305 20.078 20.578 1 97.56 41 ASP B CA 1
ATOM 2860 C C . ASP B 1 41 ? -2.025 19.562 21.812 1 97.56 41 ASP B C 1
ATOM 2862 O O . ASP B 1 41 ? -1.604 19.844 22.938 1 97.56 41 ASP B O 1
ATOM 2866 N N . LEU B 1 42 ? -3.09 18.844 21.578 1 97.06 42 LEU B N 1
ATOM 2867 C CA . LEU B 1 42 ? -3.855 18.281 22.688 1 97.06 42 LEU B CA 1
ATOM 2868 C C . LEU B 1 42 ? -3.041 17.234 23.438 1 97.06 42 LEU B C 1
ATOM 2870 O O . LEU B 1 42 ? -3.082 17.172 24.672 1 97.06 42 LEU B O 1
ATOM 2874 N N . HIS B 1 43 ? -2.297 16.438 22.703 1 95.31 43 HIS B N 1
ATOM 2875 C CA . HIS B 1 43 ? -1.418 15.453 23.328 1 95.31 43 HIS B CA 1
ATOM 2876 C C . HIS B 1 43 ? -0.361 16.141 24.188 1 95.31 43 HIS B C 1
ATOM 2878 O O . HIS B 1 43 ? -0.064 15.672 25.297 1 95.31 43 HIS B O 1
ATOM 2884 N N . ILE B 1 44 ? 0.21 17.188 23.688 1 97.56 44 ILE B N 1
ATOM 2885 C CA . ILE B 1 44 ? 1.247 17.922 24.406 1 97.56 44 ILE B CA 1
ATOM 2886 C C . ILE B 1 44 ? 0.654 18.547 25.672 1 97.56 44 ILE B C 1
ATOM 2888 O O . ILE B 1 44 ? 1.23 18.438 26.75 1 97.56 44 ILE B O 1
ATOM 2892 N N . ARG B 1 45 ? -0.516 19.156 25.531 1 98 45 ARG B N 1
ATOM 2893 C CA . ARG B 1 45 ? -1.18 19.734 26.703 1 98 45 ARG B CA 1
ATOM 2894 C C . ARG B 1 45 ? -1.451 18.688 27.766 1 98 45 ARG B C 1
ATOM 2896 O O . ARG B 1 45 ? -1.248 18.938 28.953 1 98 45 ARG B O 1
ATOM 2903 N N . ALA B 1 46 ? -1.862 17.531 27.281 1 97.06 46 ALA B N 1
ATOM 2904 C CA . ALA B 1 46 ? -2.219 16.453 28.203 1 97.06 46 ALA B CA 1
ATOM 2905 C C . ALA B 1 46 ? -0.971 15.805 28.797 1 97.06 46 ALA B C 1
ATOM 2907 O O . ALA B 1 46 ? -1.051 15.102 29.812 1 97.06 46 ALA B O 1
ATOM 2908 N N . TRP B 1 47 ? 0.199 16.016 28.172 1 97.5 47 TRP B N 1
ATOM 2909 C CA . TRP B 1 47 ? 1.476 15.422 28.547 1 97.5 47 TRP B CA 1
ATOM 2910 C C . TRP B 1 47 ? 1.361 13.898 28.641 1 97.5 47 TRP B C 1
ATOM 2912 O O . TRP B 1 47 ? 1.723 13.305 29.656 1 97.5 47 TRP B O 1
ATOM 2922 N N . ASP B 1 48 ? 0.734 13.359 27.641 1 94.06 48 ASP B N 1
ATOM 2923 C CA . ASP B 1 48 ? 0.53 11.914 27.625 1 94.06 48 ASP B CA 1
ATOM 2924 C C . ASP B 1 48 ? 1.811 11.18 27.234 1 94.06 48 ASP B C 1
ATOM 2926 O O . ASP B 1 48 ? 2.877 11.797 27.141 1 94.06 48 ASP B O 1
ATOM 2930 N N . GLY B 1 49 ? 1.769 9.891 27.094 1 89.56 49 GLY B N 1
ATOM 2931 C CA . GLY B 1 49 ? 2.945 9.07 26.875 1 89.56 49 GLY B CA 1
ATOM 2932 C C . GLY B 1 49 ? 3.766 9.508 25.672 1 89.56 49 GLY B C 1
ATOM 2933 O O . GLY B 1 49 ? 4.996 9.555 25.75 1 89.56 49 GLY B O 1
ATOM 2934 N N . TRP B 1 50 ? 3.137 9.836 24.625 1 87.5 50 TRP B N 1
ATOM 2935 C CA . TRP B 1 50 ? 3.859 10.297 23.453 1 87.5 50 TRP B CA 1
ATOM 2936 C C . TRP B 1 50 ? 4.586 11.609 23.734 1 87.5 50 TRP B C 1
ATOM 2938 O O . TRP B 1 50 ? 5.77 11.742 23.406 1 87.5 50 TRP B O 1
ATOM 2948 N N . ALA B 1 51 ? 3.842 12.586 24.234 1 93.75 51 ALA B N 1
ATOM 2949 C CA . ALA B 1 51 ? 4.422 13.898 24.516 1 93.75 51 ALA B CA 1
ATOM 2950 C C . ALA B 1 51 ? 5.633 13.781 25.438 1 93.75 51 ALA B C 1
ATOM 2952 O O . ALA B 1 51 ? 6.641 14.461 25.234 1 93.75 51 ALA B O 1
ATOM 2953 N N . GLN B 1 52 ? 5.535 12.875 26.391 1 94.81 52 GLN B N 1
ATOM 2954 C CA . GLN B 1 52 ? 6.629 12.672 27.344 1 94.81 52 GLN B CA 1
ATOM 2955 C C . GLN B 1 52 ? 7.895 12.203 26.625 1 94.81 52 GLN B C 1
ATOM 2957 O O . GLN B 1 52 ? 9.008 12.5 27.062 1 94.81 52 GLN B O 1
ATOM 2962 N N . GLN B 1 53 ? 7.734 11.594 25.578 1 91.69 53 GLN B N 1
ATOM 2963 C CA . GLN B 1 53 ? 8.875 11.055 24.844 1 91.69 53 GLN B CA 1
ATOM 2964 C C . GLN B 1 53 ? 9.336 12.023 23.75 1 91.69 53 GLN B C 1
ATOM 2966 O O . GLN B 1 53 ? 10.531 12.125 23.469 1 91.69 53 GLN B O 1
ATOM 2971 N N . ALA B 1 54 ? 8.453 12.812 23.219 1 91.38 54 ALA B N 1
ATOM 2972 C CA . ALA B 1 54 ? 8.711 13.539 21.984 1 91.38 54 ALA B CA 1
ATOM 2973 C C . ALA B 1 54 ? 9.039 15 22.266 1 91.38 54 ALA B C 1
ATOM 2975 O O . ALA B 1 54 ? 9.648 15.68 21.438 1 91.38 54 ALA B O 1
ATOM 2976 N N . ILE B 1 55 ? 8.672 15.484 23.391 1 96.31 55 ILE B N 1
ATOM 2977 C CA . ILE B 1 55 ? 8.695 16.922 23.609 1 96.31 55 ILE B CA 1
ATOM 2978 C C . ILE B 1 55 ? 9.734 17.266 24.672 1 96.31 55 ILE B C 1
ATOM 2980 O O . ILE B 1 55 ? 9.812 16.609 25.719 1 96.31 55 ILE B O 1
ATOM 2984 N N . SER B 1 56 ? 10.508 18.25 24.406 1 97.19 56 SER B N 1
ATOM 2985 C CA . SER B 1 56 ? 11.398 18.844 25.391 1 97.19 56 SER B CA 1
ATOM 2986 C C . SER B 1 56 ? 10.891 20.203 25.844 1 97.19 56 SER B C 1
ATOM 2988 O O . SER B 1 56 ? 10.617 21.078 25.016 1 97.19 56 SER B O 1
ATOM 2990 N N . THR B 1 57 ? 10.758 20.453 27.125 1 97 57 THR B N 1
ATOM 2991 C CA . THR B 1 57 ? 10.289 21.719 27.672 1 97 57 THR B CA 1
ATOM 2992 C C . THR B 1 57 ? 11.469 22.625 28.016 1 97 57 THR B C 1
ATOM 2994 O O . THR B 1 57 ? 12.547 22.156 28.359 1 97 57 THR B O 1
ATOM 2997 N N . PRO B 1 58 ? 11.32 23.891 27.938 1 97.69 58 PRO B N 1
ATOM 2998 C CA . PRO B 1 58 ? 10.133 24.609 27.469 1 97.69 58 PRO B CA 1
ATOM 2999 C C . PRO B 1 58 ? 10.008 24.609 25.953 1 97.69 58 PRO B C 1
ATOM 3001 O O . PRO B 1 58 ? 11.016 24.547 25.25 1 97.69 58 PRO B O 1
ATOM 3004 N N . LEU B 1 59 ? 8.781 24.672 25.406 1 98.31 59 LEU B N 1
ATOM 3005 C CA . LEU B 1 59 ? 8.508 24.672 23.969 1 98.31 59 LEU B CA 1
ATOM 3006 C C . LEU B 1 59 ? 7.289 25.516 23.641 1 98.31 59 LEU B C 1
ATOM 3008 O O . LEU B 1 59 ? 6.23 25.359 24.25 1 98.31 59 LEU B O 1
ATOM 3012 N N . VAL B 1 60 ? 7.488 26.516 22.75 1 98.69 60 VAL B N 1
ATOM 3013 C CA . VAL B 1 60 ? 6.316 27.172 22.172 1 98.69 60 VAL B CA 1
ATOM 3014 C C . VAL B 1 60 ? 5.637 26.219 21.188 1 98.69 60 VAL B C 1
ATOM 3016 O O . VAL B 1 60 ? 6.273 25.719 20.25 1 98.69 60 VAL B O 1
ATOM 3019 N N . LEU B 1 61 ? 4.312 25.953 21.359 1 98.19 61 LEU B N 1
ATOM 3020 C CA . LEU B 1 61 ? 3.602 24.984 20.547 1 98.19 61 LEU B CA 1
ATOM 3021 C C . LEU B 1 61 ? 3.02 25.641 19.297 1 98.19 61 LEU B C 1
ATOM 3023 O O . LEU B 1 61 ? 3.244 26.828 19.047 1 98.19 61 LEU B O 1
ATOM 3027 N N . GLY B 1 62 ? 2.352 24.797 18.516 1 98.44 62 GLY B N 1
ATOM 3028 C CA . GLY B 1 62 ? 1.564 25.266 17.391 1 98.44 62 GLY B CA 1
ATOM 3029 C C . GLY B 1 62 ? 2.289 25.141 16.062 1 98.44 62 GLY B C 1
ATOM 3030 O O . GLY B 1 62 ? 3.432 25.594 15.922 1 98.44 62 GLY B O 1
ATOM 3031 N N . HIS B 1 63 ? 1.593 24.562 15.078 1 98.38 63 HIS B N 1
ATOM 3032 C CA . HIS B 1 63 ? 2.219 24.406 13.766 1 98.38 63 HIS B CA 1
ATOM 3033 C C . HIS B 1 63 ? 1.258 24.797 12.648 1 98.38 63 HIS B C 1
ATOM 3035 O O . HIS B 1 63 ? 1.646 24.844 11.484 1 98.38 63 HIS B O 1
ATOM 3041 N N . GLU B 1 64 ? 0.025 25.109 12.938 1 98.62 64 GLU B N 1
ATOM 3042 C CA . GLU B 1 64 ? -0.963 25.609 11.992 1 98.62 64 GLU B CA 1
ATOM 3043 C C . GLU B 1 64 ? -1.13 27.125 12.133 1 98.62 64 GLU B C 1
ATOM 3045 O O . GLU B 1 64 ? -1.57 27.609 13.172 1 98.62 64 GLU B O 1
ATOM 3050 N N . PHE B 1 65 ? -0.847 27.875 10.977 1 98.81 65 PHE B N 1
ATOM 3051 C CA . PHE B 1 65 ? -0.963 29.312 11.188 1 98.81 65 PHE B CA 1
ATOM 3052 C C . PHE B 1 65 ? -1.051 30.047 9.859 1 98.81 65 PHE B C 1
ATOM 3054 O O . PHE B 1 65 ? -0.772 29.484 8.805 1 98.81 65 PHE B O 1
ATOM 3061 N N . VAL B 1 66 ? -1.509 31.266 9.938 1 98.81 66 VAL B N 1
ATOM 3062 C CA . VAL B 1 66 ? -1.367 32.281 8.906 1 98.81 66 VAL B CA 1
ATOM 3063 C C . VAL B 1 66 ? -0.908 33.594 9.539 1 98.81 66 VAL B C 1
ATOM 3065 O O . VAL B 1 66 ? -1.273 33.906 10.68 1 98.81 66 VAL B O 1
ATOM 3068 N N . GLY B 1 67 ? -0.099 34.281 8.875 1 98.75 67 GLY B N 1
ATOM 3069 C CA . GLY B 1 67 ? 0.394 35.562 9.359 1 98.75 67 GLY B CA 1
ATOM 3070 C C . GLY B 1 67 ? 0.928 36.469 8.258 1 98.75 67 GLY B C 1
ATOM 3071 O O . GLY B 1 67 ? 0.642 36.25 7.074 1 98.75 67 GLY B O 1
ATOM 3072 N N . GLN B 1 68 ? 1.583 37.5 8.727 1 98.75 68 GLN B N 1
ATOM 3073 C CA . GLN B 1 68 ? 2.182 38.469 7.816 1 98.75 68 GLN B CA 1
ATOM 3074 C C . GLN B 1 68 ? 3.682 38.594 8.062 1 98.75 68 GLN B C 1
ATOM 3076 O O . GLN B 1 68 ? 4.125 38.719 9.203 1 98.75 68 GLN B O 1
ATOM 3081 N N . VAL B 1 69 ? 4.426 38.594 6.926 1 98.88 69 VAL B N 1
ATOM 3082 C CA . VAL B 1 69 ? 5.871 38.75 7.047 1 98.88 69 VAL B CA 1
ATOM 3083 C C . VAL B 1 69 ? 6.195 40.156 7.523 1 98.88 69 VAL B C 1
ATOM 3085 O O . VAL B 1 69 ? 5.715 41.156 6.953 1 98.88 69 VAL B O 1
ATOM 3088 N N . VAL B 1 70 ? 7.07 40.281 8.547 1 98.75 70 VAL B N 1
ATOM 3089 C CA . VAL B 1 70 ? 7.383 41.594 9.078 1 98.75 70 VAL B CA 1
ATOM 3090 C C . VAL B 1 70 ? 8.883 41.875 8.953 1 98.75 70 VAL B C 1
ATOM 3092 O O . VAL B 1 70 ? 9.328 43 9.07 1 98.75 70 VAL B O 1
ATOM 3095 N N . GLU B 1 71 ? 9.641 40.812 8.781 1 98.69 71 GLU B N 1
ATOM 3096 C CA . GLU B 1 71 ? 11.078 40.938 8.562 1 98.69 71 GLU B CA 1
ATOM 3097 C C . GLU B 1 71 ? 11.602 39.75 7.719 1 98.69 71 GLU B C 1
ATOM 3099 O O . GLU B 1 71 ? 11.094 38.656 7.82 1 98.69 71 GLU B O 1
ATOM 3104 N N . THR B 1 72 ? 12.578 40.031 6.824 1 98.62 72 THR B N 1
ATOM 3105 C CA . THR B 1 72 ? 13.227 39 6.039 1 98.62 72 THR B CA 1
ATOM 3106 C C . THR B 1 72 ? 14.742 39.031 6.258 1 98.62 72 THR B C 1
ATOM 3108 O O . THR B 1 72 ? 15.328 40.094 6.414 1 98.62 72 THR B O 1
ATOM 3111 N N . GLY B 1 73 ? 15.312 37.812 6.34 1 98.38 73 GLY B N 1
ATOM 3112 C CA . GLY B 1 73 ? 16.766 37.75 6.336 1 98.38 73 GLY B CA 1
ATOM 3113 C C . GLY B 1 73 ? 17.375 38.312 5.059 1 98.38 73 GLY B C 1
ATOM 3114 O O . GLY B 1 73 ? 16.719 38.375 4.027 1 98.38 73 GLY B O 1
ATOM 3115 N N . ARG B 1 74 ? 18.672 38.562 5.137 1 97.75 74 ARG B N 1
ATOM 3116 C CA . ARG B 1 74 ? 19.375 39.281 4.059 1 97.75 74 ARG B CA 1
ATOM 3117 C C . ARG B 1 74 ? 19.422 38.406 2.799 1 97.75 74 ARG B C 1
ATOM 3119 O O . ARG B 1 74 ? 19.562 38.938 1.691 1 97.75 74 ARG B O 1
ATOM 3126 N N . ASP B 1 75 ? 19.297 37.094 2.904 1 98.06 75 ASP B N 1
ATOM 3127 C CA . ASP B 1 75 ? 19.453 36.188 1.75 1 98.06 75 ASP B CA 1
ATOM 3128 C C . ASP B 1 75 ? 18.094 35.844 1.148 1 98.06 75 ASP B C 1
ATOM 3130 O O . ASP B 1 75 ? 18.016 35.125 0.14 1 98.06 75 ASP B O 1
ATOM 3134 N N . VAL B 1 76 ? 17 36.312 1.755 1 98.31 76 VAL B N 1
ATOM 3135 C CA . VAL B 1 76 ? 15.656 36.031 1.281 1 98.31 76 VAL B CA 1
ATOM 3136 C C . VAL B 1 76 ? 15.273 37 0.172 1 98.31 76 VAL B C 1
ATOM 3138 O O . VAL B 1 76 ? 15.273 38.219 0.38 1 98.31 76 VAL B O 1
ATOM 3141 N N . THR B 1 77 ? 14.969 36.5 -1.006 1 96.25 77 THR B N 1
ATOM 3142 C CA . THR B 1 77 ? 14.719 37.375 -2.135 1 96.25 77 THR B CA 1
ATOM 3143 C C . THR B 1 77 ? 13.289 37.219 -2.643 1 96.25 77 THR B C 1
ATOM 3145 O O . THR B 1 77 ? 12.742 38.125 -3.281 1 96.25 77 THR B O 1
ATOM 3148 N N . GLU B 1 78 ? 12.594 36.156 -2.365 1 94.94 78 GLU B N 1
ATOM 3149 C CA . GLU B 1 78 ? 11.328 35.844 -3.023 1 94.94 78 GLU B CA 1
ATOM 3150 C C . GLU B 1 78 ? 10.141 36.156 -2.123 1 94.94 78 GLU B C 1
ATOM 3152 O O . GLU B 1 78 ? 8.984 36.094 -2.559 1 94.94 78 GLU B O 1
ATOM 3157 N N . ILE B 1 79 ? 10.289 36.438 -0.897 1 98.31 79 ILE B N 1
ATOM 3158 C CA . ILE B 1 79 ? 9.281 36.781 0.105 1 98.31 79 ILE B CA 1
ATOM 3159 C C . ILE B 1 79 ? 9.508 38.188 0.598 1 98.31 79 ILE B C 1
ATOM 3161 O O . ILE B 1 79 ? 10.648 38.594 0.838 1 98.31 79 ILE B O 1
ATOM 3165 N N . ARG B 1 80 ? 8.484 38.969 0.778 1 98 80 ARG B N 1
ATOM 3166 C CA . ARG B 1 80 ? 8.609 40.375 1.147 1 98 80 ARG B CA 1
ATOM 3167 C C . ARG B 1 80 ? 7.844 40.656 2.43 1 98 80 ARG B C 1
ATOM 3169 O O . ARG B 1 80 ? 6.848 40 2.732 1 98 80 ARG B O 1
ATOM 3176 N N . VAL B 1 81 ? 8.367 41.688 3.084 1 98.56 81 VAL B N 1
ATOM 3177 C CA . VAL B 1 81 ? 7.617 42.219 4.215 1 98.56 81 VAL B CA 1
ATOM 3178 C C . VAL B 1 81 ? 6.215 42.625 3.764 1 98.56 81 VAL B C 1
ATOM 3180 O O . VAL B 1 81 ? 6.055 43.25 2.719 1 98.56 81 VAL B O 1
ATOM 3183 N N . GLY B 1 82 ? 5.211 42.188 4.484 1 98.31 82 GLY B N 1
ATOM 3184 C CA . GLY B 1 82 ? 3.83 42.469 4.129 1 98.31 82 GLY B CA 1
ATOM 3185 C C . GLY B 1 82 ? 3.104 41.312 3.523 1 98.31 82 GLY B C 1
ATOM 3186 O O . GLY B 1 82 ? 1.872 41.281 3.482 1 98.31 82 GLY B O 1
ATOM 3187 N N . ASP B 1 83 ? 3.826 40.312 2.959 1 98.5 83 ASP B N 1
ATOM 3188 C CA . ASP B 1 83 ? 3.217 39.125 2.373 1 98.5 83 ASP B CA 1
ATOM 3189 C C . ASP B 1 83 ? 2.391 38.344 3.408 1 98.5 83 ASP B C 1
ATOM 3191 O O . ASP B 1 83 ? 2.812 38.188 4.555 1 98.5 83 ASP B O 1
ATOM 3195 N N . ARG B 1 84 ? 1.157 37.938 3.004 1 98.5 84 ARG B N 1
ATOM 3196 C CA . ARG B 1 84 ? 0.372 36.969 3.793 1 98.5 84 ARG B CA 1
ATOM 3197 C C . ARG B 1 84 ? 0.842 35.562 3.559 1 98.5 84 ARG B C 1
ATOM 3199 O O . ARG B 1 84 ? 0.938 35.094 2.416 1 98.5 84 ARG B O 1
ATOM 3206 N N . VAL B 1 85 ? 1.137 34.844 4.723 1 98.75 85 VAL B N 1
ATOM 3207 C CA . VAL B 1 85 ? 1.82 33.594 4.508 1 98.75 85 VAL B CA 1
ATOM 3208 C C . VAL B 1 85 ? 1.287 32.531 5.488 1 98.75 85 VAL B C 1
ATOM 3210 O O . VAL B 1 85 ? 0.853 32.875 6.59 1 98.75 85 VAL B O 1
ATOM 3213 N N . SER B 1 86 ? 1.162 31.328 5.047 1 98.62 86 SER B N 1
ATOM 3214 C CA . SER B 1 86 ? 1.195 30.125 5.883 1 98.62 86 SER B CA 1
ATOM 3215 C C . SER B 1 86 ? 2.551 29.438 5.805 1 98.62 86 SER B C 1
ATOM 3217 O O . SER B 1 86 ? 3.482 29.953 5.184 1 98.62 86 SER B O 1
ATOM 3219 N N . GLY B 1 87 ? 2.701 28.359 6.52 1 98 87 GLY B N 1
ATOM 3220 C CA . GLY B 1 87 ? 4.004 27.719 6.523 1 98 87 GLY B CA 1
ATOM 3221 C C . GLY B 1 87 ? 3.928 26.203 6.648 1 98 87 GLY B C 1
ATOM 3222 O O . GLY B 1 87 ? 3.074 25.672 7.363 1 98 87 GLY B O 1
ATOM 3223 N N . GLU B 1 88 ? 4.848 25.562 5.953 1 97.69 88 GLU B N 1
ATOM 3224 C CA . GLU B 1 88 ? 5.039 24.125 6.105 1 97.69 88 GLU B CA 1
ATOM 3225 C C . GLU B 1 88 ? 5.688 23.797 7.449 1 97.69 88 GLU B C 1
ATOM 3227 O O . GLU B 1 88 ? 6.793 24.266 7.742 1 97.69 88 GLU B O 1
ATOM 3232 N N . GLY B 1 89 ? 5.004 22.953 8.195 1 97 89 GLY B N 1
ATOM 3233 C CA . GLY B 1 89 ? 5.445 22.688 9.547 1 97 89 GLY B CA 1
ATOM 3234 C C . GLY B 1 89 ? 6.555 21.641 9.617 1 97 89 GLY B C 1
ATOM 3235 O O . GLY B 1 89 ? 7.188 21.469 10.656 1 97 89 GLY B O 1
ATOM 3236 N N . HIS B 1 90 ? 6.781 20.922 8.547 1 97.06 90 HIS B N 1
ATOM 3237 C CA . HIS B 1 90 ? 7.879 19.953 8.484 1 97.06 90 HIS B CA 1
ATOM 3238 C C . HIS B 1 90 ? 9.148 20.609 7.945 1 97.06 90 HIS B C 1
ATOM 3240 O O . HIS B 1 90 ? 9.203 21.016 6.785 1 97.06 90 HIS B O 1
ATOM 3246 N N . LEU B 1 91 ? 10.102 20.719 8.773 1 97.62 91 LEU B N 1
ATOM 3247 C CA . LEU B 1 91 ? 11.414 21.219 8.367 1 97.62 91 LEU B CA 1
ATOM 3248 C C . LEU B 1 91 ? 12.359 20.062 8.055 1 97.62 91 LEU B C 1
ATOM 3250 O O . LEU B 1 91 ? 12.617 19.219 8.906 1 97.62 91 LEU B O 1
ATOM 3254 N N . VAL B 1 92 ? 12.898 20.078 6.852 1 97.56 92 VAL B N 1
ATOM 3255 C CA . VAL B 1 92 ? 13.617 18.906 6.363 1 97.56 92 VAL B CA 1
ATOM 3256 C C . VAL B 1 92 ? 15.109 19.203 6.309 1 97.56 92 VAL B C 1
ATOM 3258 O O . VAL B 1 92 ? 15.523 20.359 6.43 1 97.56 92 VAL B O 1
ATOM 3261 N N . CYS B 1 93 ? 15.977 18.219 6.141 1 96.38 93 CYS B N 1
ATOM 3262 C CA . CYS B 1 93 ? 17.422 18.359 6.246 1 96.38 93 CYS B CA 1
ATOM 3263 C C . CYS B 1 93 ? 18.016 18.953 4.969 1 96.38 93 CYS B C 1
ATOM 3265 O O . CYS B 1 93 ? 19.078 19.578 5 1 96.38 93 CYS B O 1
ATOM 3267 N N . GLY B 1 94 ? 17.406 18.703 3.842 1 96.06 94 GLY B N 1
ATOM 3268 C CA . GLY B 1 94 ? 17.859 19.25 2.566 1 96.06 94 GLY B CA 1
ATOM 3269 C C . GLY B 1 94 ? 19.016 18.484 1.962 1 96.06 94 GLY B C 1
ATOM 3270 O O . GLY B 1 94 ? 19.453 18.781 0.846 1 96.06 94 GLY B O 1
ATOM 3271 N N . LYS B 1 95 ? 19.5 17.406 2.705 1 95.06 95 LYS B N 1
ATOM 3272 C CA . LYS B 1 95 ? 20.734 16.797 2.23 1 95.06 95 LYS B CA 1
ATOM 3273 C C . LYS B 1 95 ? 20.594 15.281 2.09 1 95.06 95 LYS B C 1
ATOM 3275 O O . LYS B 1 95 ? 21.438 14.617 1.5 1 95.06 95 LYS B O 1
ATOM 3280 N N . CYS B 1 96 ? 19.594 14.68 2.646 1 94.62 96 CYS B N 1
ATOM 3281 C CA . CYS B 1 96 ? 19.422 13.242 2.504 1 94.62 96 CYS B CA 1
ATOM 3282 C C . CYS B 1 96 ? 18.984 12.883 1.093 1 94.62 96 CYS B C 1
ATOM 3284 O O . CYS B 1 96 ? 18.656 13.766 0.296 1 94.62 96 CYS B O 1
ATOM 3286 N N . ARG B 1 97 ? 18.906 11.57 0.774 1 94.19 97 ARG B N 1
ATOM 3287 C CA . ARG B 1 97 ? 18.562 11.086 -0.56 1 94.19 97 ARG B CA 1
ATOM 3288 C C . ARG B 1 97 ? 17.203 11.609 -1.002 1 94.19 97 ARG B C 1
ATOM 3290 O O . ARG B 1 97 ? 17.062 12.094 -2.123 1 94.19 97 ARG B O 1
ATOM 3297 N N . ASN B 1 98 ? 16.234 11.586 -0.153 1 96.38 98 ASN B N 1
ATOM 3298 C CA . ASN B 1 98 ? 14.875 12.039 -0.475 1 96.38 98 ASN B CA 1
ATOM 3299 C C . ASN B 1 98 ? 14.828 13.547 -0.694 1 96.38 98 ASN B C 1
ATOM 3301 O O . ASN B 1 98 ? 14.211 14.023 -1.646 1 96.38 98 ASN B O 1
ATOM 3305 N N . CYS B 1 99 ? 15.477 14.289 0.136 1 96.12 99 CYS B N 1
ATOM 3306 C CA . CYS B 1 99 ? 15.492 15.742 -0.008 1 96.12 99 CYS B CA 1
ATOM 3307 C C . CYS B 1 99 ? 16.156 16.156 -1.321 1 96.12 99 CYS B C 1
ATOM 3309 O O . CYS B 1 99 ? 15.641 17.016 -2.033 1 96.12 99 CYS B O 1
ATOM 3311 N N . LEU B 1 100 ? 17.25 15.477 -1.615 1 95.62 100 LEU B N 1
ATOM 3312 C CA . LEU B 1 100 ? 17.984 15.82 -2.834 1 95.62 100 LEU B CA 1
ATOM 3313 C C . LEU B 1 100 ? 17.172 15.438 -4.07 1 95.62 100 LEU B C 1
ATOM 3315 O O . LEU B 1 100 ? 17.312 16.062 -5.125 1 95.62 100 LEU B O 1
ATOM 3319 N N . ALA B 1 101 ? 16.328 14.453 -3.936 1 94.62 101 ALA B N 1
ATOM 3320 C CA . ALA B 1 101 ? 15.508 13.992 -5.043 1 94.62 101 ALA B CA 1
ATOM 3321 C C . ALA B 1 101 ? 14.211 14.797 -5.141 1 94.62 101 ALA B C 1
ATOM 3323 O O . ALA B 1 101 ? 13.359 14.516 -5.984 1 94.62 101 ALA B O 1
ATOM 3324 N N . GLY B 1 102 ? 13.984 15.727 -4.281 1 94.69 102 GLY B N 1
ATOM 3325 C CA . GLY B 1 102 ? 12.789 16.562 -4.301 1 94.69 102 GLY B CA 1
ATOM 3326 C C . GLY B 1 102 ? 11.625 15.945 -3.543 1 94.69 102 GLY B C 1
ATOM 3327 O O . GLY B 1 102 ? 10.516 16.484 -3.551 1 94.69 102 GLY B O 1
ATOM 3328 N N . ARG B 1 103 ? 11.844 14.789 -2.957 1 96.31 103 ARG B N 1
ATOM 3329 C CA . ARG B 1 103 ? 10.82 14.164 -2.125 1 96.31 103 ARG B CA 1
ATOM 3330 C C . ARG B 1 103 ? 11 14.547 -0.659 1 96.31 103 ARG B C 1
ATOM 3332 O O . ARG B 1 103 ? 11.109 13.672 0.205 1 96.31 103 ARG B O 1
ATOM 3339 N N . ARG B 1 104 ? 10.867 15.797 -0.373 1 96.06 104 ARG B N 1
ATOM 3340 C CA . ARG B 1 104 ? 11.219 16.359 0.926 1 96.06 104 ARG B CA 1
ATOM 3341 C C . ARG B 1 104 ? 10.266 15.859 2.014 1 96.06 104 ARG B C 1
ATOM 3343 O O . ARG B 1 104 ? 10.656 15.758 3.18 1 96.06 104 ARG B O 1
ATOM 3350 N N . HIS B 1 105 ? 9.016 15.57 1.584 1 96.12 105 HIS B N 1
ATOM 3351 C CA . HIS B 1 105 ? 8.031 15.078 2.541 1 96.12 105 HIS B CA 1
ATOM 3352 C C . HIS B 1 105 ? 8.445 13.719 3.1 1 96.12 105 HIS B C 1
ATOM 3354 O O . HIS B 1 105 ? 7.891 13.258 4.098 1 96.12 105 HIS B O 1
ATOM 3360 N N . LEU B 1 106 ? 9.484 13.07 2.516 1 97.69 106 LEU B N 1
ATOM 3361 C CA . LEU B 1 106 ? 9.961 11.766 2.941 1 97.69 106 LEU B CA 1
ATOM 3362 C C . LEU B 1 106 ? 11.266 11.891 3.721 1 97.69 106 LEU B C 1
ATOM 3364 O O . LEU B 1 106 ? 11.953 10.891 3.957 1 97.69 106 LEU B O 1
ATOM 3368 N N . CYS B 1 107 ? 11.664 13.078 4.117 1 97 107 CYS B N 1
ATOM 3369 C CA . CYS B 1 107 ? 12.891 13.273 4.887 1 97 107 CYS B CA 1
ATOM 3370 C C . CYS B 1 107 ? 12.82 12.547 6.223 1 97 107 CYS B C 1
ATOM 3372 O O . CYS B 1 107 ? 11.859 12.711 6.973 1 97 107 CYS B O 1
ATOM 3374 N N . ARG B 1 108 ? 13.82 11.773 6.535 1 94.31 108 ARG B N 1
ATOM 3375 C CA . ARG B 1 108 ? 13.844 11.008 7.781 1 94.31 108 ARG B CA 1
ATOM 3376 C C . ARG B 1 108 ? 14.273 11.883 8.953 1 94.31 108 ARG B C 1
ATOM 3378 O O . ARG B 1 108 ? 14.133 11.492 10.109 1 94.31 108 ARG B O 1
ATOM 3385 N N . ALA B 1 109 ? 14.805 13.062 8.672 1 95.31 109 ALA B N 1
ATOM 3386 C CA . ALA B 1 109 ? 15.312 13.953 9.703 1 95.31 109 ALA B CA 1
ATOM 3387 C C . ALA B 1 109 ? 14.406 15.172 9.867 1 95.31 109 ALA B C 1
ATOM 3389 O O . ALA B 1 109 ? 14.883 16.266 10.188 1 95.31 109 ALA B O 1
ATOM 3390 N N . THR B 1 110 ? 13.219 15.008 9.641 1 96.56 110 THR B N 1
ATOM 3391 C CA . THR B 1 110 ? 12.25 16.094 9.695 1 96.56 110 THR B CA 1
ATOM 3392 C C . THR B 1 110 ? 12.094 16.609 11.125 1 96.56 110 THR B C 1
ATOM 3394 O O . THR B 1 110 ? 12.07 15.82 12.07 1 96.56 110 THR B O 1
ATOM 3397 N N . VAL B 1 111 ? 12.102 17.891 11.312 1 96.81 111 VAL B N 1
ATOM 3398 C CA . VAL B 1 111 ? 11.797 18.547 12.578 1 96.81 111 VAL B CA 1
ATOM 3399 C C . VAL B 1 111 ? 10.453 19.266 12.477 1 96.81 111 VAL B C 1
ATOM 3401 O O . VAL B 1 111 ? 10.234 20.062 11.555 1 96.81 111 VAL B O 1
ATOM 3404 N N . GLY B 1 112 ? 9.594 19.047 13.414 1 97 112 GLY B N 1
ATOM 3405 C CA . GLY B 1 112 ? 8.266 19.641 13.375 1 97 112 GLY B CA 1
ATOM 3406 C C . GLY B 1 112 ? 8.195 21 14.055 1 97 112 GLY B C 1
ATOM 3407 O O . GLY B 1 112 ? 8.711 21.172 15.164 1 97 112 GLY B O 1
ATOM 3408 N N . LEU B 1 113 ? 7.605 21.922 13.359 1 98.12 113 LEU B N 1
ATOM 3409 C CA . LEU B 1 113 ? 7.293 23.219 13.984 1 98.12 113 LEU B CA 1
ATOM 3410 C C . LEU B 1 113 ? 6.344 23.031 15.164 1 98.12 113 LEU B C 1
ATOM 3412 O O . LEU B 1 113 ? 5.324 22.344 15.047 1 98.12 113 LEU B O 1
ATOM 3416 N N . GLY B 1 114 ? 6.664 23.578 16.328 1 98.06 114 GLY B N 1
ATOM 3417 C CA . GLY B 1 114 ? 5.816 23.438 17.5 1 98.06 114 GLY B CA 1
ATOM 3418 C C . GLY B 1 114 ? 5.949 22.078 18.188 1 98.06 114 GLY B C 1
ATOM 3419 O O . GLY B 1 114 ? 5.172 21.75 19.078 1 98.06 114 GLY B O 1
ATOM 3420 N N . VAL B 1 115 ? 6.871 21.219 17.75 1 96.88 115 VAL B N 1
ATOM 3421 C CA . VAL B 1 115 ? 7.117 19.891 18.312 1 96.88 115 VAL B CA 1
ATOM 3422 C C . VAL B 1 115 ? 8.602 19.734 18.609 1 96.88 115 VAL B C 1
ATOM 3424 O O . VAL B 1 115 ? 9 19.562 19.766 1 96.88 115 VAL B O 1
ATOM 3427 N N . GLY B 1 116 ? 9.391 19.859 17.562 1 96.06 116 GLY B N 1
ATOM 3428 C CA . GLY B 1 116 ? 10.836 19.734 17.719 1 96.06 116 GLY B CA 1
ATOM 3429 C C . GLY B 1 116 ? 11.531 21.078 17.797 1 96.06 116 GLY B C 1
ATOM 3430 O O . GLY B 1 116 ? 12.727 21.156 18.109 1 96.06 116 GLY B O 1
ATOM 3431 N N . ARG B 1 117 ? 10.859 22.094 17.5 1 96.56 117 ARG B N 1
ATOM 3432 C CA . ARG B 1 117 ? 11.297 23.469 17.656 1 96.56 117 ARG B CA 1
ATOM 3433 C C . ARG B 1 117 ? 10.125 24.391 17.969 1 96.56 117 ARG B C 1
ATOM 3435 O O . ARG B 1 117 ? 8.961 23.984 17.812 1 96.56 117 ARG B O 1
ATOM 3442 N N . ASP B 1 118 ? 10.391 25.578 18.312 1 98.25 118 ASP B N 1
ATOM 3443 C CA . ASP B 1 118 ? 9.336 26.516 18.719 1 98.25 118 ASP B CA 1
ATOM 3444 C C . ASP B 1 118 ? 8.383 26.797 17.562 1 98.25 118 ASP B C 1
ATOM 3446 O O . ASP B 1 118 ? 8.805 26.969 16.422 1 98.25 118 ASP B O 1
ATOM 3450 N N . GLY B 1 119 ? 7.059 26.938 17.969 1 98.56 119 GLY B N 1
ATOM 3451 C CA . GLY B 1 119 ? 6.027 26.984 16.953 1 98.56 119 GLY B CA 1
ATOM 3452 C C . GLY B 1 119 ? 5.293 28.312 16.906 1 98.56 119 GLY B C 1
ATOM 3453 O O . GLY B 1 119 ? 5.883 29.375 17.188 1 98.56 119 GLY B O 1
ATOM 3454 N N . ALA B 1 120 ? 4.102 28.25 16.453 1 98.75 120 ALA B N 1
ATOM 3455 C CA . ALA B 1 120 ? 3.4 29.438 15.977 1 98.75 120 ALA B CA 1
ATOM 3456 C C . ALA B 1 120 ? 2.363 29.906 17 1 98.75 120 ALA B C 1
ATOM 3458 O O . ALA B 1 120 ? 1.698 30.922 16.797 1 98.75 120 ALA B O 1
ATOM 3459 N N . PHE B 1 121 ? 2.154 29.141 18.109 1 98.81 121 PHE B N 1
ATOM 3460 C CA . PHE B 1 121 ? 1.291 29.688 19.156 1 98.81 121 PHE B CA 1
ATOM 3461 C C . PHE B 1 121 ? 1.973 30.844 19.875 1 98.81 121 PHE B C 1
ATOM 3463 O O . PHE B 1 121 ? 2.281 30.75 21.062 1 98.81 121 PHE B O 1
ATOM 3470 N N . ALA B 1 122 ? 2.16 31.922 19.188 1 98.81 122 ALA B N 1
ATOM 3471 C CA . ALA B 1 122 ? 2.873 33.094 19.641 1 98.81 122 ALA B CA 1
ATOM 3472 C C . ALA B 1 122 ? 2.559 34.312 18.734 1 98.81 122 ALA B C 1
ATOM 3474 O O . ALA B 1 122 ? 1.989 34.156 17.656 1 98.81 122 ALA B O 1
ATOM 3475 N N . GLU B 1 123 ? 2.945 35.438 19.219 1 98.81 123 GLU B N 1
ATOM 3476 C CA . GLU B 1 123 ? 2.713 36.625 18.422 1 98.81 123 GLU B CA 1
ATOM 3477 C C . GLU B 1 123 ? 3.557 36.625 17.156 1 98.81 123 GLU B C 1
ATOM 3479 O O . GLU B 1 123 ? 3.137 37.156 16.125 1 98.81 123 GLU B O 1
ATOM 3484 N N . TYR B 1 124 ? 4.77 36.031 17.234 1 98.81 124 TYR B N 1
ATOM 3485 C CA . TYR B 1 124 ? 5.66 35.906 16.078 1 98.81 124 TYR B CA 1
ATOM 3486 C C . TYR B 1 124 ? 6.223 34.5 15.953 1 98.81 124 TYR B C 1
ATOM 3488 O O . TYR B 1 124 ? 6.395 33.812 16.953 1 98.81 124 TYR B O 1
ATOM 3496 N N . VAL B 1 125 ? 6.547 34.125 14.773 1 98.81 125 VAL B N 1
ATOM 3497 C CA . VAL B 1 125 ? 7.227 32.875 14.516 1 98.81 125 VAL B CA 1
ATOM 3498 C C . VAL B 1 125 ? 8.281 33.062 13.43 1 98.81 125 VAL B C 1
ATOM 3500 O O . VAL B 1 125 ? 8.07 33.812 12.477 1 98.81 125 VAL B O 1
ATOM 3503 N N . ALA B 1 126 ? 9.414 32.5 13.633 1 98.75 126 ALA B N 1
ATOM 3504 C CA . ALA B 1 126 ? 10.477 32.469 12.633 1 98.75 126 ALA B CA 1
ATOM 3505 C C . ALA B 1 126 ? 10.461 31.188 11.828 1 98.75 126 ALA B C 1
ATOM 3507 O O . ALA B 1 126 ? 10.273 30.094 12.391 1 98.75 126 ALA B O 1
ATOM 3508 N N . LEU B 1 127 ? 10.609 31.266 10.539 1 98.44 127 LEU B N 1
ATOM 3509 C CA . LEU B 1 127 ? 10.648 30.109 9.641 1 98.44 127 LEU B CA 1
ATOM 3510 C C . LEU B 1 127 ? 11.695 30.312 8.547 1 98.44 127 LEU B C 1
ATOM 3512 O O . LEU B 1 127 ? 11.891 31.422 8.062 1 98.44 127 LEU B O 1
ATOM 3516 N N . PRO B 1 128 ? 12.391 29.172 8.203 1 98.06 128 PRO B N 1
ATOM 3517 C CA . PRO B 1 128 ? 13.148 29.312 6.957 1 98.06 128 PRO B CA 1
ATOM 3518 C C . PRO B 1 128 ? 12.266 29.719 5.777 1 98.06 128 PRO B C 1
ATOM 3520 O O . PRO B 1 128 ? 11.133 29.25 5.652 1 98.06 128 PRO B O 1
ATOM 3523 N N . ALA B 1 129 ? 12.812 30.609 4.934 1 98.38 129 ALA B N 1
ATOM 3524 C CA . ALA B 1 129 ? 12.07 31.047 3.758 1 98.38 129 ALA B CA 1
ATOM 3525 C C . ALA B 1 129 ? 11.578 29.859 2.943 1 98.38 129 ALA B C 1
ATOM 3527 O O . ALA B 1 129 ? 10.492 29.906 2.352 1 98.38 129 ALA B O 1
ATOM 3528 N N . SER B 1 130 ? 12.281 28.75 2.963 1 96.62 130 SER B N 1
ATOM 3529 C CA . SER B 1 130 ? 11.977 27.562 2.178 1 96.62 130 SER B CA 1
ATOM 3530 C C . SER B 1 130 ? 10.727 26.859 2.709 1 96.62 130 SER B C 1
ATOM 3532 O O . SER B 1 130 ? 10.156 26 2.033 1 96.62 130 SER B O 1
ATOM 3534 N N . ASN B 1 131 ? 10.242 27.203 3.873 1 97.81 131 ASN B N 1
ATOM 3535 C CA . ASN B 1 131 ? 9.07 26.578 4.461 1 97.81 131 ASN B CA 1
ATOM 3536 C C . ASN B 1 131 ? 7.844 27.484 4.395 1 97.81 131 ASN B C 1
ATOM 3538 O O . ASN B 1 131 ? 6.777 27.141 4.91 1 97.81 131 ASN B O 1
ATOM 3542 N N . VAL B 1 132 ? 7.98 28.609 3.752 1 98.38 132 VAL B N 1
ATOM 3543 C CA . VAL B 1 132 ? 6.906 29.609 3.746 1 98.38 132 VAL B CA 1
ATOM 3544 C C . VAL B 1 132 ? 6.051 29.422 2.496 1 98.38 132 VAL B C 1
ATOM 3546 O O . VAL B 1 132 ? 6.574 29.219 1.399 1 98.38 132 VAL B O 1
ATOM 3549 N N . TRP B 1 133 ? 4.762 29.469 2.611 1 98.19 133 TRP B N 1
ATOM 3550 C CA . TRP B 1 133 ? 3.811 29.531 1.509 1 98.19 133 TRP B CA 1
ATOM 3551 C C . TRP B 1 133 ? 3.174 30.922 1.422 1 98.19 133 TRP B C 1
ATOM 3553 O O . TRP B 1 133 ? 2.463 31.344 2.336 1 98.19 133 TRP B O 1
ATOM 3563 N N . VAL B 1 134 ? 3.43 31.594 0.381 1 98.25 134 VAL B N 1
ATOM 3564 C CA . VAL B 1 134 ? 2.861 32.906 0.186 1 98.25 134 VAL B CA 1
ATOM 3565 C C . VAL B 1 134 ? 1.488 32.812 -0.474 1 98.25 134 VAL B C 1
ATOM 3567 O O . VAL B 1 134 ? 1.361 32.219 -1.56 1 98.25 134 VAL B O 1
ATOM 3570 N N . HIS B 1 135 ? 0.47 33.312 0.173 1 97.75 135 HIS B N 1
ATOM 3571 C CA . HIS B 1 135 ? -0.86 33.344 -0.423 1 97.75 135 HIS B CA 1
ATOM 3572 C C . HIS B 1 135 ? -0.961 34.469 -1.473 1 97.75 135 HIS B C 1
ATOM 3574 O O . HIS B 1 135 ? -1.229 35.625 -1.142 1 97.75 135 HIS B O 1
ATOM 3580 N N . ARG B 1 136 ? -0.867 34.062 -2.672 1 93.94 136 ARG B N 1
ATOM 3581 C CA . ARG B 1 136 ? -0.895 35.031 -3.764 1 93.94 136 ARG B CA 1
ATOM 3582 C C . ARG B 1 136 ? -2.328 35.406 -4.141 1 93.94 136 ARG B C 1
ATOM 3584 O O . ARG B 1 136 ? -2.572 36.438 -4.758 1 93.94 136 ARG B O 1
ATOM 3591 N N . VAL B 1 137 ? -3.191 34.531 -3.818 1 91.44 137 VAL B N 1
ATOM 3592 C CA . VAL B 1 137 ? -4.617 34.781 -3.986 1 91.44 137 VAL B CA 1
ATOM 3593 C C . VAL B 1 137 ? -5.285 34.906 -2.619 1 91.44 137 VAL B C 1
ATOM 3595 O O . VAL B 1 137 ? -4.883 34.25 -1.661 1 91.44 137 VAL B O 1
ATOM 3598 N N . ALA B 1 138 ? -6.301 35.75 -2.635 1 90.62 138 ALA B N 1
ATOM 3599 C CA . ALA B 1 138 ? -6.98 36 -1.367 1 90.62 138 ALA B CA 1
ATOM 3600 C C . ALA B 1 138 ? -7.613 34.719 -0.822 1 90.62 138 ALA B C 1
ATOM 3602 O O . ALA B 1 138 ? -8.266 33.969 -1.561 1 90.62 138 ALA B O 1
ATOM 3603 N N . VAL B 1 139 ? -7.363 34.406 0.41 1 95.19 139 VAL B N 1
ATOM 3604 C CA . VAL B 1 139 ? -7.93 33.281 1.146 1 95.19 139 VAL B CA 1
ATOM 3605 C C . VAL B 1 139 ? -8.398 33.75 2.523 1 95.19 139 VAL B C 1
ATOM 3607 O O . VAL B 1 139 ? -7.754 34.594 3.15 1 95.19 139 VAL B O 1
ATOM 3610 N N . ASP B 1 140 ? -9.578 33.281 2.857 1 97 140 ASP B N 1
ATOM 3611 C CA . ASP B 1 140 ? -10.047 33.562 4.211 1 97 140 ASP B CA 1
ATOM 3612 C C . ASP B 1 140 ? -8.969 33.219 5.242 1 97 140 ASP B C 1
ATOM 3614 O O . ASP B 1 140 ? -8.328 32.156 5.16 1 97 140 ASP B O 1
ATOM 3618 N N . LEU B 1 141 ? -8.742 34.062 6.258 1 97.69 141 LEU B N 1
ATOM 3619 C CA . LEU B 1 141 ? -7.656 33.938 7.215 1 97.69 141 LEU B CA 1
ATOM 3620 C C . LEU B 1 141 ? -7.812 32.656 8.023 1 97.69 141 LEU B C 1
ATOM 3622 O O . LEU B 1 141 ? -6.824 31.969 8.32 1 97.69 141 LEU B O 1
ATOM 3626 N N . ASP B 1 142 ? -9.031 32.344 8.398 1 98.25 142 ASP B N 1
ATOM 3627 C CA . ASP B 1 142 ? -9.242 31.109 9.172 1 98.25 142 ASP B CA 1
ATOM 3628 C C . ASP B 1 142 ? -8.906 29.875 8.344 1 98.25 142 ASP B C 1
ATOM 3630 O O . ASP B 1 142 ? -8.32 28.922 8.852 1 98.25 142 ASP B O 1
ATOM 3634 N N . VAL B 1 143 ? -9.266 29.891 7.066 1 98.19 143 VAL B N 1
ATOM 3635 C CA . VAL B 1 143 ? -8.953 28.781 6.168 1 98.19 143 VAL B CA 1
ATOM 3636 C C . VAL B 1 143 ? -7.445 28.703 5.945 1 98.19 143 VAL B C 1
ATOM 3638 O O . VAL B 1 143 ? -6.859 27.625 6.004 1 98.19 143 VAL B O 1
ATOM 3641 N N . ALA B 1 144 ? -6.809 29.875 5.766 1 98.31 144 ALA B N 1
ATOM 3642 C CA . ALA B 1 144 ? -5.363 29.922 5.57 1 98.31 144 ALA B CA 1
ATOM 3643 C C . ALA B 1 144 ? -4.629 29.359 6.777 1 98.31 144 ALA B C 1
ATOM 3645 O O . ALA B 1 144 ? -3.588 28.703 6.629 1 98.31 144 ALA B O 1
ATOM 3646 N N . ALA B 1 145 ? -5.18 29.531 7.973 1 98.56 145 ALA B N 1
ATOM 3647 C CA . ALA B 1 145 ? -4.543 29.094 9.211 1 98.56 145 ALA B CA 1
ATOM 3648 C C . ALA B 1 145 ? -4.5 27.562 9.305 1 98.56 145 ALA B C 1
ATOM 3650 O O . ALA B 1 145 ? -3.701 27 10.055 1 98.56 145 ALA B O 1
ATOM 3651 N N . ILE B 1 146 ? -5.387 26.891 8.562 1 98.25 146 ILE B N 1
ATOM 3652 C CA . ILE B 1 146 ? -5.434 25.438 8.695 1 98.25 146 ILE B CA 1
ATOM 3653 C C . ILE B 1 146 ? -4.934 24.797 7.406 1 98.25 146 ILE B C 1
ATOM 3655 O O . ILE B 1 146 ? -5.312 23.656 7.086 1 98.25 146 ILE B O 1
ATOM 3659 N N . PHE B 1 147 ? -4.043 25.469 6.656 1 97.75 147 PHE B N 1
ATOM 3660 C CA . PHE B 1 147 ? -3.471 24.922 5.43 1 97.75 147 PHE B CA 1
ATOM 3661 C C . PHE B 1 147 ? -2.648 23.672 5.73 1 97.75 147 PHE B C 1
ATOM 3663 O O . PHE B 1 147 ? -2.643 22.719 4.941 1 97.75 147 PHE B O 1
ATOM 3670 N N . ASP B 1 148 ? -1.978 23.672 6.832 1 97.12 148 ASP B N 1
ATOM 3671 C CA . ASP B 1 148 ? -1.152 22.516 7.199 1 97.12 148 ASP B CA 1
ATOM 3672 C C . ASP B 1 148 ? -1.987 21.25 7.281 1 97.12 148 ASP B C 1
ATOM 3674 O O . ASP B 1 148 ? -1.84 20.344 6.449 1 97.12 148 ASP B O 1
ATOM 3678 N N . PRO B 1 149 ? -3.055 21.172 8.109 1 97.75 149 PRO B N 1
ATOM 3679 C CA . PRO B 1 149 ? -3.885 19.969 8.148 1 97.75 149 PRO B CA 1
ATOM 3680 C C . PRO B 1 149 ? -4.723 19.781 6.887 1 97.75 149 PRO B C 1
ATOM 3682 O O . PRO B 1 149 ? -5.059 18.641 6.527 1 97.75 149 PRO B O 1
ATOM 3685 N N . PHE B 1 150 ? -5.094 20.938 6.199 1 98.56 150 PHE B N 1
ATOM 3686 C CA . PHE B 1 150 ? -5.738 20.812 4.898 1 98.56 150 PHE B CA 1
ATOM 3687 C C . PHE B 1 150 ? -4.844 20.078 3.914 1 98.56 150 PHE B C 1
ATOM 3689 O O . PHE B 1 150 ? -5.32 19.219 3.152 1 98.56 150 PHE B O 1
ATOM 3696 N N . GLY B 1 151 ? -3.572 20.344 4.008 1 98.31 151 GLY B N 1
ATOM 3697 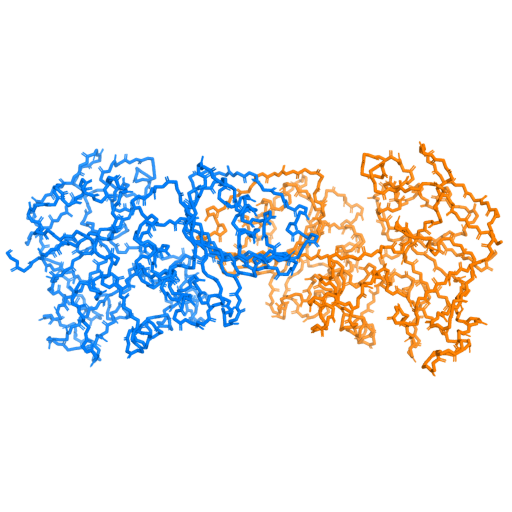C CA . GLY B 1 151 ? -2.611 19.641 3.174 1 98.31 151 GLY B CA 1
ATOM 3698 C C . GLY B 1 151 ? -2.586 18.141 3.43 1 98.31 151 GLY B C 1
ATOM 3699 O O . GLY B 1 151 ? -2.461 17.344 2.496 1 98.31 151 GLY B O 1
ATOM 3700 N N . ASN B 1 152 ? -2.682 17.734 4.707 1 98 152 ASN B N 1
ATOM 3701 C CA . ASN B 1 152 ? -2.785 16.312 5.027 1 98 152 ASN B CA 1
ATOM 3702 C C . ASN B 1 152 ? -4 15.68 4.355 1 98 152 ASN B C 1
ATOM 3704 O O . ASN B 1 152 ? -3.904 14.578 3.809 1 98 152 ASN B O 1
ATOM 3708 N N . ALA B 1 153 ? -5.121 16.359 4.422 1 98.62 153 ALA B N 1
ATOM 3709 C CA . ALA B 1 153 ? -6.355 15.867 3.816 1 98.62 153 ALA B CA 1
ATOM 3710 C C . ALA B 1 153 ? -6.203 15.719 2.305 1 98.62 153 ALA B C 1
ATOM 3712 O O . ALA B 1 153 ? -6.578 14.695 1.733 1 98.62 153 ALA B O 1
ATOM 3713 N N . VAL B 1 154 ? -5.637 16.75 1.676 1 98.75 154 VAL B N 1
ATOM 3714 C CA . VAL B 1 154 ? -5.492 16.766 0.224 1 98.75 154 VAL B CA 1
ATOM 3715 C C . VAL B 1 154 ? -4.512 15.688 -0.213 1 98.75 154 VAL B C 1
ATOM 3717 O O . VAL B 1 154 ? -4.785 14.938 -1.152 1 98.75 154 VAL B O 1
ATOM 3720 N N . HIS B 1 155 ? -3.373 15.625 0.493 1 98.62 155 HIS B N 1
ATOM 3721 C CA . HIS B 1 155 ? -2.406 14.578 0.18 1 98.62 155 HIS B CA 1
ATOM 3722 C C . HIS B 1 155 ? -3.041 13.195 0.266 1 98.62 155 HIS B C 1
ATOM 3724 O O . HIS B 1 155 ? -2.873 12.375 -0.637 1 98.62 155 HIS B O 1
ATOM 3730 N N . THR B 1 156 ? -3.789 12.93 1.291 1 98.75 156 THR B N 1
ATOM 3731 C CA . THR B 1 156 ? -4.422 11.633 1.504 1 98.75 156 THR B CA 1
ATOM 3732 C C . THR B 1 156 ? -5.484 11.367 0.442 1 98.75 156 THR B C 1
ATOM 3734 O O . THR B 1 156 ? -5.465 10.328 -0.22 1 98.75 156 THR B O 1
ATOM 3737 N N . ALA B 1 157 ? -6.395 12.305 0.263 1 98.75 157 ALA B N 1
ATOM 3738 C CA . ALA B 1 157 ? -7.539 12.133 -0.626 1 98.75 157 ALA B CA 1
ATOM 3739 C C . ALA B 1 157 ? -7.086 11.953 -2.072 1 98.75 157 ALA B C 1
ATOM 3741 O O . ALA B 1 157 ? -7.691 11.188 -2.826 1 98.75 157 ALA B O 1
ATOM 3742 N N . LEU B 1 158 ? -6.016 12.617 -2.447 1 98.44 158 LEU B N 1
ATOM 3743 C CA . LEU B 1 158 ? -5.633 12.609 -3.855 1 98.44 158 LEU B CA 1
ATOM 3744 C C . LEU B 1 158 ? -4.453 11.68 -4.098 1 98.44 158 LEU B C 1
ATOM 3746 O O . LEU B 1 158 ? -3.791 11.766 -5.133 1 98.44 158 LEU B O 1
ATOM 3750 N N . SER B 1 159 ? -4.16 10.844 -3.119 1 98.44 159 SER B N 1
ATOM 3751 C CA . SER B 1 159 ? -3.129 9.828 -3.312 1 98.44 159 SER B CA 1
ATOM 3752 C C . SER B 1 159 ? -3.492 8.883 -4.449 1 98.44 159 SER B C 1
ATOM 3754 O O . SER B 1 159 ? -2.615 8.266 -5.055 1 98.44 159 SER B O 1
ATOM 3756 N N . PHE B 1 160 ? -4.793 8.711 -4.699 1 98.31 160 PHE B N 1
ATOM 3757 C CA . PHE B 1 160 ? -5.336 7.906 -5.785 1 98.31 160 PHE B CA 1
ATOM 3758 C C . PHE B 1 160 ? -6.422 8.672 -6.535 1 98.31 160 PHE B C 1
ATOM 3760 O O . PHE B 1 160 ? -7.039 9.586 -5.98 1 98.31 160 PHE B O 1
ATOM 3767 N N . PRO B 1 161 ? -6.691 8.336 -7.812 1 97.81 161 PRO B N 1
ATOM 3768 C CA . PRO B 1 161 ? -7.773 9 -8.547 1 97.81 161 PRO B CA 1
ATOM 3769 C C . PRO B 1 161 ? -9.148 8.727 -7.938 1 97.81 161 PRO B C 1
ATOM 3771 O O . PRO B 1 161 ? -9.469 7.578 -7.613 1 97.81 161 PRO B O 1
ATOM 3774 N N . LEU B 1 162 ? -9.961 9.758 -7.867 1 98.19 162 LEU B N 1
ATOM 3775 C CA . LEU B 1 162 ? -11.219 9.641 -7.141 1 98.19 162 LEU B CA 1
ATOM 3776 C C . LEU B 1 162 ? -12.406 9.773 -8.086 1 98.19 162 LEU B C 1
ATOM 3778 O O . LEU B 1 162 ? -13.539 9.453 -7.711 1 98.19 162 LEU B O 1
ATOM 3782 N N . VAL B 1 163 ? -12.203 10.297 -9.336 1 98.06 163 VAL B N 1
ATOM 3783 C CA . VAL B 1 163 ? -13.305 10.617 -10.234 1 98.06 163 VAL B CA 1
ATOM 3784 C C . VAL B 1 163 ? -14.133 9.359 -10.508 1 98.06 163 VAL B C 1
ATOM 3786 O O . VAL B 1 163 ? -13.609 8.359 -11.008 1 98.06 163 VAL B O 1
ATOM 3789 N N . GLY B 1 164 ? -15.375 9.445 -10.156 1 97.69 164 GLY B N 1
ATOM 3790 C CA . GLY B 1 164 ? -16.297 8.359 -10.445 1 97.69 164 GLY B CA 1
ATOM 3791 C C . GLY B 1 164 ? -16.172 7.199 -9.477 1 97.69 164 GLY B C 1
ATOM 3792 O O . GLY B 1 164 ? -16.891 6.199 -9.609 1 97.69 164 GLY B O 1
ATOM 3793 N N . GLU B 1 165 ? -15.32 7.285 -8.461 1 98.06 165 GLU B N 1
ATOM 3794 C CA . GLU B 1 165 ? -15.062 6.18 -7.543 1 98.06 165 GLU B CA 1
ATOM 3795 C C . GLU B 1 165 ? -15.93 6.289 -6.289 1 98.06 165 GLU B C 1
ATOM 3797 O O . GLU B 1 165 ? -16.422 7.371 -5.965 1 98.06 165 GLU B O 1
ATOM 3802 N N . ASP B 1 166 ? -16.203 5.164 -5.664 1 98.75 166 ASP B N 1
ATOM 3803 C CA . ASP B 1 166 ? -16.828 5.129 -4.348 1 98.75 166 ASP B CA 1
ATOM 3804 C C . ASP B 1 166 ? -15.789 5.203 -3.238 1 98.75 166 ASP B C 1
ATOM 3806 O O . ASP B 1 166 ? -14.914 4.336 -3.145 1 98.75 166 ASP B O 1
ATOM 3810 N N . VAL B 1 167 ? -15.883 6.23 -2.387 1 98.94 167 VAL B N 1
ATOM 3811 C CA . VAL B 1 167 ? -14.844 6.551 -1.412 1 98.94 167 VAL B CA 1
ATOM 3812 C C . VAL B 1 167 ? -15.375 6.328 0.001 1 98.94 167 VAL B C 1
ATOM 3814 O O . VAL B 1 167 ? -16.469 6.777 0.336 1 98.94 167 VAL B O 1
ATOM 3817 N N . LEU B 1 168 ? -14.656 5.551 0.799 1 98.94 168 LEU B N 1
ATOM 3818 C CA . LEU B 1 168 ? -14.945 5.348 2.215 1 98.94 168 LEU B CA 1
ATOM 3819 C C . LEU B 1 168 ? -13.945 6.09 3.086 1 98.94 168 LEU B C 1
ATOM 3821 O O . LEU B 1 168 ? -12.734 5.867 2.979 1 98.94 168 LEU B O 1
ATOM 3825 N N . ILE B 1 169 ? -14.383 6.992 3.893 1 98.94 169 ILE B N 1
ATOM 3826 C CA . ILE B 1 169 ? -13.555 7.746 4.828 1 98.94 169 ILE B CA 1
ATOM 3827 C C . ILE B 1 169 ? -13.898 7.344 6.262 1 98.94 169 ILE B C 1
ATOM 3829 O O . ILE B 1 169 ? -15.047 7.469 6.688 1 98.94 169 ILE B O 1
ATOM 3833 N N . THR B 1 170 ? -12.945 6.812 6.984 1 98.75 170 THR B N 1
ATOM 3834 C CA . THR B 1 170 ? -13.156 6.504 8.391 1 98.75 170 THR B CA 1
ATOM 3835 C C . THR B 1 170 ? -12.547 7.586 9.281 1 98.75 170 THR B C 1
ATOM 3837 O O . THR B 1 170 ? -11.344 7.855 9.203 1 98.75 170 THR B O 1
ATOM 3840 N N . GLY B 1 171 ? -13.336 8.117 10.172 1 97.69 171 GLY B N 1
ATOM 3841 C CA . GLY B 1 171 ? -12.953 9.258 10.984 1 97.69 171 GLY B CA 1
ATOM 3842 C C . GLY B 1 171 ? -13.492 10.578 10.453 1 97.69 171 GLY B C 1
ATOM 3843 O O . GLY B 1 171 ? -13.086 11.039 9.383 1 97.69 171 GLY B O 1
ATOM 3844 N N . ALA B 1 172 ? -14.398 11.188 11.242 1 97.75 172 ALA B N 1
ATOM 3845 C CA . ALA B 1 172 ? -15.016 12.453 10.852 1 97.75 172 ALA B CA 1
ATOM 3846 C C . ALA B 1 172 ? -14.438 13.609 11.656 1 97.75 172 ALA B C 1
ATOM 3848 O O . ALA B 1 172 ? -15.148 14.57 11.969 1 97.75 172 ALA B O 1
ATOM 3849 N N . GLY B 1 173 ? -13.172 13.445 12.086 1 96.25 173 GLY B N 1
ATOM 3850 C CA . GLY B 1 173 ? -12.469 14.617 12.578 1 96.25 173 GLY B CA 1
ATOM 3851 C C . GLY B 1 173 ? -12.227 15.664 11.516 1 96.25 173 GLY B C 1
ATOM 3852 O O . GLY B 1 173 ? -12.641 15.5 10.367 1 96.25 173 GLY B O 1
ATOM 3853 N N . PRO B 1 174 ? -11.523 16.719 11.898 1 96.44 174 PRO B N 1
ATOM 3854 C CA . PRO B 1 174 ? -11.344 17.828 10.961 1 96.44 174 PRO B CA 1
ATOM 3855 C C . PRO B 1 174 ? -10.672 17.391 9.664 1 96.44 174 PRO B C 1
ATOM 3857 O O . PRO B 1 174 ? -11.102 17.797 8.578 1 96.44 174 PRO B O 1
ATOM 3860 N N . ILE B 1 175 ? -9.633 16.609 9.727 1 97.56 175 ILE B N 1
ATOM 3861 C CA . ILE B 1 175 ? -8.922 16.188 8.523 1 97.56 175 ILE B CA 1
ATOM 3862 C C . ILE B 1 175 ? -9.82 15.297 7.676 1 97.56 175 ILE B C 1
ATOM 3864 O O . ILE B 1 175 ? -9.875 15.438 6.449 1 97.56 175 ILE B O 1
ATOM 3868 N N . GLY B 1 176 ? -10.539 14.367 8.344 1 98.12 176 GLY B N 1
ATOM 3869 C CA . GLY B 1 176 ? -11.5 13.539 7.629 1 98.12 176 GLY B CA 1
ATOM 3870 C C . GLY B 1 176 ? -12.578 14.352 6.922 1 98.12 176 GLY B C 1
ATOM 3871 O O . GLY B 1 176 ? -12.938 14.047 5.785 1 98.12 176 GLY B O 1
ATOM 3872 N N . LEU B 1 177 ? -13.078 15.352 7.586 1 98.12 177 LEU B N 1
ATOM 3873 C CA . LEU B 1 177 ? -14.094 16.219 7.004 1 98.12 177 LEU B CA 1
ATOM 3874 C C . LEU B 1 177 ? -13.547 16.969 5.797 1 98.12 177 LEU B C 1
ATOM 3876 O O . LEU B 1 177 ? -14.211 17.078 4.766 1 98.12 177 LEU B O 1
ATOM 3880 N N . MET B 1 178 ? -12.352 17.469 5.918 1 98.5 178 MET B N 1
ATOM 3881 C CA . MET B 1 178 ? -11.75 18.172 4.785 1 98.5 178 MET B CA 1
ATOM 3882 C C . MET B 1 178 ? -11.5 17.219 3.623 1 98.5 178 MET B C 1
ATOM 3884 O O . MET B 1 178 ? -11.688 17.578 2.461 1 98.5 178 MET B O 1
ATOM 3888 N N . ALA B 1 179 ? -11.086 15.977 3.941 1 98.69 179 ALA B N 1
ATOM 3889 C CA . ALA B 1 179 ? -10.891 14.969 2.898 1 98.69 179 ALA B CA 1
ATOM 3890 C C . ALA B 1 179 ? -12.203 14.664 2.182 1 98.69 179 ALA B C 1
ATOM 3892 O O . ALA B 1 179 ? -12.219 14.445 0.967 1 98.69 179 ALA B O 1
ATOM 3893 N N . ALA B 1 180 ? -13.297 14.625 2.936 1 98.69 180 ALA B N 1
ATOM 3894 C CA . ALA B 1 180 ? -14.609 14.406 2.332 1 98.69 180 ALA B CA 1
ATOM 3895 C C . ALA B 1 180 ? -14.953 15.516 1.347 1 98.69 180 ALA B C 1
ATOM 3897 O O . ALA B 1 180 ? -15.438 15.25 0.242 1 98.69 180 ALA B O 1
ATOM 3898 N N . ALA B 1 181 ? -14.68 16.734 1.761 1 98.5 181 ALA B N 1
ATOM 3899 C CA . ALA B 1 18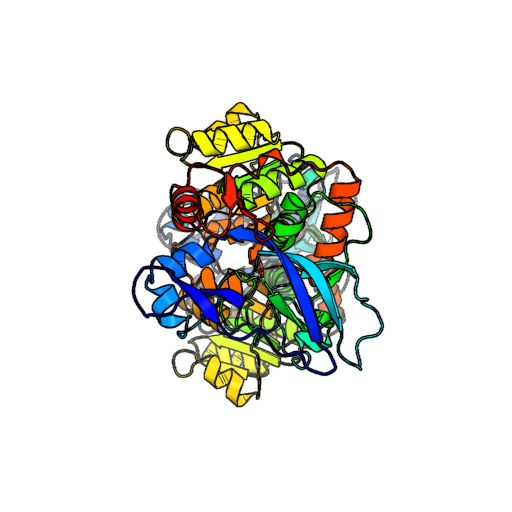1 ? -14.922 17.875 0.878 1 98.5 181 ALA B CA 1
ATOM 3900 C C . ALA B 1 181 ? -14.094 17.766 -0.399 1 98.5 181 ALA B C 1
ATOM 3902 O O . ALA B 1 181 ? -14.602 18 -1.497 1 98.5 181 ALA B O 1
ATOM 3903 N N . VAL B 1 182 ? -12.836 17.406 -0.257 1 98.62 182 VAL B N 1
ATOM 3904 C CA . VAL B 1 182 ? -11.93 17.25 -1.394 1 98.62 182 VAL B CA 1
ATOM 3905 C C . VAL B 1 182 ? -12.445 16.156 -2.318 1 98.62 182 VAL B C 1
ATOM 3907 O O . VAL B 1 182 ? -12.492 16.328 -3.539 1 98.62 182 VAL B O 1
ATOM 3910 N N . ALA B 1 183 ? -12.836 14.992 -1.737 1 98.69 183 ALA B N 1
ATOM 3911 C CA . ALA B 1 183 ? -13.312 13.859 -2.523 1 98.69 183 ALA B CA 1
ATOM 3912 C C . ALA B 1 183 ? -14.547 14.234 -3.334 1 98.69 183 ALA B C 1
ATOM 3914 O O . ALA B 1 183 ? -14.641 13.906 -4.52 1 98.69 183 ALA B O 1
ATOM 3915 N N . ARG B 1 184 ? -15.453 14.938 -2.715 1 98.06 184 ARG B N 1
ATOM 3916 C CA . ARG B 1 184 ? -16.656 15.398 -3.408 1 98.06 184 ARG B CA 1
ATOM 3917 C C . ARG B 1 184 ? -16.297 16.344 -4.547 1 98.06 184 ARG B C 1
ATOM 3919 O O . ARG B 1 184 ? -16.781 16.203 -5.664 1 98.06 184 ARG B O 1
ATOM 3926 N N . HIS B 1 185 ? -15.477 17.25 -4.242 1 97.81 185 HIS B N 1
ATOM 3927 C CA . HIS B 1 185 ? -15.062 18.25 -5.219 1 97.81 185 HIS B CA 1
ATOM 3928 C C . HIS B 1 185 ? -14.352 17.609 -6.398 1 97.81 185 HIS B C 1
ATOM 3930 O O . HIS B 1 185 ? -14.477 18.078 -7.535 1 97.81 185 HIS B O 1
ATOM 3936 N N . ALA B 1 186 ? -13.656 16.531 -6.145 1 97.38 186 ALA B N 1
ATOM 3937 C CA . ALA B 1 186 ? -12.836 15.867 -7.152 1 97.38 186 ALA B CA 1
ATOM 3938 C C . ALA B 1 186 ? -13.688 14.977 -8.062 1 97.38 186 ALA B C 1
ATOM 3940 O O . ALA B 1 186 ? -13.195 14.453 -9.062 1 97.38 186 ALA B O 1
ATOM 3941 N N . GLY B 1 187 ? -14.922 14.711 -7.707 1 98 187 GLY B N 1
ATOM 3942 C CA . GLY B 1 187 ? -15.812 14 -8.617 1 98 187 GLY B CA 1
ATOM 3943 C C . GLY B 1 187 ? -16.078 12.57 -8.188 1 98 187 GLY B C 1
ATOM 3944 O O . GLY B 1 187 ? -16.516 11.75 -8.992 1 98 187 GLY B O 1
ATOM 3945 N N . ALA B 1 188 ? -15.844 12.242 -6.898 1 98.5 188 ALA B N 1
ATOM 3946 C CA . ALA B 1 188 ? -16.203 10.914 -6.398 1 98.5 188 ALA B CA 1
ATOM 3947 C C . ALA B 1 188 ? -17.688 10.648 -6.578 1 98.5 188 ALA B C 1
ATOM 3949 O O . ALA B 1 188 ? -18.516 11.555 -6.449 1 98.5 188 ALA B O 1
ATOM 3950 N N . ARG B 1 189 ? -18.062 9.383 -6.895 1 98.12 189 ARG B N 1
ATOM 3951 C CA . ARG B 1 189 ? -19.469 9.023 -7.035 1 98.12 189 ARG B CA 1
ATOM 3952 C C . ARG B 1 189 ? -20.172 9.031 -5.684 1 98.12 189 ARG B C 1
ATOM 3954 O O . ARG B 1 189 ? -21.203 9.68 -5.52 1 98.12 189 ARG B O 1
ATOM 3961 N N . ASN B 1 190 ? -19.641 8.312 -4.762 1 98.62 190 ASN B N 1
ATOM 3962 C CA . ASN B 1 190 ? -20.109 8.32 -3.381 1 98.62 190 ASN B CA 1
ATOM 3963 C C . ASN B 1 190 ? -18.984 8.641 -2.406 1 98.62 190 ASN B C 1
ATOM 3965 O O . ASN B 1 190 ? -17.844 8.18 -2.592 1 98.62 190 ASN B O 1
ATOM 3969 N N . VAL B 1 191 ? -19.297 9.461 -1.451 1 98.88 191 VAL B N 1
ATOM 3970 C CA . VAL B 1 191 ? -18.422 9.734 -0.323 1 98.88 191 VAL B CA 1
ATOM 3971 C C . VAL B 1 191 ? -19.094 9.32 0.98 1 98.88 191 VAL B C 1
ATOM 3973 O O . VAL B 1 191 ? -20.047 9.977 1.428 1 98.88 191 VAL B O 1
ATOM 3976 N N . VAL B 1 192 ? -18.656 8.234 1.547 1 98.94 192 VAL B N 1
ATOM 3977 C CA . VAL B 1 192 ? -19.203 7.727 2.799 1 98.94 192 VAL B CA 1
ATOM 3978 C C . VAL B 1 192 ? -18.25 8.047 3.951 1 98.94 192 VAL B C 1
ATOM 3980 O O . VAL B 1 192 ? -17.062 7.711 3.9 1 98.94 192 VAL B O 1
ATOM 3983 N N . VAL B 1 193 ? -18.766 8.734 4.945 1 98.88 193 VAL B N 1
ATOM 3984 C CA . VAL B 1 193 ? -17.969 9.094 6.125 1 98.88 193 VAL B CA 1
ATOM 3985 C C . VAL B 1 193 ? -18.5 8.336 7.344 1 98.88 193 VAL B C 1
ATOM 3987 O O . VAL B 1 193 ? -19.703 8.336 7.602 1 98.88 193 VAL B O 1
ATOM 3990 N N . THR B 1 194 ? -17.562 7.695 8.016 1 98.81 194 THR B N 1
ATOM 3991 C CA . THR B 1 194 ? -18 6.961 9.203 1 98.81 194 THR B CA 1
ATOM 3992 C C . THR B 1 194 ? -17.391 7.57 10.469 1 98.81 194 THR B C 1
ATOM 3994 O O . THR B 1 194 ? -16.281 8.094 10.438 1 98.81 194 THR B O 1
ATOM 3997 N N . ASP B 1 195 ? -18.078 7.539 11.516 1 98.19 195 ASP B N 1
ATOM 3998 C CA . ASP B 1 195 ? -17.656 7.949 12.859 1 98.19 195 ASP B CA 1
ATOM 3999 C C . ASP B 1 195 ? -18.641 7.449 13.914 1 98.19 195 ASP B C 1
ATOM 4001 O O . ASP B 1 195 ? -19.719 6.945 13.578 1 98.19 195 ASP B O 1
ATOM 4005 N N . VAL B 1 196 ? -18.203 7.5 15.164 1 96.88 196 VAL B N 1
ATOM 4006 C CA . VAL B 1 196 ? -19.125 7.129 16.234 1 96.88 196 VAL B CA 1
ATOM 4007 C C . VAL B 1 196 ? -19.859 8.367 16.734 1 96.88 196 VAL B C 1
ATOM 4009 O O . VAL B 1 196 ? -20.875 8.258 17.422 1 96.88 196 VAL B O 1
ATOM 4012 N N . SER B 1 197 ? -19.344 9.578 16.453 1 95.62 197 SER B N 1
ATOM 4013 C CA . SER B 1 197 ? -19.922 10.836 16.922 1 95.62 197 SER B CA 1
ATOM 4014 C C . SER B 1 197 ? -20.969 11.367 15.945 1 95.62 197 SER B C 1
ATOM 4016 O O . SER B 1 197 ? -20.641 11.805 14.852 1 95.62 197 SER B O 1
ATOM 4018 N N . GLU B 1 198 ? -22.234 11.461 16.406 1 95.94 198 GLU B N 1
ATOM 4019 C CA . GLU B 1 198 ? -23.297 11.992 15.547 1 95.94 198 GLU B CA 1
ATOM 4020 C C . GLU B 1 198 ? -23.078 13.469 15.25 1 95.94 198 GLU B C 1
ATOM 4022 O O . GLU B 1 198 ? -23.391 13.938 14.156 1 95.94 198 GLU B O 1
ATOM 4027 N N . GLU B 1 199 ? -22.516 14.141 16.188 1 94.75 199 GLU B N 1
ATOM 4028 C CA . GLU B 1 199 ? -22.234 15.555 15.984 1 94.75 199 GLU B CA 1
ATOM 4029 C C . GLU B 1 199 ? -21.266 15.773 14.828 1 94.75 199 GLU B C 1
ATOM 4031 O O . GLU B 1 199 ? -21.469 16.641 13.984 1 94.75 199 GLU B O 1
ATOM 4036 N N . ARG B 1 200 ? -20.25 14.953 14.758 1 95.69 200 ARG B N 1
ATOM 4037 C CA . ARG B 1 200 ? -19.281 15.047 13.68 1 95.69 200 ARG B CA 1
ATOM 4038 C C . ARG B 1 200 ? -19.875 14.602 12.352 1 95.69 200 ARG B C 1
ATOM 4040 O O . ARG B 1 200 ? -19.578 15.172 11.297 1 95.69 200 ARG B O 1
ATOM 4047 N N . LEU B 1 201 ? -20.75 13.617 12.438 1 97.75 201 LEU B N 1
ATOM 4048 C CA . LEU B 1 201 ? -21.391 13.125 11.227 1 97.75 201 LEU B CA 1
ATOM 4049 C C . LEU B 1 201 ? -22.359 14.164 10.656 1 97.75 201 LEU B C 1
ATOM 4051 O O . LEU B 1 201 ? -22.547 14.25 9.438 1 97.75 201 LEU B O 1
ATOM 4055 N N . GLU B 1 202 ? -22.922 14.977 11.57 1 97.25 202 GLU B N 1
ATOM 4056 C CA . GLU B 1 202 ? -23.734 16.094 11.094 1 97.25 202 GLU B CA 1
ATOM 4057 C C . GLU B 1 202 ? -22.906 17.078 10.289 1 97.25 202 GLU B C 1
ATOM 4059 O O . GLU B 1 202 ? -23.359 17.594 9.258 1 97.25 202 GLU B O 1
ATOM 4064 N N . LEU B 1 203 ? -21.703 17.297 10.75 1 96.12 203 LEU B N 1
ATOM 4065 C CA . LEU B 1 203 ? -20.797 18.156 9.992 1 96.12 203 LEU B CA 1
ATOM 4066 C C . LEU B 1 203 ? -20.453 17.531 8.648 1 96.12 203 LEU B C 1
ATOM 4068 O O . LEU B 1 203 ? -20.375 18.234 7.637 1 96.12 203 LEU B O 1
ATOM 4072 N N . ALA B 1 204 ? -20.266 16.203 8.617 1 97.88 204 ALA B N 1
ATOM 4073 C CA . ALA B 1 204 ? -19.969 15.492 7.371 1 97.88 204 ALA B CA 1
ATOM 4074 C C . ALA B 1 204 ? -21.094 15.68 6.359 1 97.88 204 ALA B C 1
ATOM 4076 O O . ALA B 1 204 ? -20.844 15.891 5.172 1 97.88 204 ALA B O 1
ATOM 4077 N N . ARG B 1 205 ? -22.328 15.641 6.859 1 97.5 205 ARG B N 1
ATOM 4078 C CA . ARG B 1 205 ? -23.484 15.859 5.996 1 97.5 205 ARG B CA 1
ATOM 4079 C C . ARG B 1 205 ? -23.484 17.281 5.426 1 97.5 205 ARG B C 1
ATOM 4081 O O . ARG B 1 205 ? -23.734 17.469 4.234 1 97.5 205 ARG B O 1
ATOM 4088 N N . LYS B 1 206 ? -23.109 18.172 6.234 1 95.12 206 LYS B N 1
ATOM 4089 C CA . LYS B 1 206 ? -23.078 19.578 5.809 1 95.12 206 LYS B CA 1
ATOM 4090 C C . LYS B 1 206 ? -22.016 19.797 4.723 1 95.12 206 LYS B C 1
ATOM 4092 O O . LYS B 1 206 ? -22.203 20.625 3.836 1 95.12 206 LYS B O 1
ATOM 4097 N N . ILE B 1 207 ? -21.016 19.031 4.789 1 94.56 207 ILE B N 1
ATOM 4098 C CA . ILE B 1 207 ? -19.906 19.203 3.854 1 94.56 207 ILE B CA 1
ATOM 4099 C C . ILE B 1 207 ? -20.219 18.469 2.549 1 94.56 207 ILE B C 1
ATOM 4101 O O . ILE B 1 207 ? -19.562 18.703 1.53 1 94.56 207 ILE B O 1
ATOM 4105 N N . GLY B 1 208 ? -21.25 17.547 2.559 1 93.62 208 GLY B N 1
ATOM 4106 C CA . GLY B 1 208 ? -21.688 16.953 1.31 1 93.62 208 GLY B CA 1
ATOM 4107 C C . GLY B 1 208 ? -21.438 15.453 1.229 1 93.62 208 GLY B C 1
ATOM 4108 O O . GLY B 1 208 ? -21.438 14.875 0.14 1 93.62 208 GLY B O 1
ATOM 4109 N N . ALA B 1 209 ? -21.141 14.812 2.312 1 97.75 209 ALA B N 1
ATOM 4110 C CA . ALA B 1 209 ? -21.031 13.359 2.297 1 97.75 209 ALA B CA 1
ATOM 4111 C C . ALA B 1 209 ? -22.297 12.719 1.72 1 97.75 209 ALA B C 1
ATOM 4113 O O . ALA B 1 209 ? -23.406 13.164 2.01 1 97.75 209 ALA B O 1
ATOM 4114 N N . THR B 1 210 ? -22.109 11.773 0.856 1 98.5 210 THR B N 1
ATOM 4115 C CA . THR B 1 210 ? -23.25 11.039 0.324 1 98.5 210 THR B CA 1
ATOM 4116 C C . THR B 1 210 ? -23.984 10.305 1.44 1 98.5 210 THR B C 1
ATOM 4118 O O . THR B 1 210 ? -25.219 10.273 1.459 1 98.5 210 THR B O 1
ATOM 4121 N N . LEU B 1 211 ? -23.234 9.766 2.312 1 98.62 211 LEU B N 1
ATOM 4122 C CA . LEU B 1 211 ? -23.75 9.047 3.473 1 98.62 211 LEU B CA 1
ATOM 4123 C C . LEU B 1 211 ? -22.844 9.242 4.68 1 98.62 211 LEU B C 1
ATOM 4125 O O . LEU B 1 211 ? -21.625 9.109 4.574 1 98.62 211 LEU B O 1
ATOM 4129 N N . ALA B 1 212 ? -23.391 9.711 5.75 1 98.69 212 ALA B N 1
ATOM 4130 C CA . ALA B 1 212 ? -22.719 9.758 7.047 1 98.69 212 ALA B CA 1
ATOM 4131 C C . ALA B 1 212 ? -23.203 8.625 7.949 1 98.69 212 ALA B C 1
ATOM 4133 O O . ALA B 1 212 ? -24.359 8.602 8.359 1 98.69 212 ALA B O 1
ATOM 4134 N N . LEU B 1 213 ? -22.297 7.711 8.273 1 98.75 213 LEU B N 1
ATOM 4135 C CA . LEU B 1 213 ? -22.688 6.449 8.898 1 98.75 213 LEU B CA 1
ATOM 4136 C C . LEU B 1 213 ? -22.125 6.348 10.312 1 98.75 213 LEU B C 1
ATOM 4138 O O . LEU B 1 213 ? -20.906 6.371 10.508 1 98.75 213 LEU B O 1
ATOM 4142 N N . ASN B 1 214 ? -23.047 6.277 11.297 1 98.56 214 ASN B N 1
ATOM 4143 C CA . ASN B 1 214 ? -22.625 5.996 12.664 1 98.56 214 ASN B CA 1
ATOM 4144 C C . ASN B 1 214 ? -22.328 4.512 12.867 1 98.56 214 ASN B C 1
ATOM 4146 O O . ASN B 1 214 ? -23.25 3.699 12.953 1 98.56 214 ASN B O 1
ATOM 4150 N N . VAL B 1 215 ? -21.062 4.152 13.008 1 97.94 215 VAL B N 1
ATOM 4151 C CA . VAL B 1 215 ? -20.641 2.758 12.977 1 97.94 215 VAL B CA 1
ATOM 4152 C C . VAL B 1 215 ? -20.859 2.117 14.344 1 97.94 215 VAL B C 1
ATOM 4154 O O . VAL B 1 215 ? -20.609 0.921 14.523 1 97.94 215 VAL B O 1
ATOM 4157 N N . SER B 1 216 ? -21.281 2.904 15.312 1 97.25 216 SER B N 1
ATOM 4158 C CA . SER B 1 216 ? -21.719 2.307 16.578 1 97.25 216 SER B CA 1
ATOM 4159 C C . SER B 1 216 ? -23.109 1.715 16.453 1 97.25 216 SER B C 1
ATOM 4161 O O . SER B 1 216 ? -23.547 0.937 17.297 1 97.25 216 SER B O 1
ATOM 4163 N N . ARG B 1 217 ? -23.797 2.068 15.414 1 97 217 ARG B N 1
ATOM 4164 C CA . ARG B 1 217 ? -25.203 1.665 15.273 1 97 217 ARG B CA 1
ATOM 4165 C C . ARG B 1 217 ? -25.406 0.824 14.023 1 97 217 ARG B C 1
ATOM 4167 O O . ARG B 1 217 ? -26.359 0.059 13.93 1 97 217 ARG B O 1
ATOM 4174 N N . SER B 1 218 ? -24.609 1.029 13.047 1 97.19 218 SER B N 1
ATOM 4175 C CA . SER B 1 218 ? -24.734 0.339 11.766 1 97.19 218 SER B CA 1
ATOM 4176 C C . SER B 1 218 ? -23.359 -0.069 11.234 1 97.19 218 SER B C 1
ATOM 4178 O O . SER B 1 218 ? -22.344 0.547 11.578 1 97.19 218 SER B O 1
ATOM 4180 N N . SER B 1 219 ? -23.359 -1.13 10.367 1 98.12 219 SER B N 1
ATOM 4181 C CA . SER B 1 219 ? -22.109 -1.574 9.766 1 98.12 219 SER B CA 1
ATOM 4182 C C . SER B 1 219 ? -21.859 -0.88 8.43 1 98.12 219 SER B C 1
ATOM 4184 O O . SER B 1 219 ? -22.781 -0.329 7.828 1 98.12 219 SER B O 1
ATOM 4186 N N . ILE B 1 220 ? -20.625 -0.859 8 1 98.5 220 ILE B N 1
ATOM 4187 C CA . ILE B 1 220 ? -20.281 -0.317 6.688 1 98.5 220 ILE B CA 1
ATOM 4188 C C . ILE B 1 220 ? -21 -1.11 5.598 1 98.5 220 ILE B C 1
ATOM 4190 O O . ILE B 1 220 ? -21.438 -0.544 4.59 1 98.5 220 ILE B O 1
ATOM 4194 N N . ALA B 1 221 ? -21.156 -2.461 5.781 1 97.62 221 ALA B N 1
ATOM 4195 C CA . ALA B 1 221 ? -21.906 -3.303 4.855 1 97.62 221 ALA B CA 1
ATOM 4196 C C . ALA B 1 221 ? -23.344 -2.809 4.707 1 97.62 221 ALA B C 1
ATOM 4198 O O . ALA B 1 221 ? -23.906 -2.824 3.609 1 97.62 221 ALA B O 1
ATOM 4199 N N . ASP B 1 222 ? -23.922 -2.381 5.824 1 97.81 222 ASP B N 1
ATOM 4200 C CA . ASP B 1 222 ? -25.266 -1.786 5.777 1 97.81 222 ASP B CA 1
ATOM 4201 C C . ASP B 1 222 ? -25.281 -0.545 4.887 1 97.81 222 ASP B C 1
ATOM 4203 O O . ASP B 1 222 ? -26.203 -0.347 4.105 1 97.81 222 ASP B O 1
ATOM 4207 N N . GLY B 1 223 ? -24.266 0.283 5.027 1 98.06 223 GLY B N 1
ATOM 4208 C CA . GLY B 1 223 ? -24.156 1.459 4.18 1 98.06 223 GLY B CA 1
ATOM 4209 C C . GLY B 1 223 ? -24.047 1.123 2.705 1 98.06 223 GLY B C 1
ATOM 4210 O O . GLY B 1 223 ? -24.656 1.788 1.865 1 98.06 223 GLY B O 1
ATOM 4211 N N . GLN B 1 224 ? -23.25 0.108 2.379 1 98.19 224 GLN B N 1
ATOM 4212 C CA . GLN B 1 224 ? -23.125 -0.344 0.998 1 98.19 224 GLN B CA 1
ATOM 4213 C C . GLN B 1 224 ? -24.484 -0.741 0.429 1 98.19 224 GLN B C 1
ATOM 4215 O O . GLN B 1 224 ? -24.828 -0.368 -0.696 1 98.19 224 GLN B O 1
ATOM 4220 N N . ARG B 1 225 ? -25.234 -1.497 1.197 1 97.56 225 ARG B N 1
ATOM 4221 C CA . ARG B 1 225 ? -26.562 -1.92 0.765 1 97.56 225 ARG B CA 1
ATOM 4222 C C . ARG B 1 225 ? -27.469 -0.718 0.529 1 97.56 225 ARG B C 1
ATOM 4224 O O . ARG B 1 225 ? -28.188 -0.669 -0.465 1 97.56 225 ARG B O 1
ATOM 4231 N N . GLU B 1 226 ? -27.438 0.233 1.444 1 97.75 226 GLU B N 1
ATOM 4232 C CA . GLU B 1 226 ? -28.25 1.441 1.322 1 97.75 226 GLU B CA 1
ATOM 4233 C C . GLU B 1 226 ? -27.938 2.184 0.025 1 97.75 226 GLU B C 1
ATOM 4235 O O . GLU B 1 226 ? -28.844 2.721 -0.619 1 97.75 226 GLU B O 1
ATOM 4240 N N . LEU B 1 227 ? -26.672 2.193 -0.401 1 98 227 LEU B N 1
ATOM 4241 C CA . LEU B 1 227 ? -26.25 2.951 -1.57 1 98 227 LEU B CA 1
ATOM 4242 C C . LEU B 1 227 ? -26.312 2.092 -2.828 1 98 227 LEU B C 1
ATOM 4244 O O . LEU B 1 227 ? -26.078 2.586 -3.934 1 98 227 LEU B O 1
ATOM 4248 N N . GLY B 1 228 ? -26.5 0.764 -2.672 1 97.06 228 GLY B N 1
ATOM 4249 C CA . GLY B 1 228 ? -26.578 -0.147 -3.803 1 97.06 228 GLY B CA 1
ATOM 4250 C C . GLY B 1 228 ? -25.219 -0.536 -4.348 1 97.06 228 GLY B C 1
ATOM 4251 O O . GLY B 1 228 ? -25.094 -0.848 -5.535 1 97.06 228 GLY B O 1
ATOM 4252 N N . LEU B 1 229 ? -24.219 -0.409 -3.512 1 95.19 229 LEU B N 1
ATOM 4253 C CA . LEU B 1 229 ? -22.891 -0.835 -3.949 1 95.19 229 LEU B CA 1
ATOM 4254 C C . LEU B 1 229 ? -22.812 -2.355 -4.008 1 95.19 229 LEU B C 1
ATOM 4256 O O . LEU B 1 229 ? -23.172 -3.041 -3.051 1 95.19 229 LEU B O 1
ATOM 4260 N N . ARG B 1 230 ? -22.281 -2.945 -5.082 1 89 230 ARG B N 1
ATOM 4261 C CA . ARG B 1 230 ? -22.281 -4.391 -5.293 1 89 230 ARG B CA 1
ATOM 4262 C C . ARG B 1 230 ? -20.922 -4.996 -4.973 1 89 230 ARG B C 1
ATOM 4264 O O . ARG B 1 230 ? -20.828 -6.164 -4.594 1 89 230 ARG B O 1
ATOM 4271 N N . GLU B 1 231 ? -19.828 -4.227 -5.109 1 90.94 231 GLU B N 1
ATOM 4272 C CA . GLU B 1 231 ? -18.516 -4.855 -5.035 1 90.94 231 GLU B CA 1
ATOM 4273 C C . GLU B 1 231 ? -17.656 -4.227 -3.939 1 90.94 231 GLU B C 1
ATOM 4275 O O . GLU B 1 231 ? -16.547 -4.672 -3.686 1 90.94 231 GLU B O 1
ATOM 4280 N N . GLY B 1 232 ? -18.156 -3.152 -3.242 1 96 232 GLY B N 1
ATOM 4281 C CA . GLY B 1 232 ? -17.391 -2.496 -2.193 1 96 232 GLY B CA 1
ATOM 4282 C C . GLY B 1 232 ? -16.828 -1.149 -2.611 1 96 232 GLY B C 1
ATOM 4283 O O . GLY B 1 232 ? -17.234 -0.594 -3.635 1 96 232 GLY B O 1
ATOM 4284 N N . PHE B 1 233 ? -15.984 -0.619 -1.837 1 98.75 233 PHE B N 1
ATOM 4285 C CA . PHE B 1 233 ? -15.438 0.713 -2.078 1 98.75 233 PHE B CA 1
ATOM 4286 C C . PHE B 1 233 ? -14.141 0.634 -2.869 1 98.75 233 PHE B C 1
ATOM 4288 O O . PHE B 1 233 ? -13.352 -0.293 -2.684 1 98.75 233 PHE B O 1
ATOM 4295 N N . ASP B 1 234 ? -13.859 1.604 -3.732 1 98.5 234 ASP B N 1
ATOM 4296 C CA . ASP B 1 234 ? -12.664 1.671 -4.566 1 98.5 234 ASP B CA 1
ATOM 4297 C C . ASP B 1 234 ? -11.5 2.293 -3.807 1 98.5 234 ASP B C 1
ATOM 4299 O O . ASP B 1 234 ? -10.352 1.851 -3.945 1 98.5 234 ASP B O 1
ATOM 4303 N N . ILE B 1 235 ? -11.836 3.344 -3.061 1 98.94 235 ILE B N 1
ATOM 4304 C CA . ILE B 1 235 ? -10.82 4.117 -2.354 1 98.94 235 ILE B CA 1
ATOM 4305 C C . ILE B 1 235 ? -11.188 4.219 -0.875 1 98.94 235 ILE B C 1
ATOM 4307 O O . ILE B 1 235 ? -12.336 4.512 -0.532 1 98.94 235 ILE B O 1
ATOM 4311 N N . GLY B 1 236 ? -10.266 3.855 -0.045 1 98.94 236 GLY B N 1
ATOM 4312 C CA . GLY B 1 236 ? -10.391 4.074 1.388 1 98.94 236 GLY B CA 1
ATOM 4313 C C . GLY B 1 236 ? -9.461 5.148 1.909 1 98.94 236 GLY B C 1
ATOM 4314 O O . GLY B 1 236 ? -8.289 5.207 1.523 1 98.94 236 GLY B O 1
ATOM 4315 N N . LEU B 1 237 ? -9.977 6.051 2.686 1 98.94 237 LEU B N 1
ATOM 4316 C CA . LEU B 1 237 ? -9.195 7.035 3.43 1 98.94 237 LEU B CA 1
ATOM 4317 C C . LEU B 1 237 ? -9.328 6.816 4.934 1 98.94 237 LEU B C 1
ATOM 4319 O O . LEU B 1 237 ? -10.383 7.102 5.512 1 98.94 237 LEU B O 1
ATOM 4323 N N . GLU B 1 238 ? -8.32 6.262 5.531 1 98.88 238 GLU B N 1
ATOM 4324 C CA . GLU B 1 238 ? -8.383 5.988 6.965 1 98.88 238 GLU B CA 1
ATOM 4325 C C . GLU B 1 238 ? -7.82 7.152 7.773 1 98.88 238 GLU B C 1
ATOM 4327 O O . GLU B 1 238 ? -6.613 7.402 7.754 1 98.88 238 GLU B O 1
ATOM 4332 N N . MET B 1 239 ? -8.703 7.863 8.477 1 97.81 239 MET B N 1
ATOM 4333 C CA . MET B 1 239 ? -8.352 9.125 9.133 1 97.81 239 MET B CA 1
ATOM 4334 C C . MET B 1 239 ? -8.43 8.984 10.648 1 97.81 239 MET B C 1
ATOM 4336 O O . MET B 1 239 ? -8.094 9.914 11.383 1 97.81 239 MET B O 1
ATOM 4340 N N . SER B 1 240 ? -8.773 7.852 11.148 1 96.56 240 SER B N 1
ATOM 4341 C CA . SER B 1 240 ? -9.086 7.73 12.57 1 96.56 240 SER B CA 1
ATOM 4342 C C . SER B 1 240 ? -7.902 7.148 13.344 1 96.56 240 SER B C 1
ATOM 4344 O O . SER B 1 240 ? -7.691 7.484 14.508 1 96.56 240 SER B O 1
ATOM 4346 N N . GLY B 1 241 ? -7.176 6.219 12.742 1 96.31 241 GLY B N 1
ATOM 4347 C CA . GLY B 1 241 ? -6.121 5.488 13.43 1 96.31 241 GLY B CA 1
ATOM 4348 C C . GLY B 1 241 ? -6.641 4.371 14.312 1 96.31 241 GLY B C 1
ATOM 4349 O O . GLY B 1 241 ? -5.875 3.752 15.055 1 96.31 241 GLY B O 1
ATOM 4350 N N . ARG B 1 242 ? -7.914 4.062 14.242 1 97 242 ARG B N 1
ATOM 4351 C CA . ARG B 1 242 ? -8.516 3.039 15.094 1 97 242 ARG B CA 1
ATOM 4352 C C . ARG B 1 242 ? -8.414 1.663 14.445 1 97 242 ARG B C 1
ATOM 4354 O O . ARG B 1 242 ? -8.672 1.517 13.25 1 97 242 ARG B O 1
ATOM 4361 N N . PRO B 1 243 ? -8.094 0.612 15.266 1 98.06 243 PRO B N 1
ATOM 4362 C CA . PRO B 1 243 ? -7.988 -0.742 14.719 1 98.06 243 PRO B CA 1
ATOM 4363 C C . PRO B 1 243 ? -9.266 -1.195 14.023 1 98.06 243 PRO B C 1
ATOM 4365 O O . PRO B 1 243 ? -9.219 -1.705 12.898 1 98.06 243 PRO B O 1
ATOM 4368 N N . GLU B 1 244 ? -10.422 -0.913 14.664 1 97.81 244 GLU B N 1
ATOM 4369 C CA . GLU B 1 244 ? -11.703 -1.367 14.117 1 97.81 244 GLU B CA 1
ATOM 4370 C C . GLU B 1 244 ? -12 -0.697 12.781 1 97.81 244 GLU B C 1
ATOM 4372 O O . GLU B 1 244 ? -12.555 -1.324 11.875 1 97.81 244 GLU B O 1
ATOM 4377 N N . ALA B 1 245 ? -11.641 0.537 12.656 1 98.31 245 ALA B N 1
ATOM 4378 C CA . ALA B 1 245 ? -11.891 1.284 11.422 1 98.31 245 ALA B CA 1
ATOM 4379 C C . ALA B 1 245 ? -11.086 0.712 10.258 1 98.31 245 ALA B C 1
ATOM 4381 O O . ALA B 1 245 ? -11.617 0.519 9.164 1 98.31 245 ALA B O 1
ATOM 4382 N N . MET B 1 246 ? -9.82 0.45 10.5 1 98.62 246 MET B N 1
ATOM 4383 C CA . MET B 1 246 ? -8.969 -0.117 9.461 1 98.62 246 MET B CA 1
ATOM 4384 C C . MET B 1 246 ? -9.453 -1.509 9.062 1 98.62 246 MET B C 1
ATOM 4386 O O . MET B 1 246 ? -9.523 -1.829 7.871 1 98.62 246 MET B O 1
ATOM 4390 N N . ARG B 1 247 ? -9.75 -2.352 10.031 1 98.56 247 ARG B N 1
ATOM 4391 C CA . ARG B 1 247 ? -10.227 -3.705 9.766 1 98.56 247 ARG B CA 1
ATOM 4392 C C . ARG B 1 247 ? -11.516 -3.68 8.945 1 98.56 247 ARG B C 1
ATOM 4394 O O . ARG B 1 247 ? -11.641 -4.406 7.961 1 98.56 247 ARG B O 1
ATOM 4401 N N . ASP 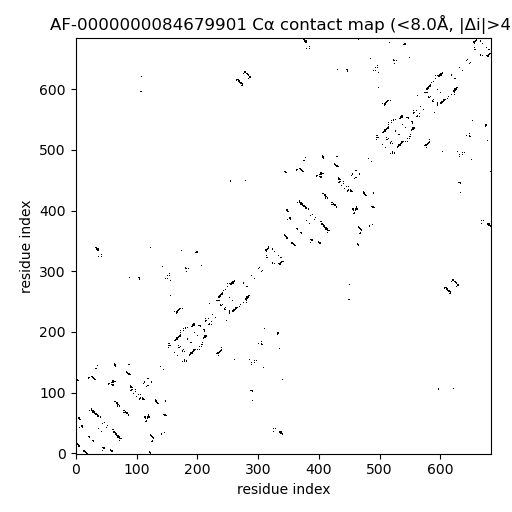B 1 248 ? -12.445 -2.818 9.375 1 98.44 248 ASP B N 1
ATOM 4402 C CA . ASP B 1 248 ? -13.711 -2.695 8.656 1 98.44 248 ASP B CA 1
ATOM 4403 C C . ASP B 1 248 ? -13.492 -2.182 7.234 1 98.44 248 ASP B C 1
ATOM 4405 O O . ASP B 1 248 ? -14.156 -2.627 6.301 1 98.44 248 ASP B O 1
ATOM 4409 N N . MET B 1 249 ? -12.609 -1.215 7.105 1 98.81 249 MET B N 1
ATOM 4410 C CA . MET B 1 249 ? -12.32 -0.689 5.773 1 98.81 249 MET B CA 1
ATOM 4411 C C . MET B 1 249 ? -11.773 -1.785 4.863 1 98.81 249 MET B C 1
ATOM 4413 O O . MET B 1 249 ? -12.289 -1.993 3.764 1 98.81 249 MET B O 1
ATOM 4417 N N . ILE B 1 250 ? -10.781 -2.559 5.293 1 98.75 250 ILE B N 1
ATOM 4418 C CA . ILE B 1 250 ? -10.188 -3.637 4.508 1 98.75 250 ILE B CA 1
ATOM 4419 C C . ILE B 1 250 ? -11.273 -4.629 4.094 1 98.75 250 ILE B C 1
ATOM 4421 O O . ILE B 1 250 ? -11.312 -5.07 2.941 1 98.75 250 ILE B O 1
ATOM 4425 N N . ALA B 1 251 ? -12.18 -4.91 4.984 1 98.38 251 ALA B N 1
ATOM 4426 C CA . ALA B 1 251 ? -13.227 -5.91 4.758 1 98.38 251 ALA B CA 1
ATOM 4427 C C . ALA B 1 251 ? -14.227 -5.43 3.715 1 98.38 251 ALA B C 1
ATOM 4429 O O . ALA B 1 251 ? -15.016 -6.223 3.189 1 98.38 251 ALA B O 1
ATOM 4430 N N . ASN B 1 252 ? -14.227 -4.145 3.379 1 98.5 252 ASN B N 1
ATOM 4431 C CA . ASN B 1 252 ? -15.305 -3.607 2.551 1 98.5 252 ASN B CA 1
ATOM 4432 C C . ASN B 1 252 ? -14.766 -2.984 1.267 1 98.5 252 ASN B C 1
ATOM 4434 O O . ASN B 1 252 ? -15.469 -2.236 0.59 1 98.5 252 ASN B O 1
ATOM 4438 N N . MET B 1 253 ? -13.531 -3.238 0.903 1 98.44 253 MET B N 1
ATOM 4439 C CA . MET B 1 253 ? -12.945 -2.756 -0.345 1 98.44 253 MET B CA 1
ATOM 4440 C C . MET B 1 253 ? -13.281 -3.693 -1.5 1 98.44 253 MET B C 1
ATOM 4442 O O . MET B 1 253 ? -13.484 -4.891 -1.294 1 98.44 253 MET B O 1
ATOM 4446 N N . THR B 1 254 ? -13.359 -3.178 -2.672 1 97.5 254 THR B N 1
ATOM 4447 C CA . THR B 1 254 ? -13.391 -4.004 -3.873 1 97.5 254 THR B CA 1
ATOM 4448 C C . THR B 1 254 ? -12.016 -4.613 -4.148 1 97.5 254 THR B C 1
ATOM 4450 O O . THR B 1 254 ? -11.016 -4.18 -3.578 1 97.5 254 THR B O 1
ATOM 4453 N N . HIS B 1 255 ? -11.953 -5.691 -4.984 1 98 255 HIS B N 1
ATOM 4454 C CA . HIS B 1 255 ? -10.656 -6.191 -5.441 1 98 255 HIS B CA 1
ATOM 4455 C C . HIS B 1 255 ? -9.883 -5.105 -6.18 1 98 255 HIS B C 1
ATOM 4457 O O . HIS B 1 255 ? -10.422 -4.438 -7.059 1 98 255 HIS B O 1
ATOM 4463 N N . GLY B 1 256 ? -8.641 -4.945 -5.758 1 98.06 256 GLY B N 1
ATOM 4464 C CA . GLY B 1 256 ? -7.828 -3.891 -6.34 1 98.06 256 GLY B CA 1
ATOM 4465 C C . GLY B 1 256 ? -8.016 -2.551 -5.652 1 98.06 256 GLY B C 1
ATOM 4466 O O . GLY B 1 256 ? -7.477 -1.536 -6.105 1 98.06 256 GLY B O 1
ATOM 4467 N N . GLY B 1 257 ? -8.859 -2.564 -4.559 1 98.56 257 GLY B N 1
ATOM 4468 C CA . GLY B 1 257 ? -9.07 -1.331 -3.818 1 98.56 257 GLY B CA 1
ATOM 4469 C C . GLY B 1 257 ? -7.781 -0.719 -3.305 1 98.56 257 GLY B C 1
ATOM 4470 O O . GLY B 1 257 ? -6.773 -1.415 -3.156 1 98.56 257 GLY B O 1
ATOM 4471 N N . ARG B 1 258 ? -7.797 0.546 -3.102 1 98.81 258 ARG B N 1
ATOM 4472 C CA . ARG B 1 258 ? -6.637 1.288 -2.621 1 98.81 258 ARG B CA 1
ATOM 4473 C C . ARG B 1 258 ? -6.98 2.098 -1.375 1 98.81 258 ARG B C 1
ATOM 4475 O O . ARG B 1 258 ? -8.031 2.746 -1.32 1 98.81 258 ARG B O 1
ATOM 4482 N N . ILE B 1 259 ? -6.109 2.049 -0.396 1 98.94 259 ILE B N 1
ATOM 4483 C CA . ILE B 1 259 ? -6.328 2.711 0.886 1 98.94 259 ILE B CA 1
ATOM 4484 C C . ILE B 1 259 ? -5.188 3.682 1.169 1 98.94 259 ILE B C 1
ATOM 4486 O O . ILE B 1 259 ? -4.012 3.307 1.102 1 98.94 259 ILE B O 1
ATOM 4490 N N . ALA B 1 260 ? -5.488 4.914 1.382 1 98.94 260 ALA B N 1
ATOM 4491 C CA . ALA B 1 260 ? -4.551 5.867 1.976 1 98.94 260 ALA B CA 1
ATOM 4492 C C . ALA B 1 260 ? -4.793 6.004 3.477 1 98.94 260 ALA B C 1
ATOM 4494 O O . ALA B 1 260 ? -5.898 6.34 3.906 1 98.94 260 ALA B O 1
ATOM 4495 N N . MET B 1 261 ? -3.775 5.703 4.242 1 98.88 261 MET B N 1
ATOM 4496 C CA . MET B 1 261 ? -3.902 5.715 5.699 1 98.88 261 MET B CA 1
ATOM 4497 C C . MET B 1 261 ? -3.105 6.863 6.309 1 98.88 261 MET B C 1
ATOM 4499 O O . MET B 1 261 ? -1.884 6.918 6.164 1 98.88 261 MET B O 1
ATOM 4503 N N . LEU B 1 262 ? -3.807 7.77 6.945 1 98.31 262 LEU B N 1
ATOM 4504 C CA . LEU B 1 262 ? -3.201 8.914 7.613 1 98.31 262 LEU B CA 1
ATOM 4505 C C . LEU B 1 262 ? -3.328 8.797 9.125 1 98.31 262 LEU B C 1
ATOM 4507 O O . LEU B 1 262 ? -2.461 9.266 9.867 1 98.31 262 LEU B O 1
ATOM 4511 N N . GLY B 1 263 ? -4.398 8.172 9.609 1 96.88 263 GLY B N 1
ATOM 4512 C CA . GLY B 1 263 ? -4.613 8.039 11.039 1 96.88 263 GLY B CA 1
ATOM 4513 C C . GLY B 1 263 ? -3.488 7.301 11.742 1 96.88 263 GLY B C 1
ATOM 4514 O O . GLY B 1 263 ? -3.131 6.188 11.352 1 96.88 263 GLY B O 1
ATOM 4515 N N . LEU B 1 264 ? -2.949 7.863 12.797 1 93.81 264 LEU B N 1
ATOM 4516 C CA . LEU B 1 264 ? -1.858 7.254 13.547 1 93.81 264 LEU B CA 1
ATOM 4517 C C . LEU B 1 264 ? -2.396 6.418 14.703 1 93.81 264 LEU B C 1
ATOM 4519 O O . LEU B 1 264 ? -3.029 6.953 15.625 1 93.81 264 LEU B O 1
ATOM 4523 N N . PRO B 1 265 ? -2.152 5.152 14.625 1 94 265 PRO B N 1
ATOM 4524 C CA . PRO B 1 265 ? -2.648 4.336 15.734 1 94 265 PRO B CA 1
ATOM 4525 C C . PRO B 1 265 ? -1.782 4.453 16.984 1 94 265 PRO B C 1
ATOM 4527 O O . PRO B 1 265 ? -0.593 4.766 16.891 1 94 265 PRO B O 1
ATOM 4530 N N . ALA B 1 266 ? -2.389 4.156 18.172 1 88.81 266 ALA B N 1
ATOM 4531 C CA . ALA B 1 266 ? -1.686 4.203 19.438 1 88.81 266 ALA B CA 1
ATOM 4532 C C . ALA B 1 266 ? -0.877 2.93 19.672 1 88.81 266 ALA B C 1
ATOM 4534 O O . ALA B 1 266 ? 0.101 2.936 20.422 1 88.81 266 ALA B O 1
ATOM 4535 N N . GLU B 1 267 ? -1.319 1.867 19.062 1 93.56 267 GLU B N 1
ATOM 4536 C CA . GLU B 1 267 ? -0.674 0.571 19.25 1 93.56 267 GLU B CA 1
ATOM 4537 C C . GLU B 1 267 ? -0.741 -0.268 17.969 1 93.56 267 GLU B C 1
ATOM 4539 O O . GLU B 1 267 ? -1.491 0.054 17.047 1 93.56 267 GLU B O 1
ATOM 4544 N N . GLU B 1 268 ? 0.11 -1.296 18 1 97.12 268 GLU B N 1
ATOM 4545 C CA . GLU B 1 268 ? 0.018 -2.271 16.922 1 97.12 268 GLU B CA 1
ATOM 4546 C C . GLU B 1 268 ? -1.297 -3.045 16.984 1 97.12 268 GLU B C 1
ATOM 4548 O O . GLU B 1 268 ? -1.837 -3.273 18.062 1 97.12 268 GLU B O 1
ATOM 4553 N N . PHE B 1 269 ? -1.83 -3.404 15.891 1 97.88 269 PHE B N 1
ATOM 4554 C CA . PHE B 1 269 ? -3.029 -4.23 15.859 1 97.88 269 PHE B CA 1
ATOM 4555 C C . PHE B 1 269 ? -3.043 -5.121 14.617 1 97.88 269 PHE B C 1
ATOM 4557 O O . PHE B 1 269 ? -2.412 -4.797 13.609 1 97.88 269 PHE B O 1
ATOM 4564 N N . PRO B 1 270 ? -3.695 -6.262 14.711 1 98.5 270 PRO B N 1
ATOM 4565 C CA . PRO B 1 270 ? -3.748 -7.191 13.586 1 98.5 270 PRO B CA 1
ATOM 4566 C C . PRO B 1 270 ? -4.777 -6.785 12.531 1 98.5 270 PRO B C 1
ATOM 4568 O O . PRO B 1 270 ? -5.742 -6.078 12.852 1 98.5 270 PRO B O 1
ATOM 4571 N N . VAL B 1 271 ? -4.555 -7.133 11.32 1 98.31 271 VAL B N 1
ATOM 4572 C CA . VAL B 1 271 ? -5.543 -7.066 10.25 1 98.31 271 VAL B CA 1
ATOM 4573 C C . VAL B 1 271 ? -5.559 -8.391 9.484 1 98.31 271 VAL B C 1
ATOM 4575 O O . VAL B 1 271 ? -4.738 -9.273 9.734 1 98.31 271 VAL B O 1
ATOM 4578 N N . ASP B 1 272 ? -6.547 -8.531 8.625 1 97.88 272 ASP B N 1
ATOM 4579 C CA . ASP B 1 272 ? -6.648 -9.695 7.742 1 97.88 272 ASP B CA 1
ATOM 4580 C C . ASP B 1 272 ? -5.707 -9.555 6.547 1 97.88 272 ASP B C 1
ATOM 4582 O O . ASP B 1 272 ? -6.137 -9.188 5.453 1 97.88 272 ASP B O 1
ATOM 4586 N N . TRP B 1 273 ? -4.441 -9.977 6.656 1 98.19 273 TRP B N 1
ATOM 4587 C CA . TRP B 1 273 ? -3.438 -9.867 5.605 1 98.19 273 TRP B CA 1
ATOM 4588 C C . TRP B 1 273 ? -3.795 -10.758 4.422 1 98.19 273 TRP B C 1
ATOM 4590 O O . TRP B 1 273 ? -3.457 -10.445 3.275 1 98.19 273 TRP B O 1
ATOM 4600 N N . ALA B 1 274 ? -4.414 -11.891 4.688 1 96.44 274 ALA B N 1
ATOM 4601 C CA . ALA B 1 274 ? -4.84 -12.766 3.598 1 96.44 274 ALA B CA 1
ATOM 4602 C C . ALA B 1 274 ? -5.781 -12.039 2.645 1 96.44 274 ALA B C 1
ATOM 4604 O O . ALA B 1 274 ? -5.66 -12.156 1.424 1 96.44 274 ALA B O 1
ATOM 4605 N N . ARG B 1 275 ? -6.676 -11.273 3.236 1 96.81 275 ARG B N 1
ATOM 4606 C CA . ARG B 1 275 ? -7.598 -10.5 2.414 1 96.81 275 ARG B CA 1
ATOM 4607 C C . ARG B 1 275 ? -6.855 -9.43 1.614 1 96.81 275 ARG B C 1
ATOM 4609 O O . ARG B 1 275 ? -7.164 -9.203 0.443 1 96.81 275 ARG B O 1
ATOM 4616 N N . ILE B 1 276 ? -5.871 -8.727 2.205 1 98.62 276 ILE B N 1
ATOM 4617 C CA . ILE B 1 276 ? -5.074 -7.719 1.52 1 98.62 276 ILE B CA 1
ATOM 4618 C C . ILE B 1 276 ? -4.383 -8.344 0.31 1 98.62 276 ILE B C 1
ATOM 4620 O O . ILE B 1 276 ? -4.379 -7.758 -0.778 1 98.62 276 ILE B O 1
ATOM 4624 N N . VAL B 1 277 ? -3.865 -9.523 0.458 1 98 277 VAL B N 1
ATOM 4625 C CA . VAL B 1 277 ? -3.139 -10.203 -0.613 1 98 277 VAL B CA 1
ATOM 4626 C C . VAL B 1 277 ? -4.121 -10.703 -1.669 1 98 277 VAL B C 1
ATOM 4628 O O . VAL B 1 277 ? -4.008 -10.352 -2.848 1 98 277 VAL B O 1
ATOM 4631 N N . THR B 1 278 ? -5.203 -11.43 -1.302 1 96.06 278 THR B N 1
ATOM 4632 C CA . THR B 1 278 ? -6.082 -12.109 -2.246 1 96.06 278 THR B CA 1
ATOM 4633 C C . THR B 1 278 ? -6.938 -11.109 -3.01 1 96.06 278 THR B C 1
ATOM 4635 O O . THR B 1 278 ? -7.324 -11.352 -4.152 1 96.06 278 THR B O 1
ATOM 4638 N N . SER B 1 279 ? -7.223 -9.953 -2.326 1 97.75 279 SER B N 1
ATOM 4639 C CA . SER B 1 279 ? -7.996 -8.914 -3.006 1 97.75 279 SER B CA 1
ATOM 4640 C C . SER B 1 279 ? -7.078 -7.879 -3.65 1 97.75 279 SER B C 1
ATOM 4642 O O . SER B 1 279 ? -7.555 -6.918 -4.258 1 97.75 279 SER B O 1
ATOM 4644 N N . MET B 1 280 ? -5.797 -8.102 -3.459 1 98.38 280 MET B N 1
ATOM 4645 C CA . MET B 1 280 ? -4.758 -7.242 -4.016 1 98.38 280 MET B CA 1
ATOM 4646 C C . MET B 1 280 ? -5.027 -5.777 -3.674 1 98.38 280 MET B C 1
ATOM 4648 O O . MET B 1 280 ? -5.035 -4.922 -4.559 1 98.38 280 MET B O 1
ATOM 4652 N N . ILE B 1 281 ? -5.273 -5.539 -2.41 1 98.81 281 ILE B N 1
ATOM 4653 C CA . ILE B 1 281 ? -5.473 -4.188 -1.891 1 98.81 281 ILE B CA 1
ATOM 4654 C C . ILE B 1 281 ? -4.125 -3.484 -1.756 1 98.81 281 ILE B C 1
ATOM 4656 O O . ILE B 1 281 ? -3.137 -4.094 -1.339 1 98.81 281 ILE B O 1
ATOM 4660 N N . THR B 1 282 ? -4.086 -2.217 -2.154 1 98.94 282 THR B N 1
ATOM 4661 C CA . THR B 1 282 ? -2.922 -1.369 -1.918 1 98.94 282 THR B CA 1
ATOM 4662 C C . THR B 1 282 ? -3.152 -0.454 -0.72 1 98.94 282 THR B C 1
ATOM 4664 O O .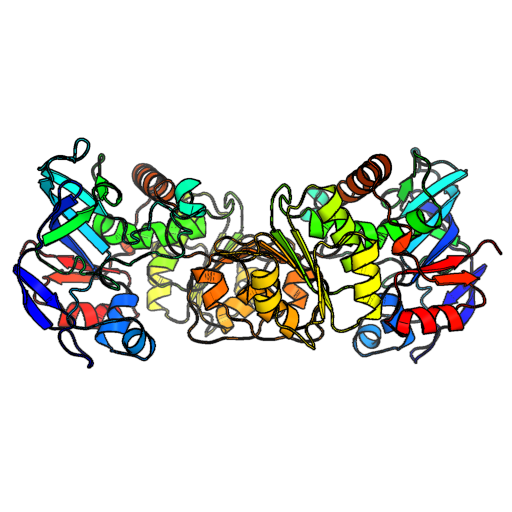 THR B 1 282 ? -4.203 0.183 -0.612 1 98.94 282 THR B O 1
ATOM 4667 N N . ILE B 1 283 ? -2.199 -0.462 0.207 1 98.94 283 ILE B N 1
ATOM 4668 C CA . ILE B 1 283 ? -2.234 0.43 1.36 1 98.94 283 ILE B CA 1
ATOM 4669 C C . ILE B 1 283 ? -1.038 1.379 1.315 1 98.94 283 ILE B C 1
ATOM 4671 O O . ILE B 1 283 ? 0.108 0.938 1.196 1 98.94 283 ILE B O 1
ATOM 4675 N N . LYS B 1 284 ? -1.315 2.65 1.36 1 98.88 284 LYS B N 1
ATOM 4676 C CA . LYS B 1 284 ? -0.275 3.676 1.379 1 98.88 284 LYS B CA 1
ATOM 4677 C C . LYS B 1 284 ? -0.356 4.52 2.648 1 98.88 284 LYS B C 1
ATOM 4679 O O . LYS B 1 284 ? -1.398 5.109 2.943 1 98.88 284 LYS B O 1
ATOM 4684 N N . GLY B 1 285 ? 0.758 4.5 3.416 1 98.75 285 GLY B N 1
ATOM 4685 C CA . GLY B 1 285 ? 0.832 5.434 4.527 1 98.75 285 GLY B CA 1
ATOM 4686 C C . GLY B 1 285 ? 1.04 6.871 4.086 1 98.75 285 GLY B C 1
ATOM 4687 O O . GLY B 1 285 ? 1.783 7.133 3.137 1 98.75 285 GLY B O 1
ATOM 4688 N N . ILE B 1 286 ? 0.361 7.75 4.816 1 98.31 286 ILE B N 1
ATOM 4689 C CA . ILE B 1 286 ? 0.472 9.172 4.516 1 98.31 286 ILE B CA 1
ATOM 4690 C C . ILE B 1 286 ? 0.908 9.93 5.766 1 98.31 286 ILE B C 1
ATOM 4692 O O . ILE B 1 286 ? 0.294 9.797 6.828 1 98.31 286 ILE B O 1
ATOM 4696 N N . TYR B 1 287 ? 1.949 10.664 5.664 1 96.25 287 TYR B N 1
ATOM 4697 C CA . TYR B 1 287 ? 2.396 11.523 6.754 1 96.25 287 TYR B CA 1
ATOM 4698 C C . TYR B 1 287 ? 2.748 12.914 6.242 1 96.25 287 TYR B C 1
ATOM 4700 O O . TYR B 1 287 ? 3.855 13.141 5.746 1 96.25 287 TYR B O 1
ATOM 4708 N N . GLY B 1 288 ? 1.806 13.781 6.383 1 95.25 288 GLY B N 1
ATOM 4709 C CA . GLY B 1 288 ? 2.047 15.164 5.992 1 95.25 288 GLY B CA 1
ATOM 4710 C C . GLY B 1 288 ? 1.657 15.461 4.559 1 95.25 288 GLY B C 1
ATOM 4711 O O . GLY B 1 288 ? 0.603 15.016 4.094 1 95.25 288 GLY B O 1
ATOM 4712 N N . ARG B 1 289 ? 2.459 16.438 3.922 1 95.75 289 ARG B N 1
ATOM 4713 C CA . ARG B 1 289 ? 2.152 16.984 2.605 1 95.75 289 ARG B CA 1
ATOM 4714 C C . ARG B 1 289 ? 3.346 16.859 1.666 1 95.75 289 ARG B C 1
ATOM 4716 O O . ARG B 1 289 ? 4.496 16.875 2.109 1 95.75 289 ARG B O 1
ATOM 4723 N N . GLU B 1 290 ? 3.008 16.641 0.404 1 95.62 290 GLU B N 1
ATOM 4724 C CA . GLU B 1 290 ? 4.07 16.75 -0.592 1 95.62 290 GLU B CA 1
ATOM 4725 C C . GLU B 1 290 ? 4.441 18.219 -0.845 1 95.62 290 GLU B C 1
ATOM 4727 O O . GLU B 1 290 ? 3.688 18.953 -1.48 1 95.62 290 GLU B O 1
ATOM 4732 N N . MET B 1 291 ? 5.703 18.641 -0.4 1 92.88 291 MET B N 1
ATOM 4733 C CA . MET B 1 291 ? 6.199 20.016 -0.492 1 92.88 291 MET B CA 1
ATOM 4734 C C . MET B 1 291 ? 6.676 20.328 -1.906 1 92.88 291 MET B C 1
ATOM 4736 O O . MET B 1 291 ? 7.562 19.656 -2.43 1 92.88 291 MET B O 1
ATOM 4740 N N . PHE B 1 292 ? 5.945 21.328 -2.594 1 94.19 292 PHE B N 1
ATOM 4741 C CA . PHE B 1 292 ? 4.746 22.078 -2.229 1 94.19 292 PHE B CA 1
ATOM 4742 C C . PHE B 1 292 ? 3.613 21.797 -3.207 1 94.19 292 PHE B C 1
ATOM 4744 O O . PHE B 1 292 ? 2.674 22.578 -3.324 1 94.19 292 PHE B O 1
ATOM 4751 N N . GLU B 1 293 ? 3.723 20.516 -3.896 1 95.56 293 GLU B N 1
ATOM 4752 C CA . GLU B 1 293 ? 2.674 20.141 -4.84 1 95.56 293 GLU B CA 1
ATOM 4753 C C . GLU B 1 293 ? 1.309 20.094 -4.164 1 95.56 293 GLU B C 1
ATOM 4755 O O . GLU B 1 293 ? 0.31 20.531 -4.738 1 95.56 293 GLU B O 1
ATOM 4760 N N . THR B 1 294 ? 1.314 19.672 -2.975 1 97.38 294 THR B N 1
ATOM 4761 C CA . THR B 1 294 ? 0.055 19.609 -2.24 1 97.38 294 THR B CA 1
ATOM 4762 C C . THR B 1 294 ? -0.454 21.016 -1.936 1 97.38 294 THR B C 1
ATOM 4764 O O . THR B 1 294 ? -1.647 21.297 -2.068 1 97.38 294 THR B O 1
ATOM 4767 N N . TRP B 1 295 ? 0.398 21.922 -1.551 1 96.62 295 TRP B N 1
ATOM 4768 C CA . TRP B 1 295 ? 0.018 23.297 -1.234 1 96.62 295 TRP B CA 1
ATOM 4769 C C . TRP B 1 295 ? -0.55 24 -2.463 1 96.62 295 TRP B C 1
ATOM 4771 O O . TRP B 1 295 ? -1.535 24.734 -2.363 1 96.62 295 TRP B O 1
ATOM 4781 N N . TYR B 1 296 ? 0.1 23.734 -3.59 1 96.31 296 TYR B N 1
ATOM 4782 C CA . TYR B 1 296 ? -0.422 24.266 -4.848 1 96.31 296 TYR B CA 1
ATOM 4783 C C . TYR B 1 296 ? -1.822 23.734 -5.121 1 96.31 296 TYR B C 1
ATOM 4785 O O . TYR B 1 296 ? -2.734 24.5 -5.438 1 96.31 296 TYR B O 1
ATOM 4793 N N . ALA B 1 297 ? -1.962 22.438 -4.93 1 97.12 297 ALA B N 1
ATOM 4794 C CA . ALA B 1 297 ? -3.26 21.812 -5.16 1 97.12 297 ALA B CA 1
ATOM 4795 C C . ALA B 1 297 ? -4.324 22.406 -4.246 1 97.12 297 ALA B C 1
ATOM 4797 O O . ALA B 1 297 ? -5.449 22.672 -4.68 1 97.12 297 ALA B O 1
ATOM 4798 N N . MET B 1 298 ? -3.973 22.609 -3.041 1 97.5 298 MET B N 1
ATOM 4799 C CA . MET B 1 298 ? -4.887 23.188 -2.062 1 97.5 298 MET B CA 1
ATOM 4800 C C . MET B 1 298 ? -5.398 24.547 -2.531 1 97.5 298 MET B C 1
ATOM 4802 O O . MET B 1 298 ? -6.602 24.812 -2.492 1 97.5 298 MET B O 1
ATOM 4806 N N . SER B 1 299 ? -4.492 25.328 -2.982 1 96.75 299 SER B N 1
ATOM 4807 C CA . SER B 1 299 ? -4.844 26.672 -3.441 1 96.75 299 SER B CA 1
ATOM 4808 C C . SER B 1 299 ? -5.777 26.609 -4.648 1 96.75 299 SER B C 1
ATOM 4810 O O . SER B 1 299 ? -6.754 27.359 -4.723 1 96.75 299 SER B O 1
ATOM 4812 N N . VAL B 1 300 ? -5.473 25.688 -5.555 1 96.31 300 VAL B N 1
ATOM 4813 C CA . VAL B 1 300 ? -6.273 25.531 -6.766 1 96.31 300 VAL B CA 1
ATOM 4814 C C . VAL B 1 300 ? -7.668 25.031 -6.402 1 96.31 300 VAL B C 1
ATOM 4816 O O . VAL B 1 300 ? -8.664 25.484 -6.969 1 96.31 300 VAL B O 1
ATOM 4819 N N . LEU B 1 301 ? -7.742 24.141 -5.469 1 97.19 301 LEU B N 1
ATOM 4820 C CA . LEU B 1 301 ? -9.031 23.625 -5.027 1 97.19 301 LEU B CA 1
ATOM 4821 C C . LEU B 1 301 ? -9.898 24.734 -4.445 1 97.19 301 LEU B C 1
ATOM 4823 O O . LEU B 1 301 ? -11.086 24.828 -4.746 1 97.19 301 LEU B O 1
ATOM 4827 N N . LEU B 1 302 ? -9.32 25.547 -3.627 1 97 302 LEU B N 1
ATOM 4828 C CA . LEU B 1 302 ? -10.055 26.672 -3.053 1 97 302 LEU B CA 1
ATOM 4829 C C . LEU B 1 302 ? -10.516 27.641 -4.141 1 97 302 LEU B C 1
ATOM 4831 O O . LEU B 1 302 ? -11.664 28.078 -4.137 1 97 302 LEU B O 1
ATOM 4835 N N . GLU B 1 303 ? -9.617 27.906 -5.078 1 95.88 303 GLU B N 1
ATOM 4836 C CA . GLU B 1 303 ? -9.969 28.766 -6.211 1 95.88 303 GLU B CA 1
ATOM 4837 C C . GLU B 1 303 ? -11.102 28.141 -7.035 1 95.88 303 GLU B C 1
ATOM 4839 O O . GLU B 1 303 ? -11.914 28.859 -7.613 1 95.88 303 GLU B O 1
ATOM 4844 N N . GLY B 1 304 ? -11.094 26.859 -7.016 1 96.06 304 GLY B N 1
ATOM 4845 C CA . GLY B 1 304 ? -12.094 26.125 -7.781 1 96.06 304 GLY B CA 1
ATOM 4846 C C . GLY B 1 304 ? -13.422 26.016 -7.059 1 96.06 304 GLY B C 1
ATOM 4847 O O . GLY B 1 304 ? -14.352 25.359 -7.555 1 96.06 304 GLY B O 1
ATOM 4848 N N . GLY B 1 305 ? -13.547 26.547 -5.887 1 95.94 305 GLY B N 1
ATOM 4849 C CA . GLY B 1 305 ? -14.844 26.641 -5.238 1 95.94 305 GLY B CA 1
ATOM 4850 C C . GLY B 1 305 ? -14.977 25.719 -4.039 1 95.94 305 GLY B C 1
ATOM 4851 O O . GLY B 1 305 ? -16.047 25.625 -3.432 1 95.94 305 GLY B O 1
ATOM 4852 N N . LEU B 1 306 ? -13.906 25.047 -3.709 1 96.88 306 LEU B N 1
ATOM 4853 C CA . LEU B 1 306 ? -13.969 24.234 -2.502 1 96.88 306 LEU B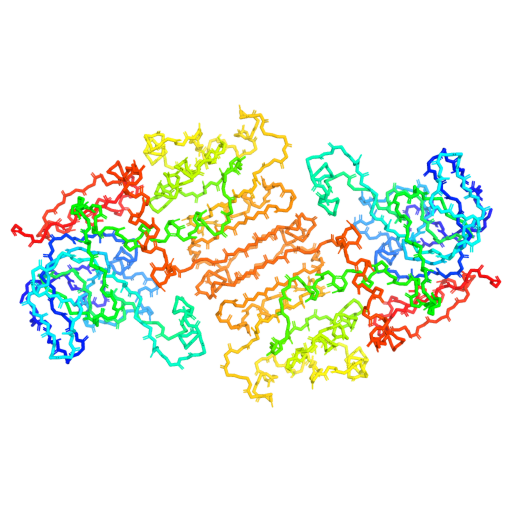 CA 1
ATOM 4854 C C . LEU B 1 306 ? -14.18 25.094 -1.269 1 96.88 306 LEU B C 1
ATOM 4856 O O . LEU B 1 306 ? -13.461 26.078 -1.063 1 96.88 306 LEU B O 1
ATOM 4860 N N . ASP B 1 307 ? -15.148 24.734 -0.477 1 95.81 307 ASP B N 1
ATOM 4861 C CA . ASP B 1 307 ? -15.484 25.5 0.719 1 95.81 307 ASP B CA 1
ATOM 4862 C C . ASP B 1 307 ? -15.148 24.719 1.985 1 95.81 307 ASP B C 1
ATOM 4864 O O . ASP B 1 307 ? -15.742 23.672 2.246 1 95.81 307 ASP B O 1
ATOM 4868 N N . LEU B 1 308 ? -14.281 25.219 2.797 1 96.62 308 LEU B N 1
ATOM 4869 C CA . LEU B 1 308 ? -13.867 24.531 4.02 1 96.62 308 LEU B CA 1
ATOM 4870 C C . LEU B 1 308 ? -14.43 25.234 5.25 1 96.62 308 LEU B C 1
ATOM 4872 O O . LEU B 1 308 ? -14.211 24.797 6.379 1 96.62 308 LEU B O 1
ATOM 4876 N N . ALA B 1 309 ? -15.125 26.266 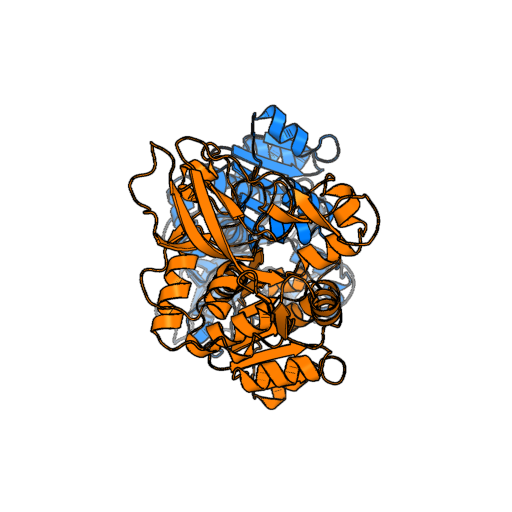5.035 1 94.81 309 ALA B N 1
ATOM 4877 C CA . ALA B 1 309 ? -15.594 27.109 6.137 1 94.81 309 ALA B CA 1
ATOM 4878 C C . ALA B 1 309 ? -16.391 26.281 7.152 1 94.81 309 ALA B C 1
ATOM 4880 O O . ALA B 1 309 ? -16.219 26.453 8.359 1 94.81 309 ALA B O 1
ATOM 4881 N N . PRO B 1 310 ? -17.172 25.297 6.672 1 94.31 310 PRO B N 1
ATOM 4882 C CA . PRO B 1 310 ? -17.984 24.547 7.629 1 94.31 310 PRO B CA 1
ATOM 4883 C C . PRO B 1 310 ? -17.156 23.688 8.57 1 94.31 310 PRO B C 1
ATOM 4885 O O . PRO B 1 310 ? -17.656 23.25 9.609 1 94.31 310 PRO B O 1
ATOM 4888 N N . VAL B 1 311 ? -15.945 23.406 8.227 1 96.38 311 VAL B N 1
ATOM 4889 C CA . VAL B 1 311 ? -15.086 22.547 9.047 1 96.38 311 VAL B CA 1
ATOM 4890 C C . VAL B 1 311 ? -14.633 23.312 10.289 1 96.38 311 VAL B C 1
ATOM 4892 O O . VAL B 1 311 ? -14.289 22.703 11.305 1 96.38 311 VAL B O 1
ATOM 4895 N N . ILE B 1 312 ? -14.57 24.641 10.18 1 97.56 312 ILE B N 1
ATOM 4896 C CA . ILE B 1 312 ? -14.148 25.484 11.289 1 97.56 312 ILE B CA 1
ATOM 4897 C C . ILE B 1 312 ? -15.336 25.812 12.18 1 97.56 312 ILE B C 1
ATOM 4899 O O . ILE B 1 312 ? -16.25 26.531 11.773 1 97.56 312 ILE B O 1
ATOM 4903 N N . THR B 1 313 ? -15.328 25.297 13.43 1 97.19 313 THR B N 1
ATOM 4904 C CA . THR B 1 313 ? -16.516 25.406 14.266 1 97.19 313 THR B CA 1
ATOM 4905 C C . THR B 1 313 ? -16.234 26.25 15.5 1 97.19 313 THR B C 1
ATOM 4907 O O . THR B 1 313 ? -17.172 26.688 16.188 1 97.19 313 THR B O 1
ATOM 4910 N N . GLY B 1 314 ? -14.984 26.422 15.828 1 97.75 314 GLY B N 1
ATOM 4911 C CA . GLY B 1 314 ? -14.633 27.203 17 1 97.75 314 GLY B CA 1
ATOM 4912 C C . GLY B 1 314 ? -13.703 28.359 16.672 1 97.75 314 GLY B C 1
ATOM 4913 O O . GLY B 1 314 ? -12.797 28.234 15.852 1 97.75 314 GLY B O 1
ATOM 4914 N N . ARG B 1 315 ? -13.953 29.562 17.328 1 98.12 315 ARG B N 1
ATOM 4915 C CA . ARG B 1 315 ? -13.102 30.734 17.234 1 98.12 315 ARG B CA 1
ATOM 4916 C C . ARG B 1 315 ? -12.938 31.406 18.594 1 98.12 315 ARG B C 1
ATOM 4918 O O . ARG B 1 315 ? -13.922 31.719 19.266 1 98.12 315 ARG B O 1
ATOM 4925 N N . TYR B 1 316 ? -11.727 31.516 18.969 1 98.69 316 TYR B N 1
ATOM 4926 C CA . TYR B 1 316 ? -11.391 32.125 20.25 1 98.69 316 TYR B CA 1
ATOM 4927 C C . TYR B 1 316 ? -10.242 33.125 20.109 1 98.69 316 TYR B C 1
ATOM 4929 O O . TYR B 1 316 ? -9.461 33.031 19.156 1 98.69 316 TYR B O 1
ATOM 4937 N N . GLY B 1 317 ? -10.156 34.125 21.062 1 98.62 317 GLY B N 1
ATOM 4938 C CA . GLY B 1 317 ? -8.898 34.844 21.219 1 98.62 317 GLY B CA 1
ATOM 4939 C C . GLY B 1 317 ? -7.82 34 21.891 1 98.62 317 GLY B C 1
ATOM 4940 O O . GLY B 1 317 ? -8.125 33.125 22.688 1 98.62 317 GLY B O 1
ATOM 4941 N N . TYR B 1 318 ? -6.527 34.281 21.547 1 98.44 318 TYR B N 1
ATOM 4942 C CA . TYR B 1 318 ? -5.449 33.469 22.078 1 98.44 318 TYR B CA 1
ATOM 4943 C C . TYR B 1 318 ? -5.414 33.531 23.594 1 98.44 318 TYR B C 1
ATOM 4945 O O . TYR B 1 318 ? -4.926 32.594 24.25 1 98.44 318 TYR B O 1
ATOM 4953 N N . ARG B 1 319 ? -5.961 34.531 24.234 1 98.25 319 ARG B N 1
ATOM 4954 C CA . ARG B 1 319 ? -5.98 34.656 25.688 1 98.25 319 ARG B CA 1
ATOM 4955 C C . ARG B 1 319 ? -6.984 33.688 26.297 1 98.25 319 ARG B C 1
ATOM 4957 O O . ARG B 1 319 ? -6.918 33.375 27.5 1 98.25 319 ARG B O 1
ATOM 4964 N N . ASP B 1 320 ? -7.945 33.281 25.516 1 98.31 320 ASP B N 1
ATOM 4965 C CA . ASP B 1 320 ? -8.945 32.312 25.953 1 98.31 320 ASP B CA 1
ATOM 4966 C C . ASP B 1 320 ? -8.547 30.891 25.531 1 98.31 320 ASP B C 1
ATOM 4968 O O . ASP B 1 320 ? -9.406 30.062 25.203 1 98.31 320 ASP B O 1
ATOM 4972 N N . PHE B 1 321 ? -7.238 30.594 25.516 1 98.5 321 PHE B N 1
ATOM 4973 C CA . PHE B 1 321 ? -6.711 29.344 24.984 1 98.5 321 PHE B CA 1
ATOM 4974 C C . PHE B 1 321 ? -7.242 28.156 25.781 1 98.5 321 PHE B C 1
ATOM 4976 O O . PHE B 1 321 ? -7.426 27.062 25.25 1 98.5 321 PHE B O 1
ATOM 4983 N N . GLU B 1 322 ? -7.547 28.328 27.062 1 98.31 322 GLU B N 1
ATOM 4984 C CA . GLU B 1 322 ? -8.055 27.219 27.859 1 98.31 322 GLU B CA 1
ATOM 4985 C C . GLU B 1 322 ? -9.414 26.734 27.344 1 98.31 322 GLU B C 1
ATOM 4987 O O . GLU B 1 322 ? -9.633 25.531 27.188 1 98.31 322 GLU B O 1
ATOM 4992 N N . ALA B 1 323 ? -10.25 27.719 27.125 1 98.25 323 ALA B N 1
ATOM 4993 C CA . ALA B 1 323 ? -11.555 27.375 26.578 1 98.25 323 ALA B CA 1
ATOM 4994 C C . ALA B 1 323 ? -11.422 26.781 25.172 1 98.25 323 ALA B C 1
ATOM 4996 O O . ALA B 1 323 ? -12.141 25.844 24.828 1 98.25 323 ALA B O 1
ATOM 4997 N N . ALA B 1 324 ? -10.562 27.344 24.375 1 98.44 324 ALA B N 1
ATOM 4998 C CA . ALA B 1 324 ? -10.336 26.859 23.016 1 98.44 324 ALA B CA 1
ATOM 4999 C C . ALA B 1 324 ? -9.844 25.422 23.016 1 98.44 324 ALA B C 1
ATOM 5001 O O . ALA B 1 324 ? -10.352 24.578 22.266 1 98.44 324 ALA B O 1
ATOM 5002 N N . PHE B 1 325 ? -8.859 25.094 23.891 1 98.44 325 PHE B N 1
ATOM 5003 C CA . PHE B 1 325 ? -8.305 23.75 23.969 1 98.44 325 PHE B CA 1
ATOM 5004 C C . PHE B 1 325 ? -9.328 22.766 24.516 1 98.44 325 PHE B C 1
ATOM 5006 O O . PHE B 1 325 ? -9.352 21.594 24.125 1 98.44 325 PHE B O 1
ATOM 5013 N N . ALA B 1 326 ? -10.164 23.219 25.453 1 97.94 326 ALA B N 1
ATOM 5014 C CA . ALA B 1 326 ? -11.25 22.359 25.953 1 97.94 326 ALA B CA 1
ATOM 5015 C C . ALA B 1 326 ? -12.234 22.031 24.828 1 97.94 326 ALA B C 1
ATOM 5017 O O . ALA B 1 326 ? -12.695 20.891 24.719 1 97.94 326 ALA B O 1
ATOM 5018 N N . ASP B 1 327 ? -12.539 23.031 24.078 1 97.31 327 ASP B N 1
ATOM 5019 C CA . ASP B 1 327 ? -13.422 22.844 22.938 1 97.31 327 ASP B CA 1
ATOM 5020 C C . ASP B 1 327 ? -12.844 21.812 21.953 1 97.31 327 ASP B C 1
ATOM 5022 O O . ASP B 1 327 ? -13.523 20.844 21.594 1 97.31 327 ASP B O 1
ATOM 5026 N N . ALA B 1 328 ? -11.617 21.969 21.578 1 96.75 328 ALA B N 1
ATOM 5027 C CA . ALA B 1 328 ? -10.945 21.047 20.672 1 96.75 328 ALA B CA 1
ATOM 5028 C C . ALA B 1 328 ? -10.891 19.641 21.266 1 96.75 328 ALA B C 1
ATOM 5030 O O . ALA B 1 328 ? -11.094 18.641 20.547 1 96.75 328 ALA B O 1
ATOM 5031 N N . ALA B 1 329 ? -10.688 19.531 22.562 1 95.69 329 ALA B N 1
ATOM 5032 C CA . ALA B 1 329 ? -10.523 18.25 23.234 1 95.69 329 ALA B CA 1
ATOM 5033 C C . ALA B 1 329 ? -11.859 17.516 23.375 1 95.69 329 ALA B C 1
ATOM 5035 O O . ALA B 1 329 ? -11.891 16.312 23.594 1 95.69 329 ALA B O 1
ATOM 5036 N N . SER B 1 330 ? -12.93 18.297 23.297 1 93.12 330 SER B N 1
ATOM 5037 C CA . SER B 1 330 ? -14.25 17.688 23.453 1 93.12 330 SER B CA 1
ATOM 5038 C C . SER B 1 330 ? -14.516 16.656 22.375 1 93.12 330 SER B C 1
ATOM 5040 O O . SER B 1 330 ? -15.297 15.719 22.578 1 93.12 330 SER B O 1
ATOM 5042 N N . GLY B 1 331 ? -13.898 16.875 21.188 1 88.19 331 GLY B N 1
ATOM 5043 C CA . GLY B 1 331 ? -14.031 15.93 20.078 1 88.19 331 GLY B CA 1
ATOM 5044 C C . GLY B 1 331 ? -15.398 15.969 19.422 1 88.19 331 GLY B C 1
ATOM 5045 O O . GLY B 1 331 ? -15.805 15.008 18.766 1 88.19 331 GLY B O 1
ATOM 5046 N N . THR B 1 332 ? -16.109 16.969 19.562 1 88.56 332 THR B N 1
ATOM 5047 C CA . THR B 1 332 ? -17.469 17.031 19.016 1 88.56 332 THR B CA 1
ATOM 5048 C C . THR B 1 332 ? -17.547 18 17.844 1 88.56 332 THR B C 1
ATOM 5050 O O . THR B 1 332 ? -18.469 17.922 17.031 1 88.56 332 THR B O 1
ATOM 5053 N N . GLY B 1 333 ? -16.625 18.875 17.75 1 91.25 333 GLY B N 1
ATOM 5054 C CA . GLY B 1 333 ? -16.656 19.859 16.688 1 91.25 333 GLY B CA 1
ATOM 5055 C C . GLY B 1 333 ? -15.562 19.656 15.648 1 91.25 333 GLY B C 1
ATOM 5056 O O . GLY B 1 333 ? -15.039 18.547 15.508 1 91.25 333 GLY B O 1
ATOM 5057 N N . GLY B 1 334 ? -15.414 20.672 14.773 1 94.69 334 GLY B N 1
ATOM 5058 C CA . GLY B 1 334 ? -14.367 20.719 13.766 1 94.69 334 GLY B CA 1
ATOM 5059 C C . GLY B 1 334 ? -13.109 21.422 14.234 1 94.69 334 GLY B C 1
ATOM 5060 O O . GLY B 1 334 ? -12.648 21.203 15.359 1 94.69 334 GLY B O 1
ATOM 5061 N N . LYS B 1 335 ? -12.531 22.172 13.422 1 97.56 335 LYS B N 1
ATOM 5062 C CA . LYS B 1 335 ? -11.305 22.906 13.703 1 97.56 335 LYS B CA 1
ATOM 5063 C C . LYS B 1 335 ? -11.57 24.094 14.602 1 97.56 335 LYS B C 1
ATOM 5065 O O . LYS B 1 335 ? -12.578 24.797 14.445 1 97.56 335 LYS B O 1
ATOM 5070 N N . VAL B 1 336 ? -10.664 24.359 15.516 1 98.5 336 VAL B N 1
ATOM 5071 C CA . VAL B 1 336 ? -10.727 25.516 16.406 1 98.5 336 VAL B CA 1
ATOM 5072 C C . VAL B 1 336 ? -9.594 26.484 16.094 1 98.5 336 VAL B C 1
ATOM 5074 O O . VAL B 1 336 ? -8.438 26.078 15.961 1 98.5 336 VAL B O 1
ATOM 5077 N N . ILE B 1 337 ? -9.953 27.766 15.961 1 98.69 337 ILE B N 1
ATOM 5078 C CA . ILE B 1 337 ? -9.016 28.812 15.57 1 98.69 337 ILE B CA 1
ATOM 5079 C C . ILE B 1 337 ? -8.727 29.719 16.766 1 98.69 337 ILE B C 1
ATOM 5081 O O . ILE B 1 337 ? -9.633 30.047 17.531 1 98.69 337 ILE B O 1
ATOM 5085 N N . LEU B 1 338 ? -7.465 30.109 16.938 1 98.81 338 LEU B N 1
ATOM 5086 C CA . LEU B 1 338 ? -7.062 31.156 17.875 1 98.81 338 LEU B CA 1
ATOM 5087 C C . LEU B 1 338 ? -6.688 32.438 17.125 1 98.81 338 LEU B C 1
ATOM 5089 O O . LEU B 1 338 ? -5.879 32.406 16.188 1 98.81 338 LEU B O 1
ATOM 5093 N N . ASP B 1 339 ? -7.262 33.469 17.516 1 98.75 339 ASP B N 1
ATOM 5094 C CA . ASP B 1 339 ? -6.973 34.781 16.953 1 98.75 339 ASP B CA 1
ATOM 5095 C C . ASP B 1 339 ? -5.883 35.5 17.766 1 98.75 339 ASP B C 1
ATOM 5097 O O . ASP B 1 339 ? -6.027 35.688 18.969 1 98.75 339 ASP B O 1
ATOM 5101 N N . TRP B 1 340 ? -4.82 35.969 17.141 1 98.56 340 TRP B N 1
ATOM 5102 C CA . TRP B 1 340 ? -3.674 36.562 17.812 1 98.56 340 TRP B CA 1
ATOM 5103 C C . TRP B 1 340 ? -3.643 38.062 17.578 1 98.56 340 TRP B C 1
ATOM 5105 O O . TRP B 1 340 ? -2.701 38.75 18 1 98.56 340 TRP B O 1
ATOM 5115 N N . THR B 1 341 ? -4.574 38.594 16.906 1 95.25 341 THR B N 1
ATOM 5116 C CA . THR B 1 341 ? -4.59 40.031 16.594 1 95.25 341 THR B CA 1
ATOM 5117 C C . THR B 1 341 ? -5.41 40.812 17.625 1 95.25 341 THR B C 1
ATOM 5119 O O . THR B 1 341 ? -5.473 42.031 17.594 1 95.25 341 THR B O 1
ATOM 5122 N N . ALA B 1 342 ? -6.016 40.25 18.531 1 77.44 342 ALA B N 1
ATOM 5123 C CA . ALA B 1 342 ? -6.859 40.938 19.5 1 77.44 342 ALA B CA 1
ATOM 5124 C C . ALA B 1 342 ? -6.102 41.219 20.797 1 77.44 342 ALA B C 1
ATOM 5126 O O . ALA B 1 342 ? -5.176 40.5 21.156 1 77.44 342 ALA B O 1
#

Radius of gyration: 28.86 Å; Cα contacts (8 Å, |Δi|>4): 1720; chains: 2; bounding box: 56×86×68 Å